Protein AF-A0A3A0AJA0-F1 (afdb_monomer)

Structure (mmCIF, N/CA/C/O backbone):
data_AF-A0A3A0AJA0-F1
#
_entry.id   AF-A0A3A0AJA0-F1
#
loop_
_atom_site.group_PDB
_atom_site.id
_atom_site.type_symbol
_atom_site.label_atom_id
_atom_site.label_alt_id
_atom_site.label_comp_id
_atom_site.label_asym_id
_atom_site.label_entity_id
_atom_site.label_seq_id
_atom_site.pdbx_PDB_ins_code
_atom_site.Cartn_x
_atom_site.Cartn_y
_atom_site.Cartn_z
_atom_site.occupancy
_atom_site.B_iso_or_equiv
_atom_site.auth_seq_id
_atom_site.auth_comp_id
_atom_site.auth_asym_id
_atom_site.auth_atom_id
_atom_site.pdbx_PDB_model_num
ATOM 1 N N . MET A 1 1 ? -4.255 -21.727 -4.364 1.00 84.56 1 MET A N 1
ATOM 2 C CA . MET A 1 1 ? -5.694 -22.071 -4.448 1.00 84.56 1 MET A CA 1
ATOM 3 C C . MET A 1 1 ? -6.227 -22.106 -3.027 1.00 84.56 1 MET A C 1
ATOM 5 O O . MET A 1 1 ? -5.464 -22.510 -2.155 1.00 84.56 1 MET A O 1
ATOM 9 N N . LEU A 1 2 ? -7.436 -21.601 -2.792 1.00 87.50 2 LEU A N 1
ATOM 10 C CA . LEU A 1 2 ? -7.955 -21.270 -1.463 1.00 87.50 2 LEU A CA 1
ATOM 11 C C . LEU A 1 2 ? -9.222 -22.072 -1.111 1.00 87.50 2 LEU A C 1
ATOM 13 O O . LEU A 1 2 ? -10.020 -22.358 -2.005 1.00 87.50 2 LEU A O 1
ATOM 17 N N . ASP A 1 3 ? -9.408 -22.412 0.168 1.00 88.00 3 ASP A N 1
ATOM 18 C CA . ASP A 1 3 ? -10.660 -22.983 0.701 1.00 88.00 3 ASP A CA 1
ATOM 19 C C . ASP A 1 3 ? -11.775 -21.933 0.840 1.00 88.00 3 ASP A C 1
ATOM 21 O O . ASP A 1 3 ? -11.573 -20.768 0.501 1.00 88.00 3 ASP A O 1
ATOM 25 N N . LEU A 1 4 ? -12.979 -22.342 1.267 1.00 78.88 4 LEU A N 1
ATOM 26 C CA . LEU A 1 4 ? -14.156 -21.458 1.367 1.00 78.88 4 LEU A CA 1
ATOM 27 C C . LEU A 1 4 ? -13.898 -20.269 2.310 1.00 78.88 4 LEU A C 1
ATOM 29 O O . LEU A 1 4 ? -14.495 -19.206 2.158 1.00 78.88 4 LEU A O 1
ATOM 33 N N . GLU A 1 5 ? -12.986 -20.462 3.257 1.00 81.50 5 GLU A N 1
ATOM 34 C CA . GLU A 1 5 ? -12.546 -19.529 4.283 1.00 81.50 5 GLU A CA 1
ATOM 35 C C . GLU A 1 5 ? -11.337 -18.671 3.838 1.00 81.50 5 GLU A C 1
ATOM 37 O O . GLU A 1 5 ? -10.899 -17.793 4.581 1.00 81.50 5 GLU A O 1
ATOM 42 N N . GLY A 1 6 ? -10.811 -18.889 2.626 1.00 79.06 6 GLY A N 1
ATOM 43 C CA . GLY A 1 6 ? -9.740 -18.099 2.007 1.00 79.06 6 GLY A CA 1
ATOM 44 C C . GLY A 1 6 ? -8.309 -18.567 2.310 1.00 79.06 6 GLY A C 1
ATOM 45 O O . GLY A 1 6 ? -7.354 -17.870 1.961 1.00 79.06 6 GLY A O 1
ATOM 46 N N . ASN A 1 7 ? -8.116 -19.731 2.936 1.00 87.25 7 ASN A N 1
ATOM 47 C CA . ASN A 1 7 ? -6.797 -20.243 3.325 1.00 87.25 7 ASN A CA 1
ATOM 48 C C . ASN A 1 7 ? -6.154 -21.086 2.207 1.00 87.25 7 ASN A C 1
ATOM 50 O O . ASN A 1 7 ? -6.859 -21.806 1.499 1.00 87.25 7 ASN A O 1
ATOM 54 N N . PRO A 1 8 ? -4.815 -21.079 2.040 1.00 87.62 8 PRO A N 1
ATOM 55 C CA . PRO A 1 8 ? -4.160 -21.850 0.981 1.00 87.62 8 PRO A CA 1
ATOM 56 C C . PRO A 1 8 ? -4.289 -23.374 1.152 1.00 87.62 8 PRO A C 1
ATOM 58 O O . PRO A 1 8 ? -3.665 -23.965 2.037 1.00 87.62 8 PRO A O 1
ATOM 61 N N . ILE A 1 9 ? -5.023 -24.034 0.246 1.00 87.38 9 ILE A N 1
ATOM 62 C CA . ILE A 1 9 ? -5.153 -25.498 0.232 1.00 87.38 9 ILE A CA 1
ATOM 63 C C . ILE A 1 9 ? -3.822 -26.139 -0.170 1.00 87.38 9 ILE A C 1
ATOM 65 O O . ILE A 1 9 ? -3.219 -25.805 -1.197 1.00 87.38 9 ILE A O 1
ATOM 69 N N . LYS A 1 10 ? -3.388 -27.110 0.632 1.00 92.31 10 LYS A N 1
ATOM 70 C CA . LYS A 1 10 ? -2.134 -27.858 0.484 1.00 92.31 10 LYS A CA 1
ATOM 71 C C . LYS A 1 10 ? -2.358 -29.224 -0.165 1.00 92.31 10 LYS A C 1
ATOM 73 O O . LYS A 1 10 ? -3.447 -29.785 -0.069 1.00 92.31 10 LYS A O 1
ATOM 78 N N . ASN A 1 11 ? -1.324 -29.758 -0.816 1.00 92.62 11 ASN A N 1
ATOM 79 C CA . ASN A 1 11 ? -1.314 -31.062 -1.490 1.00 92.62 11 ASN A CA 1
ATOM 80 C C . ASN A 1 11 ? -2.471 -31.272 -2.500 1.00 92.62 11 ASN A C 1
ATOM 82 O O . ASN A 1 11 ? -2.854 -32.404 -2.805 1.00 92.62 11 ASN A O 1
ATOM 86 N N . HIS A 1 12 ? -3.027 -30.186 -3.041 1.00 92.19 12 HIS A N 1
ATOM 87 C CA . HIS A 1 12 ? -4.053 -30.232 -4.077 1.00 92.19 12 HIS A CA 1
ATOM 88 C C . HIS A 1 12 ? -3.399 -30.234 -5.462 1.00 92.19 12 HIS A C 1
ATOM 90 O O . HIS A 1 12 ? -2.378 -29.578 -5.669 1.00 92.19 12 HIS A O 1
ATOM 96 N N . GLU A 1 13 ? -3.974 -30.981 -6.402 1.00 94.75 13 GLU A N 1
ATOM 97 C CA . GLU A 1 13 ? -3.409 -31.186 -7.736 1.00 94.75 13 GLU A CA 1
ATOM 98 C C . GLU A 1 13 ? -3.857 -30.093 -8.715 1.00 94.75 13 GLU A C 1
ATOM 100 O O . GLU A 1 13 ? -5.046 -29.801 -8.841 1.00 94.75 13 GLU A O 1
ATOM 105 N N . ILE A 1 14 ? -2.890 -29.498 -9.412 1.00 94.81 14 ILE A N 1
ATOM 106 C CA . ILE A 1 14 ? -3.092 -28.554 -10.511 1.00 94.81 14 ILE A CA 1
ATOM 107 C C . ILE A 1 14 ? -2.591 -29.231 -11.790 1.00 94.81 14 ILE A C 1
ATOM 109 O O . ILE A 1 14 ? -1.461 -29.727 -11.832 1.00 94.81 14 ILE A O 1
ATOM 113 N N . ILE A 1 15 ? -3.429 -29.247 -12.826 1.00 94.56 15 ILE A N 1
ATOM 114 C CA . ILE A 1 15 ? -3.093 -29.760 -14.157 1.00 94.56 15 ILE A CA 1
ATOM 115 C C . ILE A 1 15 ? -2.707 -28.617 -15.095 1.00 94.56 15 ILE A C 1
ATOM 117 O O . ILE A 1 15 ? -3.368 -27.581 -15.119 1.00 94.56 15 ILE A O 1
ATOM 121 N N . PHE A 1 16 ? -1.659 -28.835 -15.890 1.00 94.94 16 PHE A N 1
ATOM 122 C CA . PHE A 1 16 ? -1.160 -27.921 -16.921 1.00 94.94 16 PHE A CA 1
ATOM 123 C C . PHE A 1 16 ? -1.015 -28.677 -18.247 1.00 94.94 16 PHE A C 1
ATOM 125 O O . PHE A 1 16 ? -0.538 -29.815 -18.255 1.00 94.94 16 PHE A O 1
ATOM 132 N N . TRP A 1 17 ? -1.399 -28.065 -19.366 1.00 94.00 17 TRP A N 1
ATOM 133 C CA . TRP A 1 17 ? -1.284 -28.662 -20.702 1.00 94.00 17 TRP A CA 1
ATOM 134 C C . TRP A 1 17 ? -1.121 -27.597 -21.798 1.00 94.00 17 TRP A C 1
ATOM 136 O O . TRP A 1 17 ? -1.502 -26.445 -21.601 1.00 94.00 17 TRP A O 1
ATOM 146 N N . SER A 1 18 ? -0.542 -27.980 -22.940 1.00 91.44 18 SER A N 1
ATOM 147 C CA . SER A 1 18 ? -0.178 -27.074 -24.049 1.00 91.44 18 SER A CA 1
ATOM 148 C C . SER A 1 18 ? -1.008 -27.243 -25.329 1.00 91.44 18 SER A C 1
ATOM 150 O O . SER A 1 18 ? -0.844 -26.480 -26.277 1.00 91.44 18 SER A O 1
ATOM 152 N N . ASP A 1 19 ? -1.872 -28.261 -25.388 1.00 87.00 19 ASP A N 1
ATOM 153 C CA . ASP A 1 19 ? -2.349 -28.822 -26.664 1.00 87.00 19 ASP A CA 1
ATOM 154 C C . ASP A 1 19 ? -3.815 -28.464 -26.990 1.00 87.00 19 ASP A C 1
ATOM 156 O O . ASP A 1 19 ? -4.518 -29.251 -27.633 1.00 87.00 19 ASP A O 1
ATOM 160 N N . GLY A 1 20 ? -4.263 -27.292 -26.521 1.00 82.69 20 GLY A N 1
ATOM 161 C CA . GLY A 1 20 ? -5.614 -26.745 -26.717 1.00 82.69 20 GLY A CA 1
ATOM 162 C C . GLY A 1 20 ? -6.555 -26.923 -25.515 1.00 82.69 20 GLY A C 1
ATOM 163 O O . GLY A 1 20 ? -6.462 -27.894 -24.762 1.00 82.69 20 GLY A O 1
ATOM 164 N N . PHE A 1 21 ? -7.483 -25.981 -25.315 1.00 86.69 21 PHE A N 1
ATOM 165 C CA . PHE A 1 21 ? -8.476 -26.014 -24.225 1.00 86.69 21 PHE A CA 1
ATOM 166 C C . PHE A 1 21 ? -9.364 -27.267 -24.291 1.00 86.69 21 PHE A C 1
ATOM 168 O O . PHE A 1 21 ? -9.659 -27.890 -23.271 1.00 86.69 21 PHE A O 1
ATOM 175 N N . GLU A 1 22 ? -9.726 -27.675 -25.506 1.00 87.06 22 GLU A N 1
ATOM 176 C CA . GLU A 1 22 ? -10.566 -28.827 -25.831 1.00 87.06 22 GLU A CA 1
ATOM 177 C C . GLU A 1 22 ? -10.063 -30.156 -25.239 1.00 87.06 22 GLU A C 1
ATOM 179 O O . GLU A 1 22 ? -10.857 -31.069 -25.008 1.00 87.06 22 GLU A O 1
ATOM 184 N N . ARG A 1 23 ? -8.766 -30.254 -24.916 1.00 86.44 23 ARG A N 1
ATOM 185 C CA . ARG A 1 23 ? -8.154 -31.433 -24.286 1.00 86.44 23 ARG A CA 1
ATOM 186 C C . ARG A 1 23 ? -8.629 -31.707 -22.871 1.00 86.44 23 ARG A C 1
ATOM 188 O O . ARG A 1 23 ? -8.546 -32.848 -22.428 1.00 86.44 23 ARG A O 1
ATOM 195 N N . LEU A 1 24 ? -9.180 -30.711 -22.180 1.00 86.56 24 LEU A N 1
ATOM 196 C CA . LEU A 1 24 ? -9.738 -30.910 -20.844 1.00 86.56 24 LEU A CA 1
ATOM 197 C C . LEU A 1 24 ? -10.936 -31.879 -20.841 1.00 86.56 24 LEU A C 1
ATOM 199 O O . LEU A 1 24 ? -11.180 -32.548 -19.840 1.00 86.56 24 LEU A O 1
ATOM 203 N N . GLY A 1 25 ? -11.663 -31.974 -21.961 1.00 84.81 25 GLY A N 1
ATOM 204 C CA . GLY A 1 25 ? -12.785 -32.899 -22.146 1.00 84.81 25 GLY A CA 1
ATOM 205 C C . GLY A 1 25 ? -12.426 -34.221 -22.836 1.00 84.81 25 GLY A C 1
ATOM 206 O O . GLY A 1 25 ? -13.323 -35.029 -23.067 1.00 84.81 25 GLY A O 1
ATOM 207 N N . ASP A 1 26 ? -11.159 -34.446 -23.198 1.00 88.31 26 ASP A N 1
ATOM 208 C CA . ASP A 1 26 ? -10.704 -35.621 -23.951 1.00 88.31 26 ASP A CA 1
ATOM 209 C C . ASP A 1 26 ? -10.265 -36.745 -22.985 1.00 88.31 26 ASP A C 1
ATOM 211 O O . ASP A 1 26 ? -9.175 -36.671 -22.412 1.00 88.31 26 ASP A O 1
ATOM 215 N N . PRO A 1 27 ? -11.061 -37.821 -22.794 1.00 84.19 27 PRO A N 1
ATOM 216 C CA . PRO A 1 27 ? -10.731 -38.893 -21.853 1.00 84.19 27 PRO A CA 1
ATOM 217 C C . PRO A 1 27 ? -9.547 -39.761 -22.311 1.00 84.19 27 PRO A C 1
ATOM 219 O O . PRO A 1 27 ? -9.113 -40.634 -21.561 1.00 84.19 27 PRO A O 1
ATOM 222 N N . SER A 1 28 ? -9.040 -39.557 -23.533 1.00 88.69 28 SER A N 1
ATOM 223 C CA . SER A 1 28 ? -7.842 -40.224 -24.052 1.00 88.69 28 SER A CA 1
ATOM 224 C C . SER A 1 28 ? -6.571 -39.375 -23.922 1.00 88.69 28 SER A C 1
ATOM 226 O O . SER A 1 28 ? -5.470 -39.891 -24.124 1.00 88.69 28 SER A O 1
ATOM 228 N N . TYR A 1 29 ? -6.689 -38.092 -23.559 1.00 90.88 29 TYR A N 1
ATOM 229 C CA . TYR A 1 29 ? -5.555 -37.177 -23.494 1.00 90.88 29 TYR A CA 1
ATOM 230 C C . TYR A 1 29 ? -4.717 -37.372 -22.222 1.00 90.88 29 TYR A C 1
ATOM 232 O O . TYR A 1 29 ? -5.153 -37.130 -21.095 1.00 90.88 29 TYR A O 1
ATOM 240 N N . THR A 1 30 ? -3.461 -37.781 -22.407 1.00 87.94 30 THR A N 1
ATOM 241 C CA . THR A 1 30 ? -2.513 -38.056 -21.314 1.00 87.94 30 THR A CA 1
ATOM 242 C C . THR A 1 30 ? -1.486 -36.945 -21.079 1.00 87.94 30 THR A C 1
ATOM 244 O O . THR A 1 30 ? -0.656 -37.087 -20.185 1.00 87.94 30 THR A O 1
ATOM 247 N N . GLY A 1 31 ? -1.511 -35.854 -21.855 1.00 88.69 31 GLY A N 1
ATOM 248 C CA . GLY A 1 31 ? -0.458 -34.823 -21.869 1.00 88.69 31 GLY A CA 1
ATOM 249 C C . GLY A 1 31 ? -0.404 -33.882 -20.656 1.00 88.69 31 GLY A C 1
ATOM 250 O O . GLY A 1 31 ? 0.492 -33.047 -20.580 1.00 88.69 31 GLY A O 1
ATOM 251 N N . PHE A 1 32 ? -1.322 -34.013 -19.692 1.00 92.62 32 PHE A N 1
ATOM 252 C CA . PHE A 1 32 ? -1.343 -33.177 -18.489 1.00 92.62 32 PHE A CA 1
ATOM 253 C C . PHE A 1 32 ? -0.092 -33.356 -17.610 1.00 92.62 32 PHE A C 1
ATOM 255 O O . PHE A 1 32 ? 0.093 -34.404 -16.974 1.00 92.62 32 PHE A O 1
ATOM 262 N N . VAL A 1 33 ? 0.690 -32.286 -17.468 1.00 92.50 33 VAL A N 1
ATOM 263 C CA . VAL A 1 33 ? 1.648 -32.124 -16.367 1.00 92.50 33 VAL A CA 1
ATOM 264 C C . VAL A 1 33 ? 0.854 -31.913 -15.077 1.00 92.50 33 VAL A C 1
ATOM 266 O O . VAL A 1 33 ? -0.118 -31.157 -15.061 1.00 92.50 33 VAL A O 1
ATOM 269 N N . ARG A 1 34 ? 1.245 -32.596 -13.997 1.00 93.75 34 ARG A N 1
ATOM 270 C CA . ARG A 1 34 ? 0.572 -32.555 -12.690 1.00 93.75 34 ARG A CA 1
ATOM 271 C C . ARG A 1 34 ? 1.532 -32.062 -11.627 1.00 93.75 34 ARG A C 1
ATOM 273 O O . ARG A 1 34 ? 2.525 -32.724 -11.346 1.00 93.75 34 ARG A O 1
ATOM 280 N N . GLU A 1 35 ? 1.191 -30.940 -11.014 1.00 93.31 35 GLU A N 1
ATOM 281 C CA . GLU A 1 35 ? 1.922 -30.363 -9.888 1.00 93.31 35 GLU A CA 1
ATOM 282 C C . GLU A 1 35 ? 1.008 -30.253 -8.670 1.00 93.31 35 GLU A C 1
ATOM 284 O O . GLU A 1 35 ? -0.219 -30.244 -8.792 1.00 93.31 35 GLU A O 1
ATOM 289 N N . ARG A 1 36 ? 1.595 -30.181 -7.473 1.00 94.00 36 ARG A N 1
ATOM 290 C CA . ARG A 1 36 ? 0.840 -30.149 -6.212 1.00 94.00 36 ARG A CA 1
ATOM 291 C C . ARG A 1 36 ? 1.151 -28.910 -5.393 1.00 94.00 36 ARG A C 1
ATOM 293 O O . ARG A 1 36 ? 2.297 -28.464 -5.330 1.00 94.00 36 ARG A O 1
ATOM 300 N N . THR A 1 37 ? 0.126 -28.344 -4.758 1.00 92.75 37 THR A N 1
ATOM 301 C CA . THR A 1 37 ? 0.292 -27.160 -3.912 1.00 92.75 37 THR A CA 1
ATOM 302 C C . THR A 1 37 ? 1.171 -27.489 -2.702 1.00 92.75 37 THR A C 1
ATOM 304 O O . THR A 1 37 ? 0.887 -28.396 -1.920 1.00 92.75 37 THR A O 1
ATOM 307 N N . LYS A 1 38 ? 2.289 -26.773 -2.562 1.00 87.69 38 LYS A N 1
ATOM 308 C CA . LYS A 1 38 ? 3.349 -27.092 -1.594 1.00 87.69 38 LYS A CA 1
ATOM 309 C C . LYS A 1 38 ? 2.876 -26.936 -0.151 1.00 87.69 38 LYS A C 1
ATOM 311 O O . LYS A 1 38 ? 2.288 -25.916 0.199 1.00 87.69 38 LYS A O 1
ATOM 316 N N . GLU A 1 39 ? 3.248 -27.883 0.710 1.00 85.50 39 GLU A N 1
ATOM 317 C CA . GLU A 1 39 ? 2.946 -27.852 2.152 1.00 85.50 39 GLU A CA 1
ATOM 318 C C . GLU A 1 39 ? 3.393 -26.561 2.859 1.00 85.50 39 GLU A C 1
ATOM 320 O O . GLU A 1 39 ? 2.773 -26.123 3.831 1.00 85.50 39 GLU A O 1
ATOM 325 N N . SER A 1 40 ? 4.459 -25.931 2.364 1.00 71.25 40 SER A N 1
ATOM 326 C CA . SER A 1 40 ? 5.026 -24.699 2.912 1.00 71.25 40 SER A CA 1
ATOM 327 C C . SER A 1 40 ? 4.364 -23.408 2.422 1.00 71.25 40 SER A C 1
ATOM 329 O O . SER A 1 40 ? 4.636 -22.363 3.008 1.00 71.25 40 SER A O 1
ATOM 331 N N . SER A 1 41 ? 3.550 -23.428 1.356 1.00 79.81 41 SER A N 1
ATOM 332 C CA . SER A 1 41 ? 3.093 -22.176 0.720 1.00 79.81 41 SER A CA 1
ATOM 333 C C . SER A 1 41 ? 1.756 -22.207 -0.033 1.00 79.81 41 SER A C 1
ATOM 335 O O . SER A 1 41 ? 1.272 -21.145 -0.411 1.00 79.81 41 SER A O 1
ATOM 337 N N . GLY A 1 42 ? 1.154 -23.371 -0.298 1.00 83.50 42 GLY A N 1
ATOM 338 C CA . GLY A 1 42 ? -0.094 -23.475 -1.072 1.00 83.50 42 GLY A CA 1
ATOM 339 C C . GLY A 1 42 ? 0.041 -23.180 -2.578 1.00 83.50 42 GLY A C 1
ATOM 340 O O . GLY A 1 42 ? -0.967 -23.123 -3.287 1.00 83.50 42 GLY A O 1
ATOM 341 N N . TRP A 1 43 ? 1.270 -23.028 -3.087 1.00 89.19 43 TRP A N 1
ATOM 342 C CA . TRP A 1 43 ? 1.566 -22.795 -4.507 1.00 89.19 43 TRP A CA 1
ATOM 343 C C . TRP A 1 43 ? 2.038 -24.066 -5.220 1.00 89.19 43 TRP A C 1
ATOM 345 O O . TRP A 1 43 ? 2.823 -24.839 -4.668 1.00 89.19 43 TRP A O 1
ATOM 355 N N . ALA A 1 44 ? 1.589 -24.245 -6.461 1.00 89.50 44 ALA A N 1
ATOM 356 C CA . ALA A 1 44 ? 2.131 -25.189 -7.440 1.00 89.50 44 ALA A CA 1
ATOM 357 C C . ALA A 1 44 ? 2.847 -24.387 -8.544 1.00 89.50 44 ALA A C 1
ATOM 359 O O . ALA A 1 44 ? 2.445 -23.258 -8.829 1.00 89.50 44 ALA A O 1
ATOM 360 N N . ASN A 1 45 ? 3.903 -24.933 -9.156 1.00 88.69 45 ASN A N 1
ATOM 361 C CA . ASN A 1 45 ? 4.749 -24.197 -10.104 1.00 88.69 45 ASN A CA 1
ATOM 362 C C . ASN A 1 45 ? 5.019 -25.031 -11.361 1.00 88.69 45 ASN A C 1
ATOM 364 O O . ASN A 1 45 ? 5.651 -26.076 -11.254 1.00 88.69 45 ASN A O 1
ATOM 368 N N . LEU A 1 46 ? 4.661 -24.516 -12.538 1.00 87.12 46 LEU A N 1
ATOM 369 C CA . LEU A 1 46 ? 5.174 -25.014 -13.815 1.00 87.12 46 LEU A CA 1
ATOM 370 C C . LEU A 1 46 ? 6.406 -24.194 -14.232 1.00 87.12 46 LEU A C 1
ATOM 372 O O . LEU A 1 46 ? 6.388 -22.966 -14.151 1.00 87.12 46 LEU A O 1
ATOM 376 N N . PHE A 1 47 ? 7.458 -24.856 -14.717 1.00 84.25 47 PHE A N 1
ATOM 377 C CA . PHE A 1 47 ? 8.607 -24.190 -15.339 1.00 84.25 47 PHE A CA 1
ATOM 378 C C . PHE A 1 47 ? 8.459 -24.194 -16.865 1.00 84.25 47 PHE A C 1
ATOM 380 O O . PHE A 1 47 ? 8.458 -25.250 -17.494 1.00 84.25 47 PHE A O 1
ATOM 387 N N . MET A 1 48 ? 8.342 -23.007 -17.465 1.00 80.69 48 MET A N 1
ATOM 388 C CA . MET A 1 48 ? 8.193 -22.837 -18.913 1.00 80.69 48 MET A CA 1
ATOM 389 C C . MET A 1 48 ? 9.555 -22.798 -19.618 1.00 80.69 48 MET A C 1
ATOM 391 O O . MET A 1 48 ? 10.403 -21.968 -19.296 1.00 80.69 48 MET A O 1
ATOM 395 N N . GLY A 1 49 ? 9.756 -23.673 -20.607 1.00 73.44 49 GLY A N 1
ATOM 396 C CA . GLY A 1 49 ? 10.899 -23.610 -21.529 1.00 73.44 49 GLY A CA 1
ATOM 397 C C . GLY A 1 49 ? 10.626 -22.725 -22.759 1.00 73.44 49 GLY A C 1
ATOM 398 O O . GLY A 1 49 ? 9.473 -22.343 -22.975 1.00 73.44 49 GLY A O 1
ATOM 399 N N . PRO A 1 50 ? 11.634 -22.452 -23.618 1.00 74.12 50 PRO A N 1
ATOM 400 C CA . PRO A 1 50 ? 11.495 -21.599 -24.813 1.00 74.12 50 PRO A CA 1
ATOM 401 C C . PRO A 1 50 ? 10.423 -22.045 -25.825 1.00 74.12 50 PRO A C 1
ATOM 403 O O . PRO A 1 50 ? 9.912 -21.238 -26.595 1.00 74.12 50 PRO A O 1
ATOM 406 N N . SER A 1 51 ? 10.020 -23.320 -25.797 1.00 78.56 51 SER A N 1
ATOM 407 C CA . SER A 1 51 ? 8.867 -23.845 -26.546 1.00 78.56 51 SER A CA 1
ATOM 408 C C . SER A 1 51 ? 7.511 -23.271 -26.102 1.00 78.56 51 SER A C 1
ATOM 410 O O . SER A 1 51 ? 6.513 -23.498 -26.774 1.00 78.56 51 SER A O 1
ATOM 412 N N . SER A 1 52 ? 7.466 -22.518 -24.999 1.00 86.81 52 SER A N 1
ATOM 413 C CA . SER A 1 52 ? 6.269 -21.830 -24.488 1.00 86.81 52 SER A CA 1
ATOM 414 C C . SER A 1 52 ? 6.081 -20.429 -25.088 1.00 86.81 52 SER A C 1
ATOM 416 O O . SER A 1 52 ? 5.257 -19.657 -24.594 1.00 86.81 52 SER A O 1
ATOM 418 N N . SER A 1 53 ? 6.891 -20.051 -26.083 1.00 88.06 53 SER A N 1
ATOM 419 C CA . SER A 1 53 ? 6.874 -18.712 -26.674 1.00 88.06 53 SER A CA 1
ATOM 420 C C . SER A 1 53 ? 5.681 -18.490 -27.605 1.00 88.06 53 SER A C 1
ATOM 422 O O . SER A 1 53 ? 5.326 -19.369 -28.383 1.00 88.06 53 SER A O 1
ATOM 424 N N . PHE A 1 54 ? 5.131 -17.275 -27.581 1.00 86.38 54 PHE A N 1
ATOM 425 C CA . PHE A 1 54 ? 4.060 -16.808 -28.473 1.00 86.38 54 PHE A CA 1
ATOM 426 C C . PHE A 1 54 ? 4.234 -15.313 -28.783 1.00 86.38 54 PHE A C 1
ATOM 428 O O . PHE A 1 54 ? 4.982 -14.636 -28.081 1.00 86.38 54 PHE A O 1
ATOM 435 N N . VAL A 1 55 ? 3.579 -14.783 -29.815 1.00 86.75 55 VAL A N 1
ATOM 436 C CA . VAL A 1 55 ? 3.698 -13.376 -30.252 1.00 86.75 55 VAL A CA 1
ATOM 437 C C . VAL A 1 55 ? 2.336 -12.658 -30.171 1.00 86.75 55 VAL A C 1
ATOM 439 O O . VAL A 1 55 ? 1.556 -12.720 -31.131 1.00 86.75 55 VAL A O 1
ATOM 442 N N . PRO A 1 56 ? 2.031 -11.955 -29.057 1.00 76.50 56 PRO A N 1
ATOM 443 C CA . PRO A 1 56 ? 0.770 -11.223 -28.873 1.00 76.50 56 PRO A CA 1
ATOM 444 C C . PRO A 1 56 ? 0.421 -10.278 -30.031 1.00 76.50 56 PRO A C 1
ATOM 446 O O . PRO A 1 56 ? -0.742 -10.138 -30.407 1.00 76.50 56 PRO A O 1
ATOM 449 N N . GLU A 1 57 ? 1.432 -9.667 -30.648 1.00 83.88 57 GLU A N 1
ATOM 450 C CA . GLU A 1 57 ? 1.314 -8.683 -31.732 1.00 83.88 57 GLU A CA 1
ATOM 451 C C . GLU A 1 57 ? 0.756 -9.286 -33.033 1.00 83.88 57 GLU A C 1
ATOM 453 O O . GLU A 1 57 ? 0.333 -8.555 -33.929 1.00 83.88 57 GLU A O 1
ATOM 458 N N . ARG A 1 58 ? 0.736 -10.619 -33.144 1.00 84.38 58 ARG A N 1
ATOM 459 C CA . ARG A 1 58 ? 0.115 -11.369 -34.248 1.00 84.38 58 ARG A CA 1
ATOM 460 C C . ARG A 1 58 ? -1.268 -11.926 -33.897 1.00 84.38 58 ARG A C 1
ATOM 462 O O . ARG A 1 58 ? -1.864 -12.616 -34.720 1.00 84.38 58 ARG A O 1
ATOM 469 N N . GLY A 1 59 ? -1.764 -11.671 -32.685 1.00 81.50 59 GLY A N 1
ATOM 470 C CA . GLY A 1 59 ? -2.948 -12.333 -32.134 1.00 81.50 59 GLY A CA 1
ATOM 471 C C . GLY A 1 59 ? -2.693 -13.773 -31.673 1.00 81.50 59 GLY A C 1
ATOM 472 O O . GLY A 1 59 ? -3.649 -14.500 -31.411 1.00 81.50 59 GLY A O 1
ATOM 473 N N . GLU A 1 60 ? -1.430 -14.204 -31.569 1.00 83.94 60 GLU A N 1
ATOM 474 C CA . GLU A 1 60 ? -1.098 -15.484 -30.938 1.00 83.94 60 GLU A CA 1
ATOM 475 C C . GLU A 1 60 ? -1.413 -15.401 -29.431 1.00 83.94 60 GLU A C 1
ATOM 477 O O . GLU A 1 60 ? -1.227 -14.361 -28.797 1.00 83.94 60 GLU A O 1
ATOM 482 N N . SER A 1 61 ? -1.876 -16.504 -28.844 1.00 84.56 61 SER A N 1
ATOM 483 C CA . SER A 1 61 ? -2.044 -16.663 -27.391 1.00 84.56 61 SER A CA 1
ATOM 484 C C . SER A 1 61 ? -1.017 -17.661 -26.865 1.00 84.56 61 SER A C 1
ATOM 486 O O . SER A 1 61 ? -0.582 -18.540 -27.610 1.00 84.56 61 SER A O 1
ATOM 488 N N . GLY A 1 62 ? -0.625 -17.548 -25.594 1.00 87.50 62 GLY A N 1
ATOM 489 C CA . GLY A 1 62 ? 0.313 -18.496 -24.997 1.00 87.50 62 GLY A CA 1
ATOM 490 C C . GLY A 1 62 ? -0.250 -19.924 -24.987 1.00 87.50 62 GLY A C 1
ATOM 491 O O . GLY A 1 62 ? -1.448 -20.099 -24.750 1.00 87.50 62 GLY A O 1
ATOM 492 N N . PRO A 1 63 ? 0.576 -20.951 -25.254 1.00 88.88 63 PRO A N 1
ATOM 493 C CA . PRO A 1 63 ? 0.085 -22.311 -25.474 1.00 88.88 63 PRO A CA 1
ATOM 494 C C . PRO A 1 63 ? -0.505 -22.965 -24.217 1.00 88.88 63 PRO A C 1
ATOM 496 O O . PRO A 1 63 ? -1.274 -23.915 -24.333 1.00 88.88 63 PRO A O 1
ATOM 499 N N . TRP A 1 64 ? -0.154 -22.493 -23.017 1.00 92.94 64 TRP A N 1
ATOM 500 C CA . TRP A 1 64 ? -0.535 -23.157 -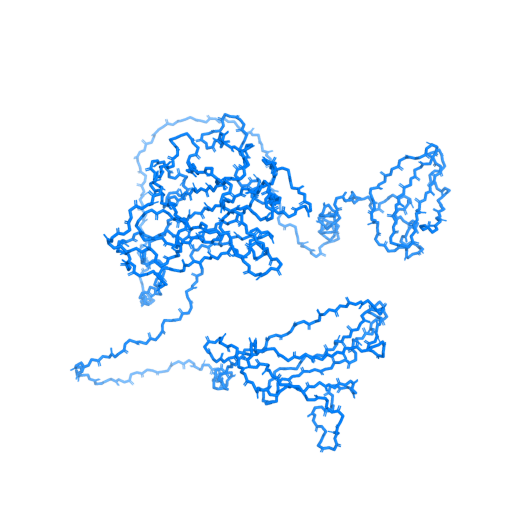21.775 1.00 92.94 64 TRP A CA 1
ATOM 501 C C . TRP A 1 64 ? -1.964 -22.838 -21.335 1.00 92.94 64 TRP A C 1
ATOM 503 O O . TRP A 1 64 ? -2.355 -21.672 -21.201 1.00 92.94 64 TRP A O 1
ATOM 513 N N . CYS A 1 65 ? -2.687 -23.907 -21.008 1.00 93.75 65 CYS A N 1
ATOM 514 C CA . CYS A 1 65 ? -3.889 -23.924 -20.187 1.00 93.75 65 CYS A CA 1
ATOM 515 C C . CYS A 1 65 ? -3.602 -24.623 -18.847 1.00 93.75 65 CYS A C 1
ATOM 517 O O . CYS A 1 65 ? -2.800 -25.561 -18.793 1.00 93.75 65 CYS A O 1
ATOM 519 N N . TRP A 1 66 ? -4.234 -24.171 -17.759 1.00 94.56 66 TRP A N 1
ATOM 520 C CA . TRP A 1 66 ? -4.115 -24.800 -16.442 1.00 94.56 66 TRP A CA 1
ATOM 521 C C . TRP A 1 66 ? -5.324 -24.556 -15.530 1.00 94.56 66 TRP A C 1
ATOM 523 O O . TRP A 1 66 ? -6.008 -23.533 -15.628 1.00 94.56 66 TRP A O 1
ATOM 533 N N . ALA A 1 67 ? -5.585 -25.524 -14.646 1.00 94.62 67 ALA A N 1
ATOM 534 C CA . ALA A 1 67 ? -6.690 -25.507 -13.684 1.00 94.62 67 ALA A CA 1
ATOM 535 C C . ALA A 1 67 ? -6.435 -26.456 -12.486 1.00 94.62 67 ALA A C 1
ATOM 537 O O . ALA A 1 67 ? -5.682 -27.427 -12.619 1.00 94.62 67 ALA A O 1
ATOM 538 N N . PRO A 1 68 ? -7.070 -26.232 -11.320 1.00 92.62 68 PRO A N 1
ATOM 539 C CA . PRO A 1 68 ? -7.202 -27.238 -10.267 1.00 92.62 68 PRO A CA 1
ATOM 540 C C . PRO A 1 68 ? -7.990 -28.463 -10.748 1.00 92.62 68 PRO A C 1
ATOM 542 O O . PRO A 1 68 ? -8.886 -28.343 -11.584 1.00 92.62 68 PRO A O 1
ATOM 545 N N . VAL A 1 69 ? -7.702 -29.643 -10.195 1.00 86.56 69 VAL A N 1
ATOM 546 C CA . VAL A 1 69 ? -8.452 -30.865 -10.525 1.00 86.56 69 VAL A CA 1
ATOM 547 C C . VAL A 1 69 ? -9.833 -30.840 -9.860 1.00 86.56 69 VAL A C 1
ATOM 549 O O . VAL A 1 69 ? -9.976 -31.103 -8.666 1.00 86.56 69 VAL A O 1
ATOM 552 N N . GLY A 1 70 ? -10.868 -30.555 -10.650 1.00 82.12 70 GLY A N 1
ATOM 553 C CA . GLY A 1 70 ? -12.263 -30.555 -10.211 1.00 82.12 70 GLY A CA 1
ATOM 554 C C . GLY A 1 70 ? -13.170 -29.747 -11.139 1.00 82.12 70 GLY A C 1
ATOM 555 O O . GLY A 1 70 ? -12.835 -29.497 -12.294 1.00 82.12 70 GLY A O 1
ATOM 556 N N . ALA A 1 71 ? -14.322 -29.318 -10.622 1.00 70.00 71 ALA A N 1
ATOM 557 C CA . ALA A 1 71 ? -15.134 -28.289 -11.265 1.00 70.00 71 ALA A CA 1
ATOM 558 C C . ALA A 1 71 ? -14.544 -26.911 -10.922 1.00 70.00 71 ALA A C 1
ATOM 560 O O . ALA A 1 71 ? -14.794 -26.385 -9.839 1.00 70.00 71 ALA A O 1
ATOM 561 N N . ALA A 1 72 ? -13.733 -26.364 -11.824 1.00 82.06 72 ALA A N 1
ATOM 562 C CA . ALA A 1 72 ? -13.065 -25.075 -11.673 1.00 82.06 72 ALA A CA 1
ATOM 563 C C . ALA A 1 72 ? -13.066 -24.303 -13.001 1.00 82.06 72 ALA A C 1
ATOM 565 O O . ALA A 1 72 ? -13.156 -24.896 -14.077 1.00 82.06 72 ALA A O 1
ATOM 566 N N . GLU A 1 73 ? -12.935 -22.979 -12.922 1.00 87.44 73 GLU A N 1
ATOM 567 C CA . GLU A 1 73 ? -12.627 -22.146 -14.087 1.00 87.44 73 GLU A CA 1
ATOM 568 C C . GLU A 1 73 ? -11.238 -22.491 -14.642 1.00 87.44 73 GLU A C 1
ATOM 570 O O . GLU A 1 73 ? -10.344 -22.904 -13.900 1.00 87.44 73 GLU A O 1
ATOM 575 N N . VAL A 1 74 ? -11.039 -22.303 -15.944 1.00 91.75 74 VAL A N 1
ATOM 576 C CA . VAL A 1 74 ? -9.807 -22.689 -16.643 1.00 91.75 74 VAL A CA 1
ATOM 577 C C . VAL A 1 74 ? -9.148 -21.445 -17.211 1.00 91.75 74 VAL A C 1
ATOM 579 O O . VAL A 1 74 ? -9.790 -20.687 -17.936 1.00 91.75 74 VAL A O 1
ATOM 582 N N . VAL A 1 75 ? -7.861 -21.256 -16.923 1.00 91.88 75 VAL A N 1
ATOM 583 C CA . VAL A 1 75 ? -7.068 -20.198 -17.557 1.00 91.88 75 VAL A CA 1
ATOM 584 C C . VAL A 1 75 ? -6.297 -20.796 -18.726 1.00 91.88 75 VAL A C 1
ATOM 586 O O . VAL A 1 75 ? -5.716 -21.869 -18.602 1.00 91.88 75 VAL A O 1
ATOM 589 N N . CYS A 1 76 ? -6.298 -20.089 -19.853 1.00 92.56 76 CYS A N 1
ATOM 590 C CA . CYS A 1 76 ? -5.558 -20.399 -21.074 1.00 92.56 76 CYS A CA 1
ATOM 591 C C . CYS A 1 76 ? -4.879 -19.126 -21.596 1.00 92.56 76 CYS A C 1
ATOM 593 O O . CYS A 1 76 ? -5.292 -18.019 -21.247 1.00 92.56 76 CYS A O 1
ATOM 595 N N . GLY A 1 77 ? -3.855 -19.271 -22.440 1.00 89.12 77 GLY A N 1
ATOM 596 C CA . GLY A 1 77 ? -3.084 -18.138 -22.968 1.00 89.12 77 GLY A CA 1
ATOM 597 C C . GLY A 1 77 ? -1.749 -17.893 -22.254 1.00 89.12 77 GLY A C 1
ATOM 598 O O . GLY A 1 77 ? -1.114 -16.868 -22.499 1.00 89.12 77 GLY A O 1
ATOM 599 N N . GLY A 1 78 ? -1.314 -18.801 -21.371 1.00 88.38 78 GLY A N 1
ATOM 600 C CA . GLY A 1 78 ? -0.054 -18.679 -20.629 1.00 88.38 78 GLY A CA 1
ATOM 601 C C . GLY A 1 78 ? 1.166 -19.044 -21.476 1.00 88.38 78 GLY A C 1
ATOM 602 O O . GLY A 1 78 ? 1.132 -19.985 -22.267 1.00 88.38 78 GLY A O 1
ATOM 603 N N . GLY A 1 79 ? 2.268 -18.314 -21.318 1.00 88.12 79 GLY A N 1
ATOM 604 C CA . GLY A 1 79 ? 3.479 -18.535 -22.107 1.00 88.12 79 GLY A CA 1
ATOM 605 C C . GLY A 1 79 ? 4.525 -17.442 -21.914 1.00 88.12 79 GLY A C 1
ATOM 606 O O . GLY A 1 79 ? 4.431 -16.626 -21.000 1.00 88.12 79 GLY A O 1
ATOM 607 N N . LEU A 1 80 ? 5.504 -17.411 -22.818 1.00 88.75 80 LEU A N 1
ATOM 608 C CA . LEU A 1 80 ? 6.572 -16.411 -22.870 1.00 88.75 80 LEU A CA 1
ATOM 609 C C . LEU A 1 80 ? 6.323 -15.462 -24.063 1.00 88.75 80 LEU A C 1
ATOM 611 O O . LEU A 1 80 ? 6.676 -15.813 -25.192 1.00 88.75 80 LEU A O 1
ATOM 615 N N . PRO A 1 81 ? 5.699 -14.283 -23.874 1.00 88.12 81 PRO A N 1
ATOM 616 C CA . PRO A 1 81 ? 5.420 -13.366 -24.976 1.00 88.12 81 PRO A CA 1
ATOM 617 C C . PRO A 1 81 ? 6.747 -12.886 -25.578 1.00 88.12 81 PRO A C 1
ATOM 619 O O . PRO A 1 81 ? 7.593 -12.357 -24.863 1.00 88.12 81 PRO A O 1
ATOM 622 N N . ALA A 1 82 ? 6.968 -13.138 -26.867 1.00 85.69 82 ALA A N 1
ATOM 623 C CA . ALA A 1 82 ? 8.223 -12.906 -27.588 1.00 85.69 82 ALA A CA 1
ATOM 624 C C . ALA A 1 82 ? 9.492 -13.449 -26.877 1.00 85.69 82 ALA A C 1
ATOM 626 O O . ALA A 1 82 ? 10.554 -12.832 -26.932 1.00 85.69 82 ALA A O 1
ATOM 627 N N . ASN A 1 83 ? 9.400 -14.611 -26.210 1.00 81.50 83 ASN A N 1
ATOM 628 C CA . ASN A 1 83 ? 10.430 -15.177 -25.314 1.00 81.50 83 ASN A CA 1
ATOM 629 C C . ASN A 1 83 ? 10.795 -14.317 -24.079 1.00 81.50 83 ASN A C 1
ATOM 631 O O . ASN A 1 83 ? 11.737 -14.657 -23.361 1.00 81.50 83 ASN A O 1
ATOM 635 N N . HIS A 1 84 ? 10.063 -13.245 -23.764 1.00 76.88 84 HIS A N 1
ATOM 636 C CA . HIS A 1 84 ? 10.294 -12.493 -22.530 1.00 76.88 84 HIS A CA 1
ATOM 637 C C . HIS A 1 84 ? 10.013 -13.359 -21.294 1.00 76.88 84 HIS A C 1
ATOM 639 O O . HIS A 1 84 ? 8.995 -14.048 -21.201 1.00 76.88 84 HIS A O 1
ATOM 645 N N . HIS A 1 85 ? 10.927 -13.303 -20.322 1.00 78.25 85 HIS A N 1
ATOM 646 C CA . HIS A 1 85 ? 10.821 -14.032 -19.060 1.00 78.25 85 HIS A CA 1
ATOM 647 C C . HIS A 1 85 ? 9.741 -13.399 -18.169 1.00 78.25 85 HIS A C 1
ATOM 649 O O . HIS A 1 85 ? 10.021 -12.484 -17.395 1.00 78.25 85 HIS A O 1
ATOM 655 N N . VAL A 1 86 ? 8.508 -13.892 -18.277 1.00 77.62 86 VAL A N 1
ATOM 656 C CA . VAL A 1 86 ? 7.365 -13.476 -17.451 1.00 77.62 86 VAL A CA 1
ATOM 657 C C . VAL A 1 86 ? 6.902 -14.615 -16.542 1.00 77.62 86 VAL A C 1
ATOM 659 O O . VAL A 1 86 ? 7.116 -15.790 -16.833 1.00 77.62 86 VAL A O 1
ATOM 662 N N . SER A 1 87 ? 6.249 -14.269 -15.433 1.00 81.56 87 SER A N 1
ATOM 663 C CA . SER A 1 87 ? 5.569 -15.222 -14.549 1.00 81.56 87 SER A CA 1
ATOM 664 C C . SER A 1 87 ? 4.093 -14.857 -14.455 1.00 81.56 87 SER A C 1
ATOM 666 O O . SER A 1 87 ? 3.760 -13.742 -14.061 1.00 81.56 87 SER A O 1
ATOM 668 N N . THR A 1 88 ? 3.212 -15.789 -14.813 1.00 82.88 88 THR A N 1
ATOM 669 C CA . THR A 1 88 ? 1.759 -15.619 -14.688 1.00 82.88 88 THR A CA 1
ATOM 670 C C . THR A 1 88 ? 1.283 -16.282 -13.401 1.00 82.88 88 THR A C 1
ATOM 672 O O . THR A 1 88 ? 1.517 -17.470 -13.186 1.00 82.88 88 THR A O 1
ATOM 675 N N . PHE A 1 89 ? 0.596 -15.522 -12.550 1.00 87.50 89 PHE A N 1
ATOM 676 C CA . PHE A 1 89 ? 0.037 -16.003 -11.288 1.00 87.50 89 PHE A CA 1
ATOM 677 C C . PHE A 1 89 ? -1.487 -16.054 -11.393 1.00 87.50 89 PHE A C 1
ATOM 679 O O . PHE A 1 89 ? -2.104 -15.106 -11.871 1.00 87.50 89 PHE A O 1
ATOM 686 N N . VAL A 1 90 ? -2.094 -17.153 -10.941 1.00 88.38 90 VAL A N 1
ATOM 687 C CA . VAL A 1 90 ? -3.553 -17.328 -10.883 1.00 88.38 90 VAL A CA 1
ATOM 688 C C . VAL A 1 90 ? -3.913 -17.941 -9.536 1.00 88.38 90 VAL A C 1
ATOM 690 O O . VAL A 1 90 ? -3.251 -18.872 -9.068 1.00 88.38 90 VAL A O 1
ATOM 693 N N . VAL A 1 91 ? -4.966 -17.417 -8.911 1.00 90.44 91 VAL A N 1
ATOM 694 C CA . VAL A 1 91 ? -5.485 -17.891 -7.628 1.00 90.44 91 VAL A CA 1
ATOM 695 C C . VAL A 1 91 ? -6.951 -18.260 -7.805 1.00 90.44 91 VAL A C 1
ATOM 697 O O . VAL A 1 91 ? -7.786 -17.400 -8.049 1.00 90.44 91 VAL A O 1
ATOM 700 N N . TRP A 1 92 ? -7.257 -19.546 -7.646 1.00 88.62 92 TRP A N 1
ATOM 701 C CA . TRP A 1 92 ? -8.628 -20.033 -7.525 1.00 88.62 92 TRP A CA 1
ATOM 702 C C . TRP A 1 92 ? -9.096 -19.969 -6.073 1.00 88.62 92 TRP A C 1
ATOM 704 O O . TRP A 1 92 ? -8.343 -20.346 -5.169 1.00 88.62 92 TRP A O 1
ATOM 714 N N . GLN A 1 93 ? -10.343 -19.545 -5.897 1.00 87.69 93 GLN A N 1
ATOM 715 C CA . GLN A 1 93 ? -11.095 -19.504 -4.648 1.00 87.69 93 GLN A CA 1
ATOM 716 C C . GLN A 1 93 ? -12.168 -20.598 -4.695 1.00 87.69 93 GLN A C 1
ATOM 718 O O . GLN A 1 93 ? -12.904 -20.685 -5.678 1.00 87.69 93 GLN A O 1
ATOM 723 N N . ALA A 1 94 ? -12.272 -21.439 -3.665 1.00 83.25 94 ALA A N 1
ATOM 724 C CA . ALA A 1 94 ? -13.376 -22.388 -3.569 1.00 83.25 94 ALA A CA 1
ATOM 725 C C . ALA A 1 94 ? -14.706 -21.650 -3.334 1.00 83.25 94 ALA A C 1
ATOM 727 O O . ALA A 1 94 ? -14.780 -20.706 -2.546 1.00 83.25 94 ALA A O 1
ATOM 728 N N . VAL A 1 95 ? -15.769 -22.122 -3.983 1.00 82.12 95 VAL A N 1
ATOM 729 C CA . VAL A 1 95 ? -17.161 -21.695 -3.772 1.00 82.12 95 VAL A CA 1
ATOM 730 C C . VAL A 1 95 ? -18.048 -22.936 -3.709 1.00 82.12 95 VAL A C 1
ATOM 732 O O . VAL A 1 95 ? -17.707 -23.969 -4.295 1.00 82.12 95 VAL A O 1
ATOM 735 N N . ARG A 1 96 ? -19.182 -22.886 -3.000 1.00 78.56 96 ARG A N 1
ATOM 736 C CA . ARG A 1 96 ? -20.097 -24.038 -2.970 1.00 78.56 96 ARG A CA 1
ATOM 737 C C . ARG A 1 96 ? -20.926 -24.016 -4.245 1.00 78.56 96 ARG A C 1
ATOM 739 O O . ARG A 1 96 ? -21.420 -22.973 -4.656 1.00 78.56 96 ARG A O 1
ATOM 746 N N . ARG A 1 97 ? -21.137 -25.184 -4.851 1.00 69.31 97 ARG A N 1
ATOM 747 C CA . ARG A 1 97 ? -21.899 -25.311 -6.104 1.00 69.31 97 ARG A CA 1
ATOM 748 C C . ARG A 1 97 ? -23.314 -24.715 -6.005 1.00 69.31 97 ARG A C 1
ATOM 750 O O . ARG A 1 97 ? -23.774 -24.055 -6.926 1.00 69.31 97 ARG A O 1
ATOM 757 N N . THR A 1 98 ? -23.944 -24.856 -4.840 1.00 70.06 98 THR A N 1
ATOM 758 C CA . THR A 1 98 ? -25.249 -24.269 -4.495 1.00 70.06 98 THR A CA 1
ATOM 759 C C . THR A 1 98 ? -25.281 -22.740 -4.523 1.00 70.06 98 THR A C 1
ATOM 761 O O . THR A 1 98 ? -26.348 -22.166 -4.707 1.00 70.06 98 THR A O 1
ATOM 764 N N . ASP A 1 99 ? -24.137 -22.072 -4.349 1.00 70.62 99 ASP A N 1
ATOM 765 C CA . ASP A 1 99 ? -24.041 -20.609 -4.410 1.00 70.62 99 ASP A CA 1
ATOM 766 C C . ASP A 1 99 ? -24.060 -20.100 -5.868 1.00 70.62 99 ASP A C 1
ATOM 768 O O . ASP A 1 99 ? -24.317 -18.923 -6.102 1.00 70.62 99 ASP A O 1
ATOM 772 N N . LEU A 1 100 ? -23.828 -20.993 -6.843 1.00 61.91 100 LEU A N 1
ATOM 773 C CA . LEU A 1 100 ? -23.884 -20.727 -8.288 1.00 61.91 100 LEU A CA 1
ATOM 774 C C . LEU A 1 100 ? -25.203 -21.189 -8.939 1.00 61.91 100 LEU A C 1
ATOM 776 O O . LEU A 1 100 ? -25.519 -20.769 -10.048 1.00 61.91 100 LEU A O 1
ATOM 780 N N . GLU A 1 101 ? -25.959 -22.068 -8.275 1.00 52.00 101 GLU A N 1
ATOM 781 C CA . GLU A 1 101 ? -27.129 -22.772 -8.829 1.00 52.00 101 GLU A CA 1
ATOM 782 C C . GLU A 1 101 ? -28.474 -22.240 -8.275 1.00 52.00 101 GLU A C 1
ATOM 784 O O . GLU A 1 101 ? -29.472 -22.961 -8.251 1.00 52.00 101 GLU A O 1
ATOM 789 N N . GLN A 1 102 ? -28.534 -20.974 -7.834 1.00 40.22 102 GLN A N 1
ATOM 790 C CA . GLN A 1 102 ? -29.803 -20.341 -7.440 1.00 40.22 102 GLN A CA 1
ATOM 791 C C . GLN A 1 102 ? -30.687 -20.061 -8.675 1.00 40.22 102 GLN A C 1
ATOM 793 O O . GLN A 1 102 ? -30.249 -19.339 -9.576 1.00 40.22 102 GLN A O 1
ATOM 798 N N . PRO A 1 103 ? -31.929 -20.583 -8.743 1.00 41.53 103 PRO A N 1
ATOM 799 C CA . PRO A 1 103 ? -32.874 -20.210 -9.792 1.00 41.53 103 PRO A CA 1
ATOM 800 C C . PRO A 1 103 ? -33.342 -18.751 -9.616 1.00 41.53 103 PRO A C 1
ATOM 802 O O . PRO A 1 103 ? -33.287 -18.219 -8.503 1.00 41.53 103 PRO A O 1
ATOM 805 N N . PRO A 1 104 ? -33.823 -18.087 -10.684 1.00 35.03 104 PRO A N 1
ATOM 806 C CA . PRO A 1 104 ? -34.372 -16.739 -10.575 1.00 35.03 104 PRO A CA 1
ATOM 807 C C . PRO A 1 104 ? -35.592 -16.724 -9.646 1.00 35.03 104 PRO A C 1
ATOM 809 O O . PRO A 1 104 ? -36.455 -17.595 -9.726 1.00 35.03 104 PRO A O 1
ATOM 812 N N . VAL A 1 105 ? -35.661 -15.718 -8.773 1.00 40.94 105 VAL A N 1
ATOM 813 C CA . VAL A 1 105 ? -36.758 -15.550 -7.813 1.00 40.94 105 VAL A CA 1
ATOM 814 C C . VAL A 1 105 ? -38.018 -15.083 -8.548 1.00 40.94 105 VAL A C 1
ATOM 816 O O . VAL A 1 105 ? -38.060 -13.961 -9.053 1.00 40.94 105 VAL A O 1
ATOM 819 N N . GLU A 1 106 ? -39.042 -15.937 -8.604 1.00 37.31 106 GLU A N 1
ATOM 820 C CA . GLU A 1 106 ? -40.397 -15.537 -9.005 1.00 37.31 106 GLU A CA 1
ATOM 821 C C . GLU A 1 106 ? -41.081 -14.715 -7.889 1.00 37.31 106 GLU A C 1
ATOM 823 O O . GLU A 1 106 ? -40.757 -14.891 -6.711 1.00 37.31 106 GLU A O 1
ATOM 828 N N . PRO A 1 107 ? -41.989 -13.779 -8.231 1.00 35.62 107 PRO A N 1
ATOM 829 C CA . PRO A 1 107 ? -42.624 -12.889 -7.258 1.00 35.62 107 PRO A CA 1
ATOM 830 C C . PRO A 1 107 ? -43.640 -13.606 -6.352 1.00 35.62 107 PRO A C 1
ATOM 832 O O . PRO A 1 107 ? -44.272 -14.583 -6.744 1.00 35.62 107 PRO A O 1
ATOM 835 N N . GLU A 1 108 ? -43.802 -13.084 -5.135 1.00 47.38 108 GLU A N 1
ATOM 836 C CA . GLU A 1 108 ? -44.553 -13.705 -4.035 1.00 47.38 108 GLU A CA 1
ATOM 837 C C . GLU A 1 108 ? -46.088 -13.681 -4.210 1.00 47.38 108 GLU A C 1
ATOM 839 O O . GLU A 1 108 ? -46.661 -12.662 -4.600 1.00 47.38 108 GLU A O 1
ATOM 844 N N . GLU A 1 109 ? -46.760 -14.745 -3.751 1.00 35.97 109 GLU A N 1
ATOM 845 C CA . GLU A 1 109 ? -48.109 -14.665 -3.161 1.00 35.97 109 GLU A CA 1
ATOM 846 C C . GLU A 1 109 ? -48.038 -15.054 -1.659 1.00 35.97 109 GLU A C 1
ATOM 848 O O . GLU A 1 109 ? -47.200 -15.890 -1.306 1.00 35.97 109 GLU A O 1
ATOM 853 N N . PRO A 1 110 ? -48.849 -14.467 -0.747 1.00 50.19 110 PRO A N 1
ATOM 854 C CA . PRO A 1 110 ? -48.607 -14.531 0.705 1.00 50.19 110 PRO A CA 1
ATOM 855 C C . PRO A 1 110 ? -49.728 -15.237 1.517 1.00 50.19 110 PRO A C 1
ATOM 857 O O . PRO A 1 110 ? -50.686 -15.741 0.939 1.00 50.19 110 PRO A O 1
ATOM 860 N N . VAL A 1 111 ? -49.662 -15.135 2.865 1.00 42.19 111 VAL A N 1
ATOM 861 C CA . VAL A 1 111 ? -50.733 -15.447 3.868 1.00 42.19 111 VAL A CA 1
ATOM 862 C C . VAL A 1 111 ? -50.854 -16.959 4.217 1.00 42.19 111 VAL A C 1
ATOM 864 O O . VAL A 1 111 ? -50.785 -17.790 3.323 1.00 42.19 111 VAL A O 1
ATOM 867 N N . GLU A 1 112 ? -50.981 -17.456 5.467 1.00 41.69 112 GLU A N 1
ATOM 868 C CA . GLU A 1 112 ? -51.166 -16.904 6.841 1.00 41.69 112 GLU A CA 1
ATOM 869 C C . GLU A 1 112 ? -50.331 -17.724 7.896 1.00 41.69 112 GLU A C 1
ATOM 871 O O . GLU A 1 112 ? -49.749 -18.743 7.516 1.00 41.69 112 GLU A O 1
ATOM 876 N N . PRO A 1 113 ? -50.208 -17.330 9.195 1.00 48.81 113 PRO A N 1
ATOM 877 C CA . PRO A 1 113 ? -49.177 -17.850 10.124 1.00 48.81 113 PRO A CA 1
ATOM 878 C C . PRO A 1 113 ? -49.676 -18.548 11.421 1.00 48.81 113 PRO A C 1
ATOM 880 O O . PRO A 1 113 ? -50.829 -18.404 11.809 1.00 48.81 113 PRO A O 1
ATOM 883 N N . GLU A 1 114 ? -48.746 -19.137 12.197 1.00 33.62 114 GLU A N 1
ATOM 884 C CA . GLU A 1 114 ? -48.849 -19.314 13.669 1.00 33.62 114 GLU A CA 1
ATOM 885 C C . GLU A 1 114 ? -47.509 -18.979 14.390 1.00 33.62 114 GLU A C 1
ATOM 887 O O . GLU A 1 114 ? -46.465 -18.846 13.748 1.00 33.62 114 GLU A O 1
ATOM 892 N N . LYS A 1 115 ? -47.540 -18.742 15.718 1.00 37.22 115 LYS A N 1
ATOM 893 C CA . LYS A 1 115 ? -46.451 -18.153 16.554 1.00 37.22 115 LYS A CA 1
ATOM 894 C C . LYS A 1 115 ? -46.731 -18.363 18.066 1.00 37.22 115 LYS A C 1
ATOM 896 O O . LYS A 1 115 ? -47.911 -18.523 18.377 1.00 37.22 115 LYS A O 1
ATOM 901 N N . PRO A 1 116 ? -45.793 -18.146 19.034 1.00 47.78 116 PRO A N 1
ATOM 902 C CA . PRO A 1 116 ? -44.306 -18.184 19.076 1.00 47.78 116 PRO A CA 1
ATOM 903 C C . PRO A 1 116 ? -43.844 -19.467 19.856 1.00 47.78 116 PRO A C 1
ATOM 905 O O . PRO A 1 116 ? -44.522 -20.470 19.677 1.00 47.78 116 PRO A O 1
ATOM 908 N N . VAL A 1 117 ? -42.786 -19.661 20.682 1.00 37.50 117 VAL A N 1
ATOM 909 C CA . VAL A 1 117 ? -41.659 -18.943 21.372 1.00 37.50 117 VAL A CA 1
ATOM 910 C C . VAL A 1 117 ? -40.512 -20.001 21.468 1.00 37.50 117 VAL A C 1
ATOM 912 O O . VAL A 1 117 ? -40.831 -21.167 21.685 1.00 37.50 117 VAL A O 1
ATOM 915 N N . GLU A 1 118 ? -39.237 -19.800 21.095 1.00 40.00 118 GLU A N 1
ATOM 916 C CA . GLU A 1 118 ? -38.093 -19.116 21.768 1.00 40.00 118 GLU A CA 1
ATOM 917 C C . GLU A 1 118 ? -37.698 -19.609 23.190 1.00 40.00 118 GLU A C 1
ATOM 919 O O . GLU A 1 118 ? -38.583 -20.018 23.944 1.00 40.00 118 GLU A O 1
ATOM 924 N N . PRO A 1 119 ? -36.407 -19.537 23.614 1.00 41.34 119 PRO A N 1
ATOM 925 C CA . PRO A 1 119 ? -35.170 -19.113 22.915 1.00 41.34 119 PRO A CA 1
ATOM 926 C C . PRO A 1 119 ? -34.199 -20.314 22.667 1.00 41.34 119 PRO A C 1
ATOM 928 O O . PRO A 1 119 ? -34.566 -21.452 22.939 1.00 41.34 119 PRO A O 1
ATOM 931 N N . GLU A 1 120 ? -32.970 -20.213 22.137 1.00 29.64 120 GLU A N 1
ATOM 932 C CA . GLU A 1 120 ? -32.080 -19.083 21.797 1.00 29.64 120 GLU A CA 1
ATOM 933 C C . GLU A 1 120 ? -31.190 -19.460 20.578 1.00 29.64 120 GLU A C 1
ATOM 935 O O . GLU A 1 120 ? -30.918 -20.644 20.364 1.00 29.64 120 GLU A O 1
ATOM 940 N N . LYS A 1 121 ? -30.734 -18.494 19.758 1.00 32.38 121 LYS A N 1
ATOM 941 C CA . LYS A 1 121 ? -29.998 -18.751 18.492 1.00 32.38 121 LYS A CA 1
ATOM 942 C C . LYS A 1 121 ? -28.494 -18.414 18.610 1.00 32.38 121 LYS A C 1
ATOM 944 O O . LYS A 1 121 ? -28.181 -17.266 18.914 1.00 32.38 121 LYS A O 1
ATOM 949 N N . PRO A 1 122 ? -27.558 -19.324 1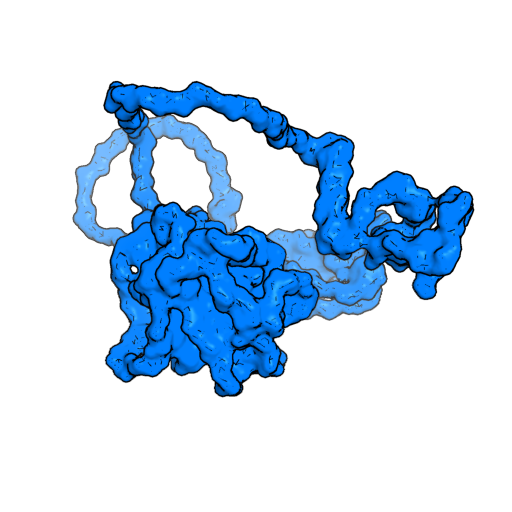8.264 1.00 33.25 122 PRO A N 1
ATOM 950 C CA . PRO A 1 122 ? -26.158 -18.965 18.015 1.00 33.25 122 PRO A CA 1
ATOM 951 C C . PRO A 1 122 ? -26.034 -18.032 16.801 1.00 33.25 122 PRO A C 1
ATOM 953 O O . PRO A 1 122 ? -26.625 -18.297 15.750 1.00 33.25 122 PRO A O 1
ATOM 956 N N . THR A 1 123 ? -25.283 -16.939 16.933 1.00 29.19 123 THR A N 1
ATOM 957 C CA . THR A 1 123 ? -25.210 -15.891 15.904 1.00 29.19 123 THR A CA 1
ATOM 958 C C . THR A 1 123 ? -24.631 -16.406 14.583 1.00 29.19 123 THR A C 1
ATOM 960 O O . THR A 1 123 ? -23.673 -17.175 14.550 1.00 29.19 123 THR A O 1
ATOM 963 N N . GLU A 1 124 ? -25.234 -15.964 13.484 1.00 36.00 124 GLU A N 1
ATOM 964 C CA . GLU A 1 124 ? -24.869 -16.314 12.110 1.00 36.00 124 GLU A CA 1
ATOM 965 C C . GLU A 1 124 ? -23.719 -15.405 11.625 1.00 36.00 124 GLU A C 1
ATOM 967 O O . GLU A 1 124 ? -23.703 -14.233 12.009 1.00 36.00 124 GLU A O 1
ATOM 972 N N . PRO A 1 125 ? -22.744 -15.897 10.833 1.00 38.19 125 PRO A N 1
ATOM 973 C CA . PRO A 1 125 ? -21.603 -15.085 10.410 1.00 38.19 125 PRO A CA 1
ATOM 974 C C . PRO A 1 125 ? -22.038 -13.910 9.525 1.00 38.19 125 PRO A C 1
ATOM 976 O O . PRO A 1 125 ? -22.828 -14.066 8.593 1.00 38.19 125 PRO A O 1
ATOM 979 N N . GLU A 1 126 ? -21.502 -12.725 9.815 1.00 31.92 126 GLU A N 1
ATOM 980 C CA . GLU A 1 126 ? -21.860 -11.489 9.119 1.00 31.92 126 GLU A CA 1
ATOM 981 C C . GLU A 1 126 ? -21.412 -11.501 7.646 1.00 31.92 126 GLU A C 1
ATOM 983 O O . GLU A 1 126 ? -20.304 -11.923 7.305 1.00 31.92 126 GLU A O 1
ATOM 988 N N . LYS A 1 127 ? -22.283 -11.006 6.753 1.00 33.28 127 LYS A N 1
ATOM 989 C CA . LYS A 1 127 ? -21.939 -10.752 5.344 1.00 33.28 127 LYS A CA 1
ATOM 990 C C . LYS A 1 127 ? -20.824 -9.697 5.246 1.00 33.28 127 LYS A C 1
ATOM 992 O O . LYS A 1 127 ? -20.789 -8.795 6.081 1.00 33.28 127 LYS A O 1
ATOM 997 N N . PRO A 1 128 ? -19.964 -9.746 4.209 1.00 33.59 128 PRO A N 1
ATOM 998 C CA . PRO A 1 128 ? -18.853 -8.808 4.062 1.00 33.59 128 PRO A CA 1
ATOM 999 C C . PRO A 1 128 ? -19.340 -7.353 4.012 1.00 33.59 128 PRO A C 1
ATOM 1001 O O . PRO A 1 128 ? -20.127 -6.978 3.139 1.00 33.59 128 PRO A O 1
ATOM 1004 N N . THR A 1 129 ? -18.857 -6.536 4.949 1.00 35.00 129 THR A N 1
ATOM 1005 C CA . THR A 1 129 ? -19.219 -5.121 5.075 1.00 35.00 129 THR A CA 1
ATOM 1006 C C . THR A 1 129 ? -18.770 -4.324 3.849 1.00 35.00 129 THR A C 1
ATOM 1008 O O . THR A 1 129 ? -17.641 -4.460 3.374 1.00 35.00 129 THR A O 1
ATOM 1011 N N . THR A 1 130 ? -19.628 -3.424 3.363 1.00 33.09 130 THR A N 1
ATOM 1012 C CA . THR A 1 130 ? -19.231 -2.374 2.412 1.00 33.09 130 THR A CA 1
ATOM 1013 C C . THR A 1 130 ? -18.065 -1.561 3.000 1.00 33.09 130 THR A C 1
ATOM 1015 O O . THR A 1 130 ? -18.135 -1.196 4.174 1.00 33.09 130 THR A O 1
ATOM 1018 N N . PRO A 1 131 ? -16.990 -1.255 2.247 1.00 45.84 131 PRO A N 1
ATOM 1019 C CA . PRO A 1 131 ? -15.824 -0.576 2.808 1.00 45.84 131 PRO A CA 1
ATOM 1020 C C . PRO A 1 131 ? -16.165 0.855 3.250 1.00 45.84 131 PRO A C 1
ATOM 1022 O O . PRO A 1 131 ? -16.272 1.768 2.435 1.00 45.84 131 PRO A O 1
ATOM 1025 N N . VAL A 1 132 ? -16.294 1.049 4.567 1.00 62.22 132 VAL A N 1
ATOM 1026 C CA . VAL A 1 132 ? -16.601 2.342 5.217 1.00 62.22 132 VAL A CA 1
ATOM 1027 C C . VAL A 1 132 ? -15.500 3.389 4.990 1.00 62.22 132 VAL A C 1
ATOM 1029 O O . VAL A 1 132 ? -15.741 4.591 5.085 1.00 62.22 132 VAL A O 1
ATOM 1032 N N . ILE A 1 133 ? -14.290 2.942 4.643 1.00 73.38 133 ILE A N 1
ATOM 1033 C CA . ILE A 1 133 ? -13.175 3.790 4.220 1.00 73.38 133 ILE A CA 1
ATOM 1034 C C . ILE A 1 133 ? -12.541 3.274 2.925 1.00 73.38 133 ILE A C 1
ATOM 1036 O O . ILE A 1 133 ? -12.267 2.084 2.775 1.00 73.38 133 ILE A O 1
ATOM 1040 N N . THR A 1 134 ? -12.218 4.190 2.012 1.00 81.94 134 THR A N 1
ATOM 1041 C CA . THR A 1 134 ? -11.323 3.901 0.886 1.00 81.94 134 THR A CA 1
ATOM 1042 C C . THR A 1 134 ? -9.885 3.898 1.395 1.00 81.94 134 THR A C 1
ATOM 1044 O O . THR A 1 134 ? -9.338 4.963 1.686 1.00 81.94 134 THR A O 1
ATOM 1047 N N . ARG A 1 135 ? -9.287 2.709 1.524 1.00 86.75 135 ARG A N 1
ATOM 1048 C CA . ARG A 1 135 ? -7.897 2.533 1.965 1.00 86.75 135 ARG A CA 1
ATOM 1049 C C . ARG A 1 135 ? -6.925 2.674 0.785 1.00 86.75 135 ARG A C 1
ATOM 1051 O O . ARG A 1 135 ? -7.148 2.042 -0.247 1.00 86.75 135 ARG A O 1
ATOM 1058 N N . ARG A 1 136 ? -5.841 3.449 0.924 1.00 90.94 136 ARG A N 1
ATOM 1059 C CA . ARG A 1 136 ? -4.744 3.538 -0.065 1.00 90.94 136 ARG A CA 1
ATOM 1060 C C . ARG A 1 136 ? -3.426 3.106 0.574 1.00 90.94 136 ARG A C 1
ATOM 1062 O O . ARG A 1 136 ? -3.033 3.611 1.621 1.00 90.94 136 ARG A O 1
ATOM 1069 N N . LEU A 1 137 ? -2.728 2.176 -0.066 1.00 90.75 137 LEU A N 1
ATOM 1070 C CA . LEU A 1 137 ? -1.387 1.757 0.335 1.00 90.75 137 LEU A CA 1
ATOM 1071 C C . LEU A 1 137 ? -0.394 2.236 -0.724 1.00 90.75 137 LEU A C 1
ATOM 1073 O O . LEU A 1 137 ? -0.686 2.176 -1.917 1.00 90.75 137 LEU A O 1
ATOM 1077 N N . GLY A 1 138 ? 0.744 2.760 -0.282 1.00 83.19 138 GLY A N 1
ATOM 1078 C CA . GLY A 1 138 ? 1.837 3.156 -1.157 1.00 83.19 138 GLY A CA 1
ATOM 1079 C C . GLY A 1 138 ? 2.605 1.956 -1.704 1.00 83.19 138 GLY A C 1
ATOM 1080 O O . GLY A 1 138 ? 2.589 0.874 -1.114 1.00 83.19 138 GLY A O 1
ATOM 1081 N N . ASP A 1 139 ? 3.317 2.164 -2.808 1.00 86.25 139 ASP A N 1
ATOM 1082 C CA . ASP A 1 139 ? 3.882 1.082 -3.635 1.00 86.25 139 ASP A CA 1
ATOM 1083 C C . ASP A 1 139 ? 4.898 0.219 -2.862 1.00 86.25 139 ASP A C 1
ATOM 1085 O O . ASP A 1 139 ? 5.095 -0.959 -3.148 1.00 86.25 139 ASP A O 1
ATOM 1089 N N . TRP A 1 140 ? 5.516 0.800 -1.831 1.00 85.56 140 TRP A N 1
ATOM 1090 C CA . TRP A 1 140 ? 6.518 0.148 -0.992 1.00 85.56 140 TRP A CA 1
ATOM 1091 C C . TRP A 1 140 ? 5.952 -0.546 0.250 1.00 85.56 140 TRP A C 1
ATOM 1093 O O . TRP A 1 140 ? 6.713 -1.210 0.942 1.00 85.56 140 TRP A O 1
ATOM 1103 N N . VAL A 1 141 ? 4.662 -0.413 0.578 1.00 82.06 141 VAL A N 1
ATOM 1104 C CA . VAL A 1 141 ? 4.107 -0.905 1.860 1.00 82.06 141 VAL A CA 1
ATOM 1105 C C . VAL A 1 141 ? 4.241 -2.428 1.986 1.00 82.06 141 VAL A C 1
ATOM 1107 O O . VAL A 1 141 ? 4.753 -2.919 2.993 1.00 82.06 141 VAL A O 1
ATOM 1110 N N . GLU A 1 142 ? 3.860 -3.169 0.944 1.00 83.25 142 GLU A N 1
ATOM 1111 C CA . GLU A 1 142 ? 4.019 -4.628 0.892 1.00 83.25 142 GLU A CA 1
ATOM 1112 C C . GLU A 1 142 ? 5.500 -5.033 0.794 1.00 83.25 142 GLU A C 1
ATOM 1114 O O . GLU A 1 142 ? 5.963 -5.880 1.556 1.00 83.25 142 GLU A O 1
ATOM 1119 N N . TYR A 1 143 ? 6.271 -4.364 -0.074 1.00 82.56 143 TYR A N 1
ATOM 1120 C CA . TYR A 1 143 ? 7.705 -4.619 -0.263 1.00 82.56 143 TYR A CA 1
ATOM 1121 C C . TYR A 1 143 ? 8.529 -4.421 1.023 1.00 82.56 143 TYR A C 1
ATOM 1123 O O . TYR A 1 143 ? 9.476 -5.160 1.281 1.00 82.56 143 TYR A O 1
ATOM 1131 N N . LEU A 1 144 ? 8.155 -3.443 1.853 1.00 80.50 144 LEU A N 1
ATOM 1132 C CA . LEU A 1 144 ? 8.779 -3.150 3.145 1.00 80.50 144 LEU A CA 1
ATOM 1133 C C . LEU A 1 144 ? 8.239 -4.025 4.291 1.00 80.50 144 LEU A C 1
ATOM 1135 O O . LEU A 1 144 ? 8.606 -3.801 5.444 1.00 80.50 144 LEU A O 1
ATOM 1139 N N . ASN A 1 145 ? 7.400 -5.027 3.990 1.00 82.62 145 ASN A N 1
ATOM 1140 C CA . ASN A 1 145 ? 6.834 -5.976 4.955 1.00 82.62 145 ASN A CA 1
ATOM 1141 C C . ASN A 1 145 ? 6.019 -5.284 6.073 1.00 82.62 145 ASN A C 1
ATOM 1143 O O . ASN A 1 145 ? 5.964 -5.762 7.210 1.00 82.62 145 ASN A O 1
ATOM 1147 N N . VAL A 1 146 ? 5.389 -4.147 5.751 1.00 87.19 146 VAL A N 1
ATOM 1148 C CA . VAL A 1 146 ? 4.521 -3.387 6.662 1.00 87.19 146 VAL A CA 1
ATOM 1149 C C . VAL A 1 146 ? 3.142 -4.034 6.703 1.00 87.19 146 VAL A C 1
ATOM 1151 O O . VAL A 1 146 ? 2.564 -4.369 5.670 1.00 87.19 146 VAL A O 1
ATOM 1154 N N . ARG A 1 147 ? 2.594 -4.216 7.906 1.00 88.19 147 ARG A N 1
ATOM 1155 C CA . ARG A 1 147 ? 1.350 -4.959 8.137 1.00 88.19 147 ARG A CA 1
ATOM 1156 C C . ARG A 1 147 ? 0.381 -4.154 8.987 1.00 88.19 147 ARG A C 1
ATOM 1158 O O . ARG A 1 147 ? 0.770 -3.568 9.995 1.00 88.19 147 ARG A O 1
ATOM 1165 N N . ILE A 1 148 ? -0.889 -4.185 8.595 1.00 88.88 148 ILE A N 1
ATOM 1166 C CA . ILE A 1 148 ? -2.008 -3.710 9.411 1.00 88.88 148 ILE A CA 1
ATOM 1167 C C . ILE A 1 148 ? -2.490 -4.890 10.256 1.00 88.88 148 ILE A C 1
ATOM 1169 O O . ILE A 1 148 ? -2.757 -5.963 9.719 1.00 88.88 148 ILE A O 1
ATOM 1173 N N . ARG A 1 149 ? -2.607 -4.682 11.565 1.00 86.44 149 ARG A N 1
ATOM 1174 C CA . ARG A 1 149 ? -3.297 -5.563 12.505 1.00 86.44 149 ARG A CA 1
ATOM 1175 C C . ARG A 1 149 ? -4.697 -5.019 12.731 1.00 86.44 149 ARG A C 1
ATOM 1177 O O . ARG A 1 149 ? -4.869 -3.868 13.145 1.00 86.44 149 ARG A O 1
ATOM 1184 N N . THR A 1 150 ? -5.681 -5.847 12.423 1.00 84.94 150 THR A N 1
ATOM 1185 C CA . THR A 1 150 ? -7.106 -5.544 12.539 1.00 84.94 150 THR A CA 1
ATOM 1186 C C . THR A 1 150 ? -7.524 -5.348 13.998 1.00 84.94 150 THR A C 1
ATOM 1188 O O . THR A 1 150 ? -6.854 -5.804 14.925 1.00 84.94 150 THR A O 1
ATOM 1191 N N . LEU A 1 151 ? -8.682 -4.719 14.221 1.00 76.00 151 LEU A N 1
ATOM 1192 C CA . LEU A 1 151 ? -9.276 -4.594 15.561 1.00 76.00 151 LEU A CA 1
ATOM 1193 C C . LEU A 1 151 ? -9.524 -5.957 16.238 1.00 76.00 151 LEU A C 1
ATOM 1195 O O . LEU A 1 151 ? -9.490 -6.033 17.462 1.00 76.00 151 LEU A O 1
ATOM 1199 N N . ASN A 1 152 ? -9.729 -7.021 15.456 1.00 77.50 152 ASN A N 1
ATOM 1200 C CA . ASN A 1 152 ? -10.018 -8.368 15.956 1.00 77.50 152 ASN A CA 1
ATOM 1201 C C . ASN A 1 152 ? -8.749 -9.149 16.348 1.00 77.50 152 ASN A C 1
ATOM 1203 O O . ASN A 1 152 ? -8.826 -10.071 17.153 1.00 77.50 152 ASN A O 1
ATOM 1207 N N . GLU A 1 153 ? -7.576 -8.771 15.826 1.00 78.75 153 GLU A N 1
ATOM 1208 C CA . GLU A 1 153 ? -6.276 -9.318 16.252 1.00 78.75 153 GLU A CA 1
ATOM 1209 C C . GLU A 1 153 ? -5.785 -8.724 17.584 1.00 78.75 153 GLU A C 1
ATOM 1211 O O . GLU A 1 153 ? -4.777 -9.179 18.127 1.00 78.75 153 GLU A O 1
ATOM 1216 N N . ARG A 1 154 ? -6.455 -7.691 18.115 1.00 76.81 154 ARG A N 1
ATOM 1217 C CA . ARG A 1 154 ? -6.015 -6.971 19.314 1.00 76.81 154 ARG A CA 1
ATOM 1218 C C . ARG A 1 154 ? -6.375 -7.700 20.609 1.00 76.81 154 ARG A C 1
ATOM 1220 O O . ARG A 1 154 ? -7.533 -7.753 21.022 1.00 76.81 154 ARG A O 1
ATOM 1227 N N . SER A 1 155 ? -5.336 -8.147 21.307 1.00 74.81 155 SER A N 1
ATOM 1228 C CA . SER A 1 155 ? -5.370 -8.719 22.658 1.00 74.81 155 SER A CA 1
ATOM 1229 C C . SER A 1 155 ? -6.041 -7.824 23.707 1.00 74.81 155 SER A C 1
ATOM 1231 O O . SER A 1 155 ? -6.627 -8.348 24.650 1.00 74.81 155 SER A O 1
ATOM 1233 N N . ASP A 1 156 ? -5.997 -6.496 23.552 1.00 74.00 156 ASP A N 1
ATOM 1234 C CA . ASP A 1 156 ? -6.572 -5.542 24.512 1.00 74.00 156 ASP A CA 1
ATOM 1235 C C . ASP A 1 156 ? -8.078 -5.267 24.326 1.00 74.00 156 ASP A C 1
ATOM 1237 O O . ASP A 1 156 ? -8.651 -4.515 25.113 1.00 74.00 156 ASP A O 1
ATOM 1241 N N . GLN A 1 157 ? -8.717 -5.871 23.312 1.00 77.56 157 GLN A N 1
ATOM 1242 C CA . GLN A 1 157 ? -10.165 -5.805 23.028 1.00 77.56 157 GLN A CA 1
ATOM 1243 C C . GLN A 1 157 ? -10.795 -4.413 23.276 1.00 77.56 157 GLN A C 1
ATOM 1245 O O . GLN A 1 157 ? -11.728 -4.270 24.079 1.00 77.56 157 GLN A O 1
ATOM 1250 N N . PRO A 1 158 ? -10.286 -3.356 22.618 1.00 75.56 158 PRO A N 1
ATOM 1251 C CA . PRO A 1 158 ? -10.550 -1.981 23.019 1.00 75.56 158 PRO A CA 1
ATOM 1252 C C . PRO A 1 158 ? -12.014 -1.575 22.795 1.00 75.56 158 PRO A C 1
ATOM 1254 O O . PRO A 1 158 ? -12.601 -1.764 21.723 1.00 75.56 158 PRO A O 1
ATOM 1257 N N . GLN A 1 159 ? -12.604 -0.974 23.826 1.00 74.31 159 GLN A N 1
ATOM 1258 C CA . GLN A 1 159 ? -14.010 -0.563 23.873 1.00 74.31 159 GLN A CA 1
ATOM 1259 C C . GLN A 1 159 ? -14.225 0.860 23.323 1.00 74.31 159 GLN A C 1
ATOM 1261 O O . GLN A 1 159 ? -13.274 1.625 23.166 1.00 74.31 159 GLN A O 1
ATOM 1266 N N . GLY A 1 160 ? -15.484 1.213 23.039 1.00 73.81 160 GLY A N 1
ATOM 1267 C CA . GLY A 1 160 ? -15.904 2.566 22.644 1.00 73.81 160 GLY A CA 1
ATOM 1268 C C . GLY A 1 160 ? -16.502 2.676 21.236 1.00 73.81 160 GLY A C 1
ATOM 1269 O O . GLY A 1 160 ? -16.139 1.929 20.324 1.00 73.81 160 GLY A O 1
ATOM 1270 N N . ASP A 1 161 ? -17.420 3.629 21.071 1.00 77.31 161 ASP A N 1
ATOM 1271 C CA . ASP A 1 161 ? -18.265 3.781 19.874 1.00 77.31 161 ASP A CA 1
ATOM 1272 C C . ASP A 1 161 ? -17.539 4.365 18.659 1.00 77.31 161 ASP A C 1
ATOM 1274 O O . ASP A 1 161 ? -18.033 4.248 17.542 1.00 77.31 161 ASP A O 1
ATOM 1278 N N . ILE A 1 162 ? -16.372 4.983 18.857 1.00 81.25 162 ILE A N 1
ATOM 1279 C CA . ILE A 1 162 ? -15.482 5.428 17.781 1.00 81.25 162 ILE A CA 1
ATOM 1280 C C . ILE A 1 162 ? -14.318 4.449 17.698 1.00 81.25 162 ILE A C 1
ATOM 1282 O O . ILE A 1 162 ? -13.686 4.146 18.712 1.00 81.25 162 ILE A O 1
ATOM 1286 N N . VAL A 1 163 ? -14.015 4.000 16.483 1.00 85.25 163 VAL A N 1
ATOM 1287 C CA . VAL A 1 163 ? -12.806 3.232 16.184 1.00 85.25 163 VAL A CA 1
ATOM 1288 C C . VAL A 1 163 ? -12.012 3.914 15.070 1.00 85.25 163 VAL A C 1
ATOM 1290 O O . VAL A 1 163 ? -12.562 4.670 14.270 1.00 85.25 163 VAL A O 1
ATOM 1293 N N . TYR A 1 164 ? -10.709 3.668 15.025 1.00 86.94 164 TYR A N 1
ATOM 1294 C CA . TYR A 1 164 ? -9.781 4.289 14.086 1.00 86.94 164 TYR A CA 1
ATOM 1295 C C . TYR A 1 164 ? -9.246 3.233 13.119 1.00 86.94 164 TYR A C 1
ATOM 1297 O O . TYR A 1 164 ? -8.445 2.380 13.503 1.00 86.94 164 TYR A O 1
ATOM 1305 N N . LEU A 1 165 ? -9.673 3.286 11.859 1.00 87.94 165 LEU A N 1
ATOM 1306 C CA . LEU A 1 165 ? -9.186 2.380 10.819 1.00 87.94 165 LEU A CA 1
ATOM 1307 C C . LEU A 1 165 ? -8.058 3.034 10.020 1.00 87.94 165 LEU A C 1
ATOM 1309 O O . LEU A 1 165 ? -8.111 4.229 9.737 1.00 87.94 165 LEU A O 1
ATOM 1313 N N . VAL A 1 166 ? -7.045 2.261 9.638 1.00 90.44 166 VAL A N 1
ATOM 1314 C CA . VAL A 1 166 ? -5.974 2.694 8.738 1.00 90.44 166 VAL A CA 1
ATOM 1315 C C . VAL A 1 166 ? -6.579 3.017 7.380 1.00 90.44 166 VAL A C 1
ATOM 1317 O O . VAL A 1 166 ? -7.078 2.132 6.678 1.00 90.44 166 VAL A O 1
ATOM 1320 N N . LYS A 1 167 ? -6.500 4.294 7.011 1.00 90.88 167 LYS A N 1
ATOM 1321 C CA . LYS A 1 167 ? -6.925 4.815 5.718 1.00 90.88 167 LYS A CA 1
ATOM 1322 C C . LYS A 1 167 ? -5.766 4.804 4.736 1.00 90.88 167 LYS A C 1
ATOM 1324 O O . LYS A 1 167 ? -5.863 4.171 3.696 1.00 90.88 167 LYS A O 1
ATOM 1329 N N . ASP A 1 168 ? -4.668 5.466 5.076 1.00 94.44 168 ASP A N 1
ATOM 1330 C CA . ASP A 1 168 ? -3.571 5.684 4.140 1.00 94.44 168 ASP A CA 1
ATOM 1331 C C . ASP A 1 168 ? -2.232 5.282 4.769 1.00 94.44 168 ASP A C 1
ATOM 1333 O O . ASP A 1 168 ? -1.929 5.704 5.885 1.00 94.44 168 ASP A O 1
ATOM 1337 N N . ILE A 1 169 ? -1.426 4.481 4.062 1.00 95.38 169 ILE A N 1
ATOM 1338 C CA . ILE A 1 169 ? -0.016 4.221 4.410 1.00 95.38 169 ILE A CA 1
ATOM 1339 C C . ILE A 1 169 ? 0.863 4.618 3.228 1.00 95.38 169 ILE A C 1
ATOM 1341 O O . ILE A 1 169 ? 0.591 4.212 2.101 1.00 95.38 169 ILE A O 1
ATOM 1345 N N . PHE A 1 170 ? 1.936 5.365 3.479 1.00 96.25 170 PHE A N 1
ATOM 1346 C CA . PHE A 1 170 ? 2.963 5.694 2.486 1.00 96.25 170 PHE A CA 1
ATOM 1347 C C . PHE A 1 170 ? 4.326 5.917 3.160 1.00 96.25 170 PHE A C 1
ATOM 1349 O O . PHE A 1 170 ? 4.460 5.795 4.378 1.00 96.25 170 PHE A O 1
ATOM 1356 N N . THR A 1 171 ? 5.354 6.229 2.375 1.00 93.69 171 THR A N 1
ATOM 1357 C CA . THR A 1 171 ? 6.719 6.488 2.856 1.00 93.69 171 THR A CA 1
ATOM 1358 C C . THR A 1 171 ? 7.302 7.753 2.224 1.00 93.69 171 THR A C 1
ATOM 1360 O O . THR A 1 171 ? 6.808 8.206 1.195 1.00 93.69 171 THR A O 1
ATOM 1363 N N . THR A 1 172 ? 8.367 8.306 2.805 1.00 90.38 172 THR A N 1
ATOM 1364 C CA . THR A 1 172 ? 9.319 9.192 2.105 1.00 90.38 172 THR A CA 1
ATOM 1365 C C . THR A 1 172 ? 10.726 8.619 2.247 1.00 90.38 172 THR A C 1
ATOM 1367 O O . THR A 1 172 ? 10.982 7.784 3.117 1.00 90.38 172 THR A O 1
ATOM 1370 N N . ARG A 1 173 ? 11.655 9.058 1.395 1.00 88.06 173 ARG A N 1
ATOM 1371 C CA . ARG A 1 173 ? 13.035 8.558 1.359 1.00 88.06 173 ARG A CA 1
ATOM 1372 C C . ARG A 1 173 ? 14.009 9.724 1.305 1.00 88.06 173 ARG A C 1
ATOM 1374 O O . ARG A 1 173 ? 13.793 10.647 0.528 1.00 88.06 173 ARG A O 1
ATOM 1381 N N . ASP A 1 174 ? 15.061 9.673 2.118 1.00 83.88 174 ASP A N 1
ATOM 1382 C CA . ASP A 1 174 ? 16.085 10.719 2.229 1.00 83.88 174 ASP A CA 1
ATOM 1383 C C . ASP A 1 174 ? 15.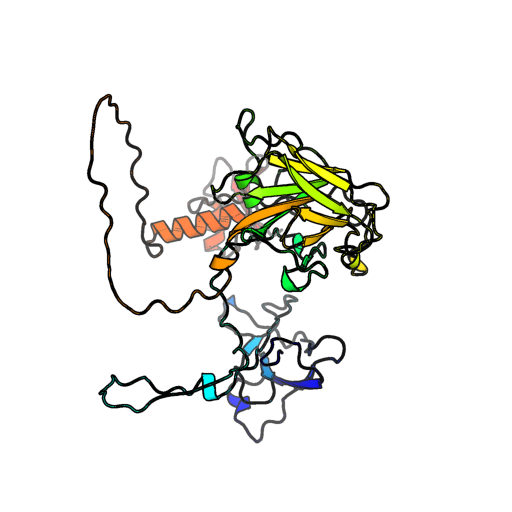457 12.100 2.567 1.00 83.88 174 ASP A C 1
ATOM 1385 O O . ASP A 1 174 ? 15.906 13.140 2.096 1.00 83.88 174 ASP A O 1
ATOM 1389 N N . GLY A 1 175 ? 14.340 12.098 3.316 1.00 81.00 175 GLY A N 1
ATOM 1390 C CA . GLY A 1 175 ? 13.508 13.280 3.605 1.00 81.00 175 GLY A CA 1
ATOM 1391 C C . GLY A 1 175 ? 12.714 13.832 2.405 1.00 81.00 175 GLY A C 1
ATOM 1392 O O . GLY A 1 175 ? 11.934 14.772 2.553 1.00 81.00 175 GLY A O 1
ATOM 1393 N N . SER A 1 176 ? 12.882 13.260 1.210 1.00 85.31 176 SER A N 1
ATOM 1394 C CA . SER A 1 176 ? 12.311 13.777 -0.033 1.00 85.31 176 SER A CA 1
ATOM 1395 C C . SER A 1 176 ? 10.833 13.433 -0.202 1.00 85.31 176 SER A C 1
ATOM 1397 O O . SER A 1 176 ? 10.431 12.266 -0.160 1.00 85.31 176 SER A O 1
ATOM 1399 N N . TRP A 1 177 ? 10.046 14.466 -0.505 1.00 85.88 177 TRP A N 1
ATOM 1400 C CA . TRP A 1 177 ? 8.673 14.340 -0.991 1.00 85.88 177 TRP A CA 1
ATOM 1401 C C . TRP A 1 177 ? 8.560 14.335 -2.523 1.00 85.88 177 TRP A C 1
ATOM 1403 O O . TRP A 1 177 ? 7.443 14.327 -3.041 1.00 85.88 177 TRP A O 1
ATOM 1413 N N . GLU A 1 178 ? 9.667 14.375 -3.267 1.00 89.19 178 GLU A N 1
ATOM 1414 C CA . GLU A 1 178 ? 9.630 14.202 -4.724 1.00 89.19 178 GLU A CA 1
ATOM 1415 C C . GLU A 1 178 ? 9.501 12.704 -5.064 1.00 89.19 178 GLU A C 1
ATOM 1417 O O . GLU A 1 178 ? 10.343 11.915 -4.616 1.00 89.19 178 GLU A O 1
ATOM 1422 N N . PRO A 1 179 ? 8.476 12.280 -5.834 1.00 86.00 179 PRO A N 1
ATOM 1423 C CA . PRO A 1 179 ? 8.326 10.889 -6.246 1.00 86.00 179 PRO A CA 1
ATOM 1424 C C . PRO A 1 179 ? 9.468 10.430 -7.158 1.00 86.00 179 PRO A C 1
ATOM 1426 O O . PRO A 1 179 ? 9.820 11.094 -8.132 1.00 86.00 179 PRO A O 1
ATOM 1429 N N . THR A 1 180 ? 10.028 9.260 -6.863 1.00 84.19 180 THR A N 1
ATOM 1430 C CA . THR A 1 180 ? 11.082 8.606 -7.651 1.00 84.19 180 THR A CA 1
ATOM 1431 C C . THR A 1 180 ? 10.861 7.094 -7.670 1.00 84.19 180 THR A C 1
ATOM 1433 O O . THR A 1 180 ? 10.114 6.554 -6.859 1.00 84.19 180 THR A O 1
ATOM 1436 N N . THR A 1 181 ? 11.571 6.381 -8.542 1.00 83.88 181 THR A N 1
ATOM 1437 C CA . THR A 1 181 ? 11.570 4.908 -8.589 1.00 83.88 181 THR A CA 1
ATOM 1438 C C . THR A 1 181 ? 12.372 4.246 -7.457 1.00 83.88 181 THR A C 1
ATOM 1440 O O . THR A 1 181 ? 12.528 3.027 -7.454 1.00 83.88 181 THR A O 1
ATOM 1443 N N . ASN A 1 182 ? 12.930 5.016 -6.515 1.00 80.62 182 ASN A N 1
ATOM 1444 C CA . ASN A 1 182 ? 13.725 4.476 -5.413 1.00 80.62 182 ASN A CA 1
ATOM 1445 C C . ASN A 1 182 ? 12.829 3.897 -4.311 1.00 80.62 182 ASN A C 1
ATOM 1447 O O . ASN A 1 182 ? 11.876 4.546 -3.882 1.00 80.62 182 ASN A O 1
ATOM 1451 N N . VAL A 1 183 ? 13.212 2.735 -3.771 1.00 82.88 183 VAL A N 1
ATOM 1452 C CA . VAL A 1 183 ? 12.544 2.099 -2.622 1.00 82.88 183 VAL A CA 1
ATOM 1453 C C . VAL A 1 183 ? 12.329 3.106 -1.487 1.00 82.88 183 VAL A C 1
ATOM 1455 O O . VAL A 1 183 ? 13.267 3.795 -1.073 1.00 82.88 183 VAL A O 1
ATOM 1458 N N . GLY A 1 184 ? 11.094 3.184 -0.989 1.00 76.75 184 GLY A N 1
ATOM 1459 C CA . GLY A 1 184 ? 10.674 4.096 0.076 1.00 76.75 184 GLY A CA 1
ATOM 1460 C C . GLY A 1 184 ? 10.299 5.511 -0.386 1.00 76.75 184 GLY A C 1
ATOM 1461 O O . GLY A 1 184 ? 9.809 6.292 0.426 1.00 76.75 184 GLY A O 1
ATOM 1462 N N . SER A 1 185 ? 10.501 5.877 -1.656 1.00 84.94 185 SER A N 1
ATOM 1463 C CA . SER A 1 185 ? 10.108 7.196 -2.177 1.00 84.94 185 SER A CA 1
ATOM 1464 C C . SER A 1 185 ? 8.584 7.385 -2.168 1.00 84.94 185 SER A C 1
ATOM 1466 O O . SER A 1 185 ? 7.831 6.415 -2.222 1.00 84.94 185 SER A O 1
ATOM 1468 N N . VAL A 1 186 ? 8.117 8.631 -2.070 1.00 89.88 186 VAL A N 1
ATOM 1469 C CA . VAL A 1 186 ? 6.694 8.919 -1.855 1.00 89.88 186 VAL A CA 1
ATOM 1470 C C . VAL A 1 186 ? 5.857 8.766 -3.121 1.00 89.88 186 VAL A C 1
ATOM 1472 O O . VAL A 1 186 ? 6.242 9.186 -4.210 1.00 89.88 186 VAL A O 1
ATOM 1475 N N . ASN A 1 187 ? 4.656 8.214 -2.967 1.00 91.75 187 ASN A N 1
ATOM 1476 C CA . ASN A 1 187 ? 3.646 8.211 -4.015 1.00 91.75 187 ASN A CA 1
ATOM 1477 C C . ASN A 1 187 ? 3.156 9.632 -4.336 1.00 91.75 187 ASN A C 1
ATOM 1479 O O . ASN A 1 187 ? 2.827 10.398 -3.429 1.00 91.75 187 ASN A O 1
ATOM 1483 N N . GLN A 1 188 ? 2.950 9.933 -5.623 1.00 90.81 188 GLN A N 1
ATOM 1484 C CA . GLN A 1 188 ? 2.345 11.198 -6.067 1.00 90.81 188 GLN A CA 1
ATOM 1485 C C . GLN A 1 188 ? 1.015 11.494 -5.345 1.00 90.81 188 GLN A C 1
ATOM 1487 O O . GLN A 1 188 ? 0.837 12.586 -4.818 1.00 90.81 188 GLN A O 1
ATOM 1492 N N . TRP A 1 189 ? 0.123 10.500 -5.205 1.00 90.62 189 TRP A N 1
ATOM 1493 C CA . TRP A 1 189 ? -1.158 10.684 -4.504 1.00 90.62 189 TRP A CA 1
ATOM 1494 C C . TRP A 1 189 ? -0.991 11.084 -3.031 1.00 90.62 189 TRP A C 1
ATOM 1496 O O . TRP A 1 189 ? -1.840 11.796 -2.490 1.00 90.62 189 TRP A O 1
ATOM 1506 N N . ALA A 1 190 ? 0.079 10.631 -2.371 1.00 89.62 190 ALA A N 1
ATOM 1507 C CA . ALA A 1 190 ? 0.354 10.945 -0.974 1.00 89.62 190 ALA A CA 1
ATOM 1508 C C . ALA A 1 190 ? 0.931 12.357 -0.841 1.00 89.62 190 ALA A C 1
ATOM 1510 O O . ALA A 1 190 ? 0.466 13.117 0.008 1.00 89.62 190 ALA A O 1
ATOM 1511 N N . ARG A 1 191 ? 1.847 12.750 -1.742 1.00 89.06 191 ARG A N 1
ATOM 1512 C CA . ARG A 1 191 ? 2.305 14.140 -1.890 1.00 89.06 191 ARG A CA 1
ATOM 1513 C C . ARG A 1 191 ? 1.124 15.085 -2.104 1.00 89.06 191 ARG A C 1
ATOM 1515 O O . ARG A 1 191 ? 0.941 15.995 -1.306 1.00 89.06 191 ARG A O 1
ATOM 1522 N N . ASP A 1 192 ? 0.280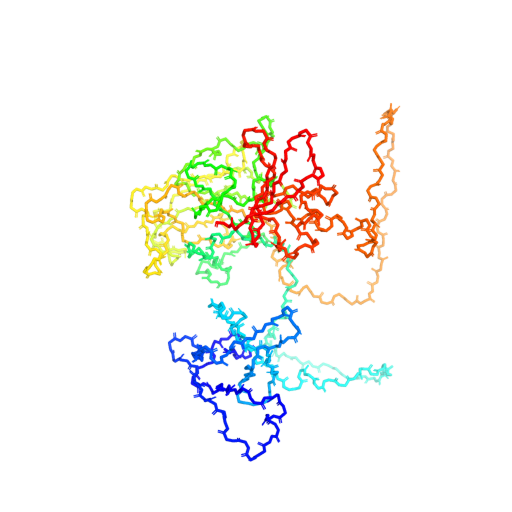 14.825 -3.098 1.00 89.69 192 ASP A N 1
ATOM 1523 C CA . ASP A 1 192 ? -0.858 15.691 -3.436 1.00 89.69 192 ASP A CA 1
ATOM 1524 C C . ASP A 1 192 ? -1.897 15.770 -2.302 1.00 89.69 192 ASP A C 1
ATOM 1526 O O . ASP A 1 192 ? -2.545 16.800 -2.106 1.00 89.69 192 ASP A O 1
ATOM 1530 N N . THR A 1 193 ? -2.051 14.693 -1.518 1.00 87.69 193 THR A N 1
ATOM 1531 C CA . THR A 1 193 ? -2.949 14.697 -0.354 1.00 87.69 193 THR A CA 1
ATOM 1532 C C . THR A 1 193 ? -2.349 15.467 0.830 1.00 87.69 193 THR A C 1
ATOM 1534 O O . THR A 1 193 ? -3.073 16.241 1.459 1.00 87.69 193 THR A O 1
ATOM 1537 N N . TYR A 1 194 ? -1.065 15.270 1.157 1.00 88.38 194 TYR A N 1
ATOM 1538 C CA . TYR A 1 194 ? -0.497 15.628 2.469 1.00 88.38 194 TYR A CA 1
ATOM 1539 C C . TYR A 1 194 ? 0.615 16.683 2.461 1.00 88.38 194 TYR A C 1
ATOM 1541 O O . TYR A 1 194 ? 0.792 17.356 3.477 1.00 88.38 194 TYR A O 1
ATOM 1549 N N . LEU A 1 195 ? 1.328 16.895 1.351 1.00 86.75 195 LEU A N 1
ATOM 1550 C CA . LEU A 1 195 ? 2.305 17.980 1.244 1.00 86.75 195 LEU A CA 1
ATOM 1551 C C . LEU A 1 195 ? 1.582 19.296 0.936 1.00 86.75 195 LEU A C 1
ATOM 1553 O O . LEU A 1 195 ? 1.367 19.670 -0.217 1.00 86.75 195 LEU A O 1
ATOM 1557 N N . LYS A 1 196 ? 1.179 20.002 1.989 1.00 83.56 196 LYS A N 1
ATOM 1558 C CA . LYS A 1 196 ? 0.510 21.301 1.868 1.00 83.56 196 LYS A CA 1
ATOM 1559 C C . LYS A 1 196 ? 1.505 22.431 1.574 1.00 83.56 196 LYS A C 1
ATOM 1561 O O . LYS A 1 196 ? 2.650 22.362 2.021 1.00 83.56 196 LYS A O 1
ATOM 1566 N N . PRO A 1 197 ? 1.087 23.498 0.867 1.00 80.19 197 PRO A N 1
ATOM 1567 C CA . PRO A 1 197 ? 1.921 24.680 0.679 1.00 80.19 197 PRO A CA 1
ATOM 1568 C C . PRO A 1 197 ? 2.171 25.406 2.008 1.00 80.19 197 PRO A C 1
ATOM 1570 O O . PRO A 1 197 ? 1.365 25.342 2.940 1.00 80.19 197 PRO A O 1
ATOM 1573 N N . TRP A 1 198 ? 3.288 26.132 2.076 1.00 73.50 198 TRP A N 1
ATOM 1574 C CA . TRP A 1 198 ? 3.662 26.924 3.247 1.00 73.50 198 TRP A CA 1
ATOM 1575 C C . TRP A 1 198 ? 2.559 27.925 3.627 1.00 73.50 198 TRP A C 1
ATOM 1577 O O . TRP A 1 198 ? 2.047 28.648 2.773 1.00 73.50 198 TRP A O 1
ATOM 1587 N N . GLY A 1 199 ? 2.196 27.959 4.913 1.00 72.94 199 GLY A N 1
ATOM 1588 C CA . GLY A 1 199 ? 1.112 28.795 5.443 1.00 72.94 199 GLY A CA 1
ATOM 1589 C C . GLY A 1 199 ? -0.274 28.132 5.499 1.00 72.94 199 GLY A C 1
ATOM 1590 O O . GLY A 1 199 ? -1.222 28.777 5.944 1.00 72.94 199 GLY A O 1
ATOM 1591 N N . ALA A 1 200 ? -0.423 26.866 5.091 1.00 77.00 200 ALA A N 1
ATOM 1592 C CA . ALA A 1 200 ? -1.672 26.121 5.280 1.00 77.00 200 ALA A CA 1
ATOM 1593 C C . ALA A 1 200 ? -1.949 25.782 6.774 1.00 77.00 200 ALA A C 1
ATOM 1595 O O . ALA A 1 200 ? -0.999 25.493 7.506 1.00 77.00 200 ALA A O 1
ATOM 1596 N N . PRO A 1 201 ? -3.221 25.733 7.241 1.00 71.25 201 PRO A N 1
ATOM 1597 C CA . PRO A 1 201 ? -3.587 25.368 8.630 1.00 71.25 201 PRO A CA 1
ATOM 1598 C C . PRO A 1 201 ? -3.308 23.904 9.030 1.00 71.25 201 PRO A C 1
ATOM 1600 O O . PRO A 1 201 ? -3.516 23.492 10.175 1.00 71.25 201 PRO A O 1
ATOM 1603 N N . ASP A 1 202 ? -2.902 23.096 8.060 1.00 73.75 202 ASP A N 1
ATOM 1604 C CA . ASP A 1 202 ? -2.443 21.716 8.163 1.00 73.75 202 ASP A CA 1
ATOM 1605 C C . ASP A 1 202 ? -1.056 21.540 7.508 1.00 73.75 202 ASP A C 1
ATOM 1607 O O . ASP A 1 202 ? -0.661 20.428 7.161 1.00 73.75 202 ASP A O 1
ATOM 1611 N N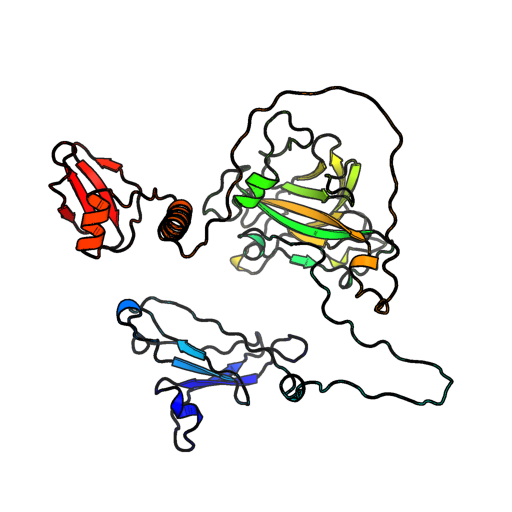 . TYR A 1 203 ? -0.293 22.636 7.352 1.00 78.38 203 TYR A N 1
ATOM 1612 C CA . TYR A 1 203 ? 1.089 22.583 6.877 1.00 78.38 203 TYR A CA 1
ATOM 1613 C C . TYR A 1 203 ? 1.936 21.696 7.787 1.00 78.38 203 TYR A C 1
ATOM 1615 O O . TYR A 1 203 ? 2.048 21.934 8.994 1.00 78.38 203 TYR A O 1
ATOM 1623 N N . PHE A 1 204 ? 2.534 20.679 7.172 1.00 78.12 204 PHE A N 1
ATOM 1624 C CA . PHE A 1 204 ? 3.336 19.674 7.837 1.00 78.12 204 PHE A CA 1
ATOM 1625 C C . PHE A 1 204 ? 4.789 20.146 7.955 1.00 78.12 204 PHE A C 1
ATOM 1627 O O . PHE A 1 204 ? 5.538 20.205 6.983 1.00 78.12 204 PHE A O 1
ATOM 1634 N N . ASP A 1 205 ? 5.160 20.517 9.175 1.00 74.94 205 ASP A N 1
ATOM 1635 C CA . ASP A 1 205 ? 6.424 21.158 9.519 1.00 74.94 205 ASP A CA 1
ATOM 1636 C C . ASP A 1 205 ? 7.635 20.216 9.439 1.00 74.94 205 ASP A C 1
ATOM 1638 O O . ASP A 1 205 ? 8.704 20.639 9.000 1.00 74.94 205 ASP A O 1
ATOM 1642 N N . ASP A 1 206 ? 7.448 18.929 9.743 1.00 79.62 206 ASP A N 1
ATOM 1643 C CA . ASP A 1 206 ? 8.512 17.912 9.696 1.00 79.62 206 ASP A CA 1
ATOM 1644 C C . ASP A 1 206 ? 8.617 17.208 8.326 1.00 79.62 206 ASP A C 1
ATOM 1646 O O . ASP A 1 206 ? 9.184 16.120 8.227 1.00 79.62 206 ASP A O 1
ATOM 1650 N N . ALA A 1 207 ? 8.084 17.811 7.253 1.00 70.69 207 ALA A N 1
ATOM 1651 C CA . ALA A 1 207 ? 8.055 17.211 5.916 1.00 70.69 207 ALA A CA 1
ATOM 1652 C C . ALA A 1 207 ? 9.424 16.694 5.444 1.00 70.69 207 ALA A C 1
ATOM 1654 O O . ALA A 1 207 ? 9.507 15.580 4.934 1.00 70.69 207 ALA A O 1
ATOM 1655 N N . GLY A 1 208 ? 10.493 17.463 5.656 1.00 74.06 208 GLY A N 1
ATOM 1656 C CA . GLY A 1 208 ? 11.846 17.102 5.225 1.00 74.06 208 GLY A CA 1
ATOM 1657 C C . GLY A 1 208 ? 12.576 16.065 6.090 1.00 74.06 208 GLY A C 1
ATOM 1658 O O . GLY A 1 208 ? 13.769 15.870 5.876 1.00 74.06 208 GLY A O 1
ATOM 1659 N N . ALA A 1 209 ? 11.933 15.453 7.090 1.00 73.50 209 ALA A N 1
ATOM 1660 C CA . ALA A 1 209 ? 12.615 14.603 8.066 1.00 73.50 209 ALA A CA 1
ATOM 1661 C C . ALA A 1 209 ? 12.691 13.116 7.654 1.00 73.50 209 ALA A C 1
ATOM 1663 O O . ALA A 1 209 ? 11.732 12.513 7.159 1.00 73.50 209 ALA A O 1
ATOM 1664 N N . ASP A 1 210 ? 13.850 12.508 7.899 1.00 73.19 210 ASP A N 1
ATOM 1665 C CA . ASP A 1 210 ? 14.234 11.162 7.476 1.00 73.19 210 ASP A CA 1
ATOM 1666 C C . ASP A 1 210 ? 14.247 10.143 8.634 1.00 73.19 210 ASP A C 1
ATOM 1668 O O . ASP A 1 210 ? 14.388 10.508 9.798 1.00 73.19 210 ASP A O 1
ATOM 1672 N N . HIS A 1 211 ? 14.073 8.851 8.333 1.00 78.12 211 HIS A N 1
ATOM 1673 C CA . HIS A 1 211 ? 13.982 7.763 9.327 1.00 78.12 211 HIS A CA 1
ATOM 1674 C C . HIS A 1 211 ? 12.893 7.935 10.412 1.00 78.12 211 HIS A C 1
ATOM 1676 O O . HIS A 1 211 ? 13.052 7.452 11.537 1.00 78.12 211 HIS A O 1
ATOM 1682 N N . HIS A 1 212 ? 11.793 8.629 10.133 1.00 89.69 212 HIS A N 1
ATOM 1683 C CA . HIS A 1 212 ? 10.734 8.880 11.116 1.00 89.69 212 HIS A CA 1
ATOM 1684 C C . HIS A 1 212 ? 9.552 7.914 10.988 1.00 89.69 212 HIS A C 1
ATOM 1686 O O . HIS A 1 212 ? 9.236 7.437 9.899 1.00 89.69 212 HIS A O 1
ATOM 1692 N N . LEU A 1 213 ? 8.840 7.689 12.094 1.00 91.50 213 LEU A N 1
ATOM 1693 C CA . LEU A 1 213 ? 7.478 7.149 12.063 1.00 91.50 213 LEU A CA 1
ATOM 1694 C C . LEU A 1 213 ? 6.504 8.295 12.292 1.00 91.50 213 LEU A C 1
ATOM 1696 O O . LEU A 1 213 ? 6.587 8.982 13.310 1.00 91.50 213 LEU A O 1
ATOM 1700 N N . PHE A 1 214 ? 5.586 8.478 11.352 1.00 95.00 214 PHE A N 1
ATOM 1701 C CA . PHE A 1 214 ? 4.579 9.525 11.337 1.00 95.00 214 PHE A CA 1
ATOM 1702 C C . PHE A 1 214 ? 3.177 8.937 11.487 1.00 95.00 214 PHE A C 1
ATOM 1704 O O . PHE A 1 214 ? 2.840 7.890 10.923 1.00 95.00 214 PHE A O 1
ATOM 1711 N N . ALA A 1 215 ? 2.349 9.641 12.250 1.00 95.44 215 ALA A N 1
ATOM 1712 C CA . ALA A 1 215 ? 0.971 9.277 12.528 1.00 95.44 215 ALA A CA 1
ATOM 1713 C C . ALA A 1 215 ? 0.060 10.503 12.454 1.00 95.44 215 ALA A C 1
ATOM 1715 O O . ALA A 1 215 ? 0.351 11.523 13.076 1.00 95.44 215 ALA A O 1
ATOM 1716 N N . ALA A 1 216 ? -1.064 10.386 11.756 1.00 93.50 216 ALA A N 1
ATOM 1717 C CA . ALA A 1 216 ? -2.143 11.368 11.791 1.00 93.50 216 ALA A CA 1
ATOM 1718 C C . ALA A 1 216 ? -3.503 10.672 11.900 1.00 93.50 216 ALA A C 1
ATOM 1720 O O . ALA A 1 216 ? -3.653 9.505 11.534 1.00 93.50 216 ALA A O 1
ATOM 1721 N N . VAL A 1 217 ? -4.509 11.385 12.406 1.00 92.75 217 VAL A N 1
ATOM 1722 C CA . VAL A 1 217 ? -5.866 10.849 12.570 1.00 92.75 217 VAL A CA 1
ATOM 1723 C C . VAL A 1 217 ? -6.871 11.836 12.002 1.00 92.75 217 VAL A C 1
ATOM 1725 O O . VAL A 1 217 ? -6.911 12.987 12.420 1.00 92.75 217 VAL A O 1
ATOM 1728 N N . ILE A 1 218 ? -7.689 11.379 11.062 1.00 90.00 218 ILE A N 1
ATOM 1729 C CA . ILE A 1 218 ? -8.831 12.110 10.516 1.00 90.00 218 ILE A CA 1
ATOM 1730 C C . ILE A 1 218 ? -10.036 11.867 11.436 1.00 90.00 218 ILE A C 1
ATOM 1732 O O . ILE A 1 218 ? -10.365 10.715 11.721 1.00 90.00 218 ILE A O 1
ATOM 1736 N N . GLY A 1 219 ? -10.681 12.929 11.914 1.00 83.88 219 GLY A N 1
ATOM 1737 C CA . GLY A 1 219 ? -11.879 12.864 12.751 1.00 83.88 219 GLY A CA 1
ATOM 1738 C C . GLY A 1 219 ? -13.156 12.520 11.973 1.00 83.88 219 GLY A C 1
ATOM 1739 O O . GLY A 1 219 ? -13.159 12.416 10.746 1.00 83.88 219 GLY A O 1
ATOM 1740 N N . LEU A 1 220 ? -14.276 12.382 12.693 1.00 80.75 220 LEU A N 1
ATOM 1741 C CA . LEU A 1 220 ? -15.614 12.199 12.095 1.00 80.75 220 LEU A CA 1
ATOM 1742 C C . LEU A 1 220 ? -16.094 13.436 11.301 1.00 80.75 220 LEU A C 1
ATOM 1744 O O . LEU A 1 220 ? -17.074 13.360 10.567 1.00 80.75 220 LEU A O 1
ATOM 1748 N N . ASP A 1 221 ? -15.408 14.566 11.461 1.00 81.50 221 ASP A N 1
ATOM 1749 C CA . ASP A 1 221 ? -15.559 15.829 10.732 1.00 81.50 221 ASP A CA 1
ATOM 1750 C C . ASP A 1 221 ? -14.704 15.902 9.448 1.00 81.50 221 ASP A C 1
ATOM 1752 O O . ASP A 1 221 ? -14.753 16.894 8.718 1.00 81.50 221 ASP A O 1
ATOM 1756 N N . GLY A 1 222 ? -13.898 14.872 9.172 1.00 83.25 222 GLY A N 1
ATOM 1757 C CA . GLY A 1 222 ? -12.963 14.837 8.049 1.00 83.25 222 GLY A CA 1
ATOM 1758 C C . GLY A 1 222 ? -11.685 15.663 8.248 1.00 83.25 222 GLY A C 1
ATOM 1759 O O . GLY A 1 222 ? -10.893 15.750 7.310 1.00 83.25 222 GLY A O 1
ATOM 1760 N N . GLN A 1 223 ? -11.452 16.245 9.430 1.00 86.12 223 GLN A N 1
ATOM 1761 C CA . GLN A 1 223 ? -10.282 17.087 9.717 1.00 86.12 223 GLN A CA 1
ATOM 1762 C C . GLN A 1 223 ? -9.176 16.318 10.445 1.00 86.12 223 GLN A C 1
ATOM 1764 O O . GLN A 1 223 ? -9.434 15.321 11.115 1.00 86.12 223 GLN A O 1
ATOM 1769 N N . LEU A 1 224 ? -7.928 16.789 10.352 1.00 87.50 224 LEU A N 1
ATOM 1770 C CA . LEU A 1 224 ? -6.825 16.221 11.135 1.00 87.50 224 LEU A CA 1
ATOM 1771 C C . LEU A 1 224 ? -6.975 16.576 12.620 1.00 87.50 224 LEU A C 1
ATOM 1773 O O . LEU A 1 224 ? -6.816 17.741 13.000 1.00 87.50 224 LEU A O 1
ATOM 1777 N N . MET A 1 225 ? -7.231 15.562 13.449 1.00 86.56 225 MET A N 1
ATOM 1778 C CA . MET A 1 225 ? -7.330 15.673 14.901 1.00 86.56 225 MET A CA 1
ATOM 1779 C C . MET A 1 225 ? -6.040 16.247 15.490 1.00 86.56 225 MET A C 1
ATOM 1781 O O . MET A 1 225 ? -4.937 15.773 15.204 1.00 86.56 225 MET A O 1
ATOM 1785 N N . ARG A 1 226 ? -6.191 17.240 16.364 1.00 89.81 226 ARG A N 1
ATOM 1786 C CA . ARG A 1 226 ? -5.108 17.848 17.147 1.00 89.81 226 ARG A CA 1
ATOM 1787 C C . ARG A 1 226 ? -5.108 17.260 18.558 1.00 89.81 226 ARG A C 1
ATOM 1789 O O . ARG A 1 226 ? -6.147 16.791 19.023 1.00 89.81 226 ARG A O 1
ATOM 1796 N N . ASP A 1 227 ? -3.938 17.222 19.187 1.00 91.06 227 ASP A N 1
ATOM 1797 C CA . ASP A 1 227 ? -3.699 16.686 20.535 1.00 91.06 227 ASP A CA 1
ATOM 1798 C C . ASP A 1 227 ? -4.111 15.207 20.724 1.00 91.06 227 ASP A C 1
ATOM 1800 O O . ASP A 1 227 ? -4.196 14.697 21.845 1.00 91.06 227 ASP A O 1
ATOM 1804 N N . LYS A 1 228 ? -4.327 14.475 19.619 1.00 92.25 228 LYS A N 1
ATOM 1805 C CA . LYS A 1 228 ? -4.684 13.056 19.633 1.00 92.25 228 LYS A CA 1
ATOM 1806 C C . LYS A 1 228 ? -3.448 12.233 19.964 1.00 92.25 228 LYS A C 1
ATOM 1808 O O . LYS A 1 228 ? -2.435 12.287 19.275 1.00 92.25 228 LYS A O 1
ATOM 1813 N N . GLU A 1 229 ? -3.562 11.450 21.023 1.00 94.44 229 GLU A N 1
ATOM 1814 C CA . GLU A 1 229 ? -2.504 10.584 21.518 1.00 94.44 229 GLU A CA 1
ATOM 1815 C C . GLU A 1 229 ? -2.281 9.353 20.617 1.00 94.44 229 GLU A C 1
ATOM 1817 O O . GLU A 1 229 ? -3.226 8.658 20.222 1.00 94.44 229 GLU A O 1
ATOM 1822 N N . ILE A 1 230 ? -1.006 9.106 20.316 1.00 95.44 230 ILE A N 1
ATOM 1823 C CA . ILE A 1 230 ? -0.448 8.002 19.537 1.00 95.44 230 ILE A CA 1
ATOM 1824 C C . ILE A 1 230 ? 0.609 7.299 20.399 1.00 95.44 230 ILE A C 1
ATOM 1826 O O . ILE A 1 230 ? 1.460 7.953 21.010 1.00 95.44 230 ILE A O 1
ATOM 1830 N N . ILE A 1 231 ? 0.581 5.969 20.414 1.00 93.50 231 ILE A N 1
ATOM 1831 C CA . ILE A 1 231 ? 1.586 5.108 21.049 1.00 93.50 231 ILE A CA 1
ATOM 1832 C C . ILE A 1 231 ? 2.476 4.453 19.991 1.00 93.50 231 ILE A C 1
ATOM 1834 O O . ILE A 1 231 ? 1.977 3.952 18.985 1.00 93.50 231 ILE A O 1
ATOM 1838 N N . PHE A 1 232 ? 3.786 4.432 20.244 1.00 93.81 232 PHE A N 1
ATOM 1839 C CA . PHE A 1 232 ? 4.807 3.769 19.428 1.00 93.81 232 PHE A CA 1
ATOM 1840 C C . PHE A 1 232 ? 5.627 2.818 20.313 1.00 93.81 232 PHE A C 1
ATOM 1842 O O . PHE A 1 232 ? 5.961 3.179 21.443 1.00 93.81 232 PHE A O 1
ATOM 1849 N N . TRP A 1 233 ? 5.966 1.625 19.826 1.00 93.06 233 TRP A N 1
ATOM 1850 C CA . TRP A 1 233 ? 6.770 0.638 20.562 1.00 93.06 233 TRP A CA 1
ATOM 1851 C C . TRP A 1 233 ? 7.513 -0.321 19.618 1.00 93.06 233 TRP A C 1
ATOM 1853 O O . TRP A 1 233 ? 7.131 -0.447 18.455 1.00 93.06 233 TRP A O 1
ATOM 1863 N N . SER A 1 234 ? 8.572 -0.986 20.095 1.00 89.56 234 SER A N 1
ATOM 1864 C CA . SER A 1 234 ? 9.482 -1.800 19.259 1.00 89.56 234 SER A CA 1
ATOM 1865 C C . SER A 1 234 ? 9.604 -3.281 19.650 1.00 89.56 234 SER A C 1
ATOM 1867 O O . SER A 1 234 ? 10.315 -4.028 18.984 1.00 89.56 234 SER A O 1
ATOM 1869 N N . ASP A 1 235 ? 8.934 -3.719 20.719 1.00 85.88 235 ASP A N 1
ATOM 1870 C CA . ASP A 1 235 ? 9.141 -5.044 21.337 1.00 85.88 235 ASP A CA 1
ATOM 1871 C C . ASP A 1 235 ? 8.080 -6.096 20.951 1.00 85.88 235 ASP A C 1
ATOM 1873 O O . ASP A 1 235 ? 7.786 -6.998 21.736 1.00 85.88 235 ASP A O 1
ATOM 1877 N N . GLY A 1 236 ? 7.498 -5.967 19.753 1.00 84.56 236 GLY A N 1
ATOM 1878 C CA . GLY A 1 236 ? 6.487 -6.884 19.206 1.00 84.56 236 GLY A CA 1
ATOM 1879 C C . GLY A 1 236 ? 5.035 -6.414 19.376 1.00 84.56 236 GLY A C 1
ATOM 1880 O O . GLY A 1 236 ? 4.695 -5.647 20.279 1.00 84.56 236 GLY A O 1
ATOM 1881 N N . PHE A 1 237 ? 4.145 -6.865 18.488 1.00 87.69 237 PHE A N 1
ATOM 1882 C CA . PHE A 1 237 ? 2.715 -6.509 18.513 1.00 87.69 237 PHE A CA 1
ATOM 1883 C C . PHE A 1 237 ? 2.020 -7.017 19.786 1.00 87.69 237 PHE A C 1
ATOM 1885 O O . PHE A 1 237 ? 1.167 -6.336 20.348 1.00 87.69 237 PHE A O 1
ATOM 1892 N N . GLU A 1 238 ? 2.446 -8.176 20.280 1.00 86.69 238 GLU A N 1
ATOM 1893 C CA . GLU A 1 238 ? 1.957 -8.873 21.469 1.00 86.69 238 GLU A CA 1
ATOM 1894 C C . GLU A 1 238 ? 2.133 -8.105 22.792 1.00 86.69 238 GLU A C 1
ATOM 1896 O O . GLU A 1 238 ? 1.584 -8.514 23.813 1.00 86.69 238 GLU A O 1
ATOM 1901 N N . LYS A 1 239 ? 2.863 -6.980 22.795 1.00 86.44 239 LYS A N 1
ATOM 1902 C CA . LYS A 1 239 ? 2.914 -6.047 23.936 1.00 86.44 239 LYS A CA 1
ATOM 1903 C C . LYS A 1 239 ? 1.649 -5.213 24.094 1.00 86.44 239 LYS A C 1
ATOM 1905 O O . LYS A 1 239 ? 1.419 -4.632 25.157 1.00 86.44 239 LYS A O 1
ATOM 1910 N N . LEU A 1 240 ? 0.812 -5.164 23.063 1.00 86.06 240 LEU A N 1
ATOM 1911 C CA . LEU A 1 240 ? -0.445 -4.439 23.087 1.00 86.06 240 LEU A CA 1
ATOM 1912 C C . LEU A 1 240 ? -1.423 -5.076 24.081 1.00 86.06 240 LEU A C 1
ATOM 1914 O O . LEU A 1 240 ? -1.850 -6.219 23.921 1.00 86.06 240 LEU A O 1
ATOM 1918 N N . GLY A 1 241 ? -1.760 -4.327 25.130 1.00 80.00 241 GLY A N 1
ATOM 1919 C CA . GLY A 1 241 ? -2.567 -4.823 26.248 1.00 80.00 241 GLY A CA 1
ATOM 1920 C C . GLY A 1 241 ? -1.796 -5.555 27.347 1.00 80.00 241 GLY A C 1
ATOM 1921 O O . GLY A 1 241 ? -2.421 -5.922 28.337 1.00 80.00 241 GLY A O 1
ATOM 1922 N N . ASP A 1 242 ? -0.474 -5.741 27.23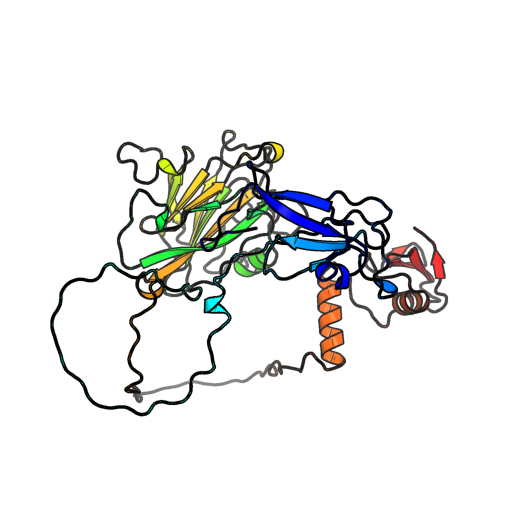1 1.00 86.88 242 ASP A N 1
ATOM 1923 C CA . ASP A 1 242 ? 0.348 -6.292 28.316 1.00 86.88 242 ASP A CA 1
ATOM 1924 C C . ASP A 1 242 ? 0.325 -5.319 29.518 1.00 86.88 242 ASP A C 1
ATOM 1926 O O . ASP A 1 242 ? 0.881 -4.217 29.433 1.00 86.88 242 ASP A O 1
ATOM 1930 N N . PRO A 1 243 ? -0.296 -5.685 30.660 1.00 85.12 243 PRO A N 1
ATOM 1931 C CA . PRO A 1 243 ? -0.433 -4.786 31.800 1.00 85.12 243 PRO A CA 1
ATOM 1932 C C . PRO A 1 243 ? 0.892 -4.557 32.539 1.00 85.12 243 PRO A C 1
ATOM 1934 O O . PRO A 1 243 ? 0.944 -3.685 33.412 1.00 85.12 243 PRO A O 1
ATOM 1937 N N . ALA A 1 244 ? 1.962 -5.290 32.209 1.00 89.88 244 ALA A N 1
ATOM 1938 C CA . ALA A 1 244 ? 3.308 -5.108 32.747 1.00 89.88 244 ALA A CA 1
ATOM 1939 C C . ALA A 1 244 ? 4.233 -4.285 31.829 1.00 89.88 244 ALA A C 1
ATOM 1941 O O . ALA A 1 244 ? 5.180 -3.687 32.339 1.00 89.88 244 ALA A O 1
ATOM 1942 N N . TYR A 1 245 ? 3.964 -4.196 30.522 1.00 89.94 245 TYR A N 1
ATOM 1943 C CA . TYR A 1 245 ? 4.797 -3.439 29.576 1.00 89.94 245 TYR A CA 1
ATOM 1944 C C . TYR A 1 245 ? 4.695 -1.919 29.800 1.00 89.94 245 TYR A C 1
ATOM 1946 O O . TYR A 1 245 ? 3.616 -1.391 30.091 1.00 89.94 245 TYR A O 1
ATOM 1954 N N . ARG A 1 246 ? 5.820 -1.194 29.720 1.00 87.94 246 ARG A N 1
ATOM 1955 C CA . ARG A 1 246 ? 5.892 0.244 30.065 1.00 87.94 246 ARG A CA 1
ATOM 1956 C C . ARG A 1 246 ? 6.585 1.114 29.024 1.00 87.94 246 ARG A C 1
ATOM 1958 O O . ARG A 1 246 ? 6.475 2.332 29.109 1.00 87.94 246 ARG A O 1
ATOM 1965 N N . ASP A 1 247 ? 7.231 0.514 28.037 1.00 89.31 247 ASP A N 1
ATOM 1966 C CA . ASP A 1 247 ? 8.183 1.187 27.150 1.00 89.31 247 ASP A CA 1
ATOM 1967 C C . ASP A 1 247 ? 7.518 1.839 25.917 1.00 89.31 247 ASP A C 1
ATOM 1969 O O . ASP A 1 247 ? 8.171 2.169 24.928 1.00 89.31 247 ASP A O 1
ATOM 1973 N N . TYR A 1 248 ? 6.204 2.089 25.998 1.00 90.00 248 TYR A N 1
ATOM 1974 C CA . TYR A 1 248 ? 5.457 2.883 25.025 1.00 90.00 248 TYR A CA 1
ATOM 1975 C C . TYR A 1 248 ? 5.992 4.316 24.946 1.00 90.00 248 TYR A C 1
ATOM 1977 O O . TYR A 1 248 ? 5.886 5.104 25.890 1.00 90.00 248 TYR A O 1
ATOM 1985 N N . VAL A 1 249 ? 6.462 4.707 23.765 1.00 90.50 249 VAL A N 1
ATOM 1986 C CA . VAL A 1 249 ? 6.753 6.102 23.448 1.00 90.50 249 VAL A CA 1
ATOM 1987 C C . VAL A 1 249 ? 5.442 6.790 23.071 1.00 90.50 249 VAL A C 1
ATOM 1989 O O . VAL A 1 249 ? 4.924 6.617 21.970 1.00 90.50 249 VAL A O 1
ATOM 1992 N N . VAL A 1 250 ? 4.894 7.576 23.998 1.00 92.12 250 VAL A N 1
ATOM 1993 C CA . VAL A 1 250 ? 3.660 8.352 23.795 1.00 92.12 250 VAL A CA 1
ATOM 1994 C C . VAL A 1 250 ? 3.965 9.684 23.101 1.00 92.12 250 VAL A C 1
ATOM 1996 O O . VAL A 1 250 ? 4.909 10.390 23.478 1.00 92.12 250 VAL A O 1
ATOM 1999 N N . ARG A 1 251 ? 3.165 10.062 22.100 1.00 91.25 251 ARG A N 1
ATOM 2000 C CA . ARG A 1 251 ? 3.181 11.384 21.444 1.00 91.25 251 ARG A CA 1
ATOM 2001 C C . ARG A 1 251 ? 1.758 11.861 21.170 1.00 91.25 251 ARG A C 1
ATOM 2003 O O . ARG A 1 251 ? 0.852 11.052 21.033 1.00 91.25 251 ARG A O 1
ATOM 2010 N N . GLN A 1 252 ? 1.570 13.169 21.047 1.00 93.25 252 GLN A N 1
ATOM 2011 C CA . GLN A 1 252 ? 0.305 13.777 20.623 1.00 93.25 252 GLN A CA 1
ATOM 2012 C C . GLN A 1 252 ? 0.452 14.376 19.221 1.00 93.25 252 GLN A C 1
ATOM 2014 O O . GLN A 1 252 ? 1.539 14.832 18.857 1.00 93.25 252 GLN A O 1
ATOM 2019 N N . THR A 1 253 ? -0.623 14.380 18.429 1.00 90.94 253 THR A N 1
ATOM 2020 C CA . THR A 1 253 ? -0.637 15.065 17.131 1.00 90.94 253 THR A CA 1
ATOM 2021 C C . THR A 1 253 ? -0.500 16.573 17.331 1.00 90.94 253 THR A C 1
ATOM 2023 O O . THR A 1 253 ? -1.302 17.191 18.030 1.00 90.94 253 THR A O 1
ATOM 2026 N N . LYS A 1 254 ? 0.527 17.179 16.723 1.00 87.19 254 LYS A N 1
ATOM 2027 C CA . LYS A 1 254 ? 0.860 18.601 16.893 1.00 87.19 254 LYS A CA 1
ATOM 2028 C C . LYS A 1 254 ? -0.353 19.493 16.625 1.00 87.19 254 LYS A C 1
ATOM 2030 O O . LYS A 1 254 ? -1.017 19.353 15.596 1.00 87.19 254 LYS A O 1
ATOM 2035 N N . THR A 1 255 ? -0.557 20.494 17.480 1.00 84.56 255 THR A N 1
ATOM 2036 C CA . THR A 1 255 ? -1.613 21.509 17.331 1.00 84.56 255 THR A CA 1
ATOM 2037 C C . THR A 1 255 ? -1.600 22.214 15.972 1.00 84.56 255 THR A C 1
ATOM 2039 O O . THR A 1 255 ? -2.671 22.532 15.461 1.00 84.56 255 THR A O 1
ATOM 2042 N N . HIS A 1 256 ? -0.428 22.407 15.349 1.00 81.69 256 HIS A N 1
ATOM 2043 C CA . HIS A 1 256 ? -0.297 23.062 14.039 1.00 81.69 256 HIS A CA 1
ATOM 2044 C C . HIS A 1 256 ? -0.516 22.137 12.832 1.00 81.69 256 HIS A C 1
ATOM 2046 O O . HIS A 1 256 ? -1.230 22.515 11.908 1.00 81.69 256 HIS A O 1
ATOM 2052 N N . SER A 1 257 ? 0.087 20.945 12.804 1.00 85.38 257 SER A N 1
ATOM 2053 C CA . SER A 1 257 ? 0.096 20.091 11.603 1.00 85.38 257 SER A CA 1
ATOM 2054 C C . SER A 1 257 ? -0.835 18.876 11.677 1.00 85.38 257 SER A C 1
ATOM 2056 O O . SER A 1 257 ? -1.138 18.288 10.645 1.00 85.38 257 SER A O 1
ATOM 2058 N N . GLY A 1 258 ? -1.319 18.486 12.862 1.00 87.50 258 GLY A N 1
ATOM 2059 C CA . GLY A 1 258 ? -2.139 17.278 13.035 1.00 87.50 258 GLY A CA 1
ATOM 2060 C C . GLY A 1 258 ? -1.369 15.956 12.901 1.00 87.50 258 GLY A C 1
ATOM 2061 O O . GLY A 1 258 ? -1.983 14.891 12.905 1.00 87.50 258 GLY A O 1
ATOM 2062 N N . TRP A 1 259 ? -0.036 16.017 12.834 1.00 91.62 259 TRP A N 1
ATOM 2063 C CA . TRP A 1 259 ? 0.865 14.864 12.798 1.00 91.62 259 TRP A CA 1
ATOM 2064 C C . TRP A 1 259 ? 1.580 14.671 14.141 1.00 91.62 259 TRP A C 1
ATOM 2066 O O . TRP A 1 259 ? 1.943 15.641 14.804 1.00 91.62 259 TRP A O 1
ATOM 2076 N N . ALA A 1 260 ? 1.804 13.420 14.535 1.00 91.50 260 ALA A N 1
ATOM 2077 C CA . ALA A 1 260 ? 2.680 13.004 15.631 1.00 91.50 260 ALA A CA 1
ATOM 2078 C C . ALA A 1 260 ? 3.842 12.177 15.069 1.00 91.50 260 ALA A C 1
ATOM 2080 O O . ALA A 1 260 ? 3.665 11.474 14.069 1.00 91.50 260 ALA A O 1
ATOM 2081 N N . ASN A 1 261 ? 5.009 12.222 15.716 1.00 91.19 261 ASN A N 1
ATOM 2082 C CA . ASN A 1 261 ? 6.198 11.547 15.208 1.00 91.19 261 ASN A CA 1
ATOM 2083 C C . ASN A 1 261 ? 7.220 11.099 16.257 1.00 91.19 261 ASN A C 1
ATOM 2085 O O . ASN A 1 261 ? 7.341 11.675 17.343 1.00 91.19 261 ASN A O 1
ATOM 2089 N N . ILE A 1 262 ? 8.009 10.093 15.870 1.00 87.69 262 ILE A N 1
ATOM 2090 C CA . ILE A 1 262 ? 9.270 9.718 16.520 1.00 87.69 262 ILE A CA 1
ATOM 2091 C C . ILE A 1 262 ? 10.382 9.528 15.479 1.00 87.69 262 ILE A C 1
ATOM 2093 O O . ILE A 1 262 ? 10.122 9.095 14.357 1.00 87.69 262 ILE A O 1
ATOM 2097 N N . ILE A 1 263 ? 11.623 9.820 15.874 1.00 84.00 263 ILE A N 1
ATOM 2098 C CA . ILE A 1 263 ? 12.838 9.451 15.134 1.00 84.00 263 ILE A CA 1
ATOM 2099 C C . ILE A 1 263 ? 13.107 7.963 15.397 1.00 84.00 263 ILE A C 1
ATOM 2101 O O . ILE A 1 263 ? 13.139 7.556 16.562 1.00 84.00 263 ILE A O 1
ATOM 2105 N N . THR A 1 264 ? 13.352 7.154 14.365 1.00 77.44 264 THR A N 1
ATOM 2106 C CA . THR A 1 264 ? 13.839 5.778 14.562 1.00 77.44 264 THR A CA 1
ATOM 2107 C C . THR A 1 264 ? 15.359 5.774 14.746 1.00 77.44 264 THR A C 1
ATOM 2109 O O . THR A 1 264 ? 16.107 6.383 13.987 1.00 77.44 264 THR A O 1
ATOM 2112 N N . GLY A 1 265 ? 15.838 5.133 15.817 1.00 70.12 265 GLY A N 1
ATOM 2113 C CA . GLY A 1 265 ? 17.268 5.088 16.146 1.00 70.12 265 GLY A CA 1
ATOM 2114 C C . GLY A 1 265 ? 18.024 3.953 15.434 1.00 70.12 265 GLY A C 1
ATOM 2115 O O . GLY A 1 265 ? 17.383 3.050 14.892 1.00 70.12 265 GLY A O 1
ATOM 2116 N N . PRO A 1 266 ? 19.373 3.907 15.523 1.00 66.19 266 PRO A N 1
ATOM 2117 C CA . PRO A 1 266 ? 20.228 2.896 14.880 1.00 66.19 266 PRO A CA 1
ATOM 2118 C C . PRO A 1 266 ? 19.826 1.422 15.062 1.00 66.19 266 PRO A C 1
ATOM 2120 O O . PRO A 1 266 ? 20.092 0.606 14.182 1.00 66.19 266 PRO A O 1
ATOM 2123 N N . GLY A 1 267 ? 19.170 1.075 16.177 1.00 73.31 267 GLY A N 1
ATOM 2124 C CA . GLY A 1 267 ? 18.648 -0.273 16.440 1.00 73.31 267 GLY A CA 1
ATOM 2125 C C . GLY A 1 267 ? 17.425 -0.674 15.601 1.00 73.31 267 GLY A C 1
ATOM 2126 O O . GLY A 1 267 ? 17.055 -1.840 15.599 1.00 73.31 267 GLY A O 1
ATOM 2127 N N . SER A 1 268 ? 16.820 0.253 14.855 1.00 82.25 268 SER A N 1
ATOM 2128 C CA . SER A 1 268 ? 15.584 0.033 14.081 1.00 82.25 268 SER A CA 1
ATOM 2129 C C . SER A 1 268 ? 15.822 -0.594 12.697 1.00 82.25 268 SER A C 1
ATOM 2131 O O . SER A 1 268 ? 14.930 -0.593 11.850 1.00 82.25 268 SER A O 1
ATOM 2133 N N . ASN A 1 269 ? 17.040 -1.073 12.429 1.00 77.94 269 ASN A N 1
ATOM 2134 C CA . ASN A 1 269 ? 17.450 -1.631 11.142 1.00 77.94 269 ASN A CA 1
ATOM 2135 C C . ASN A 1 269 ? 16.905 -3.050 10.913 1.00 77.94 269 ASN A C 1
ATOM 2137 O O . ASN A 1 269 ? 17.109 -3.916 11.761 1.00 77.94 269 ASN A O 1
ATOM 2141 N N . PHE A 1 270 ? 16.397 -3.319 9.708 1.00 79.12 270 PHE A N 1
ATOM 2142 C CA . PHE A 1 270 ? 15.950 -4.648 9.266 1.00 79.12 270 PHE A CA 1
ATOM 2143 C C . PHE A 1 270 ? 16.369 -4.953 7.816 1.00 79.12 270 PHE A C 1
ATOM 2145 O O . PHE A 1 270 ? 16.730 -4.041 7.069 1.00 79.12 270 PHE A O 1
ATOM 2152 N N . VAL A 1 271 ? 16.363 -6.228 7.421 1.00 74.69 271 VAL A N 1
ATOM 2153 C CA . VAL A 1 271 ? 16.867 -6.741 6.131 1.00 74.69 271 VAL A CA 1
ATOM 2154 C C . VAL A 1 271 ? 15.770 -7.513 5.384 1.00 74.69 271 VAL A C 1
ATOM 2156 O O . VAL A 1 271 ? 15.420 -8.643 5.733 1.00 74.69 271 VAL A O 1
ATOM 2159 N N . LEU A 1 272 ? 15.242 -6.902 4.322 1.00 71.81 272 LEU A N 1
ATOM 2160 C CA . LEU A 1 272 ? 14.096 -7.398 3.545 1.00 71.81 272 LEU A CA 1
ATOM 2161 C C . LEU A 1 272 ? 14.378 -8.747 2.874 1.00 71.81 272 LEU A C 1
ATOM 2163 O O . LEU A 1 272 ? 13.517 -9.621 2.831 1.00 71.81 272 LEU A O 1
ATOM 2167 N N . GLU A 1 273 ? 15.615 -8.953 2.427 1.00 73.44 273 GLU A N 1
ATOM 2168 C CA . GLU A 1 273 ? 16.101 -10.157 1.745 1.00 73.44 273 GLU A CA 1
ATOM 2169 C C . GLU A 1 273 ? 16.075 -11.414 2.636 1.00 73.44 273 GLU A C 1
ATOM 2171 O O . GLU A 1 273 ? 16.288 -12.527 2.158 1.00 73.44 273 GLU A O 1
ATOM 2176 N N . ARG A 1 274 ? 15.810 -11.248 3.938 1.00 70.81 274 ARG A N 1
ATOM 2177 C CA . ARG A 1 274 ? 15.620 -12.328 4.919 1.00 70.81 274 ARG A CA 1
ATOM 2178 C C . ARG A 1 274 ? 14.160 -12.507 5.353 1.00 70.81 274 ARG A C 1
ATOM 2180 O O . ARG A 1 274 ? 13.886 -13.357 6.195 1.00 70.81 274 ARG A O 1
ATOM 2187 N N . GLY A 1 275 ? 13.236 -11.702 4.826 1.00 72.56 275 GLY A N 1
ATOM 2188 C CA . GLY A 1 275 ? 11.846 -11.642 5.285 1.00 72.56 275 GLY A CA 1
ATOM 2189 C C . GLY A 1 275 ? 11.655 -10.929 6.630 1.00 72.56 275 GLY A C 1
ATOM 2190 O O . GLY A 1 275 ? 10.593 -11.068 7.239 1.00 72.56 275 GLY A O 1
ATOM 2191 N N . GLU A 1 276 ? 12.654 -10.175 7.106 1.00 76.50 276 GLU A N 1
ATOM 2192 C CA . GLU A 1 276 ? 12.522 -9.330 8.300 1.00 76.50 276 GLU A CA 1
ATOM 2193 C C . GLU A 1 276 ? 11.519 -8.181 8.039 1.00 76.50 276 GLU A C 1
ATOM 2195 O O . GLU A 1 276 ? 11.270 -7.788 6.896 1.00 76.50 276 GLU A O 1
ATOM 2200 N N . SER A 1 277 ? 10.939 -7.627 9.101 1.00 82.94 277 SER A N 1
ATOM 2201 C CA . SER A 1 277 ? 10.164 -6.377 9.086 1.00 82.94 277 SER A CA 1
ATOM 2202 C C . SER A 1 277 ? 10.795 -5.391 10.064 1.00 82.94 277 SER A C 1
ATOM 2204 O O . SER A 1 277 ? 11.511 -5.807 10.978 1.00 82.94 277 SER A O 1
ATOM 2206 N N . GLY A 1 278 ? 10.513 -4.095 9.929 1.00 83.69 278 GLY A N 1
ATOM 2207 C CA . GLY A 1 278 ? 10.941 -3.127 10.935 1.00 83.69 278 GLY A CA 1
ATOM 2208 C C . GLY A 1 278 ? 10.332 -3.447 12.310 1.00 83.69 278 GLY A C 1
ATOM 2209 O O . GLY A 1 278 ? 9.204 -3.948 12.371 1.00 83.69 278 GLY A O 1
ATOM 2210 N N . PRO A 1 279 ? 11.055 -3.209 13.419 1.00 86.44 279 PRO A N 1
ATOM 2211 C CA . PRO A 1 279 ? 10.616 -3.648 14.744 1.00 86.44 279 PRO A CA 1
ATOM 2212 C C . PRO A 1 279 ? 9.434 -2.838 15.291 1.00 86.44 279 PRO A C 1
ATOM 2214 O O . PRO A 1 279 ? 8.777 -3.275 16.232 1.00 86.44 279 PRO A O 1
ATOM 2217 N N . TRP A 1 280 ? 9.157 -1.655 14.734 1.00 92.06 280 TRP A N 1
ATOM 2218 C CA . TRP A 1 280 ? 8.184 -0.739 15.312 1.00 92.06 280 TRP A CA 1
ATOM 2219 C C . TRP A 1 280 ? 6.739 -1.064 14.937 1.00 92.06 280 TRP A C 1
ATOM 2221 O O . TRP A 1 280 ? 6.406 -1.251 13.760 1.00 92.06 280 TRP A O 1
ATOM 2231 N N . CYS A 1 281 ? 5.884 -1.009 15.956 1.00 93.00 281 CYS A N 1
ATOM 2232 C CA . CYS A 1 281 ? 4.434 -0.918 15.874 1.00 93.00 281 CYS A CA 1
ATOM 2233 C C . CYS A 1 281 ? 3.958 0.444 16.410 1.00 93.00 281 CYS A C 1
ATOM 2235 O O . CYS A 1 281 ? 4.549 0.986 17.349 1.00 93.00 281 CYS A O 1
ATOM 2237 N N . TRP A 1 282 ? 2.896 1.010 15.828 1.00 95.88 282 TRP A N 1
ATOM 2238 C CA . TRP A 1 282 ? 2.271 2.235 16.331 1.00 95.88 282 TRP A CA 1
ATOM 2239 C C . TRP A 1 282 ? 0.782 2.353 15.990 1.00 95.88 282 TRP A C 1
ATOM 2241 O O . TRP A 1 282 ? 0.303 1.796 14.997 1.00 95.88 282 TRP A O 1
ATOM 2251 N N . ALA A 1 283 ? 0.044 3.064 16.850 1.00 94.19 283 ALA A N 1
ATOM 2252 C CA . ALA A 1 283 ? -1.391 3.312 16.703 1.00 94.19 283 ALA A CA 1
ATOM 2253 C C . ALA A 1 283 ? -1.888 4.505 17.547 1.00 94.19 283 ALA A C 1
ATOM 2255 O O . ALA A 1 283 ? -1.310 4.802 18.595 1.00 94.19 283 ALA A O 1
ATOM 2256 N N . PRO A 1 284 ? -3.001 5.157 17.162 1.00 92.44 284 PRO A N 1
ATOM 2257 C CA . PRO A 1 284 ? -3.773 6.025 18.046 1.00 92.44 284 PRO A CA 1
ATOM 2258 C C . PRO A 1 284 ? -4.304 5.261 19.264 1.00 92.44 284 PRO A C 1
ATOM 2260 O O . PRO A 1 284 ? -4.689 4.095 19.149 1.00 92.44 284 PRO A O 1
ATOM 2263 N N . THR A 1 285 ? -4.390 5.913 20.426 1.00 88.31 285 THR A N 1
ATOM 2264 C CA . THR A 1 285 ? -4.925 5.259 21.633 1.00 88.31 285 THR A CA 1
ATOM 2265 C C . THR A 1 285 ? -6.443 5.057 21.574 1.00 88.31 285 THR A C 1
ATOM 2267 O O . THR A 1 285 ? -7.169 5.782 20.883 1.00 88.31 285 THR A O 1
ATOM 2270 N N . GLY A 1 286 ? -6.933 4.039 22.286 1.00 84.50 286 GLY A N 1
ATOM 2271 C CA . GLY A 1 286 ? -8.291 3.510 22.136 1.00 84.50 286 GLY A CA 1
ATOM 2272 C C . GLY A 1 286 ? -8.385 2.434 21.047 1.00 84.50 286 GLY A C 1
ATOM 2273 O O . GLY A 1 286 ? -7.401 1.764 20.723 1.00 84.50 286 GLY A O 1
ATOM 2274 N N . ALA A 1 287 ? -9.586 2.248 20.496 1.00 80.00 287 ALA A N 1
ATOM 2275 C CA . ALA A 1 287 ? -9.862 1.221 19.497 1.00 80.00 287 ALA A CA 1
ATOM 2276 C C . ALA A 1 287 ? -9.328 1.614 18.114 1.00 80.00 287 ALA A C 1
ATOM 2278 O O . ALA A 1 287 ? -10.000 2.310 17.362 1.00 80.00 287 ALA A O 1
ATOM 2279 N N . ALA A 1 288 ? -8.120 1.170 17.774 1.00 86.19 288 ALA A N 1
ATOM 2280 C CA . ALA A 1 288 ? -7.485 1.441 16.486 1.00 86.19 288 ALA A CA 1
ATOM 2281 C C . ALA A 1 288 ? -6.944 0.164 15.831 1.00 86.19 288 ALA A C 1
ATOM 2283 O O . ALA A 1 288 ? -6.440 -0.715 16.527 1.00 86.19 288 ALA A O 1
ATOM 2284 N N . GLU A 1 289 ? -6.971 0.071 14.505 1.00 88.12 289 GLU A N 1
ATOM 2285 C CA . GLU A 1 289 ? -6.047 -0.829 13.802 1.00 88.12 289 GLU A CA 1
ATOM 2286 C C . GLU A 1 289 ? -4.598 -0.399 14.083 1.00 88.12 289 GLU A C 1
ATOM 2288 O O . GLU A 1 289 ? -4.326 0.787 14.278 1.00 88.12 289 GLU A O 1
ATOM 2293 N N . VAL A 1 290 ? -3.656 -1.337 14.109 1.00 91.62 290 VAL A N 1
ATOM 2294 C CA . VAL A 1 290 ? -2.248 -1.063 14.453 1.00 91.62 290 VAL A CA 1
ATOM 2295 C C . VAL A 1 290 ? -1.380 -1.319 13.235 1.00 91.62 290 VAL A C 1
ATOM 2297 O O . VAL A 1 290 ? -1.557 -2.334 12.569 1.00 91.62 290 VAL A O 1
ATOM 2300 N N . VAL A 1 291 ? -0.425 -0.437 12.945 1.00 94.62 291 VAL A N 1
ATOM 2301 C CA . VAL A 1 291 ? 0.571 -0.691 11.896 1.00 94.62 291 VAL A CA 1
ATOM 2302 C C . VAL A 1 291 ? 1.865 -1.159 12.538 1.00 94.62 291 VAL A C 1
ATOM 2304 O O . VAL A 1 291 ? 2.324 -0.557 13.503 1.00 94.62 291 VAL A O 1
ATOM 2307 N N . CYS A 1 292 ? 2.442 -2.230 11.998 1.00 92.50 292 CYS A N 1
ATOM 2308 C CA . CYS A 1 292 ? 3.724 -2.802 12.401 1.00 92.50 292 CYS A CA 1
ATOM 2309 C C . CYS A 1 292 ? 4.632 -2.989 11.178 1.00 92.50 292 CYS A C 1
ATOM 2311 O O . CYS A 1 292 ? 4.138 -3.219 10.074 1.00 92.50 292 CYS A O 1
ATOM 2313 N N . GLY A 1 293 ? 5.951 -2.930 11.370 1.00 88.19 293 GLY A N 1
ATOM 2314 C CA . GLY A 1 293 ? 6.944 -3.074 10.294 1.00 88.19 293 GLY A CA 1
ATOM 2315 C C . GLY A 1 293 ? 7.777 -1.818 10.020 1.00 88.19 293 GLY A C 1
ATOM 2316 O O . GLY A 1 293 ? 8.577 -1.815 9.088 1.00 88.19 293 GLY A O 1
ATOM 2317 N N . GLY A 1 294 ? 7.608 -0.752 10.810 1.00 85.69 294 GLY A N 1
ATOM 2318 C CA . GLY A 1 294 ? 8.359 0.499 10.657 1.00 85.69 294 GLY A CA 1
ATOM 2319 C C . GLY A 1 294 ? 9.792 0.391 11.185 1.00 85.69 294 GLY A C 1
ATOM 2320 O O . GLY A 1 294 ? 10.061 -0.314 12.160 1.00 85.69 294 GLY A O 1
ATOM 2321 N N . GLY A 1 295 ? 10.732 1.092 10.553 1.00 86.19 295 GLY A N 1
ATOM 2322 C CA . GLY A 1 295 ? 12.149 1.049 10.917 1.00 86.19 295 GLY A CA 1
ATOM 2323 C C . GLY A 1 295 ? 13.038 1.601 9.808 1.00 86.19 295 GLY A C 1
ATOM 2324 O O . GLY A 1 295 ? 12.641 2.514 9.098 1.00 86.19 295 GLY A O 1
ATOM 2325 N N . MET A 1 296 ? 14.226 1.026 9.631 1.00 82.94 296 MET A N 1
ATOM 2326 C CA . MET A 1 296 ? 15.209 1.465 8.633 1.00 82.94 296 MET A CA 1
ATOM 2327 C C . MET A 1 296 ? 15.618 0.279 7.735 1.00 82.94 296 MET A C 1
ATOM 2329 O O . MET A 1 296 ? 16.481 -0.514 8.133 1.00 82.94 296 MET A O 1
ATOM 2333 N N . PRO A 1 297 ? 15.011 0.101 6.547 1.00 82.00 297 PRO A N 1
ATOM 2334 C CA . PRO A 1 297 ? 15.310 -1.033 5.675 1.00 82.00 297 PRO A CA 1
ATOM 2335 C C . PRO A 1 297 ? 16.747 -0.917 5.152 1.00 82.00 297 PRO A C 1
ATOM 2337 O O . PRO A 1 297 ? 17.089 0.054 4.481 1.00 82.00 297 PRO A O 1
ATOM 2340 N N . ALA A 1 298 ? 17.611 -1.873 5.497 1.00 79.81 298 ALA A N 1
ATOM 2341 C CA . ALA A 1 298 ? 19.043 -1.881 5.176 1.00 79.81 298 ALA A CA 1
ATOM 2342 C C . ALA A 1 298 ? 19.776 -0.548 5.483 1.00 79.81 298 ALA A C 1
ATOM 2344 O O . ALA A 1 298 ? 20.643 -0.119 4.721 1.00 79.81 298 ALA A O 1
ATOM 2345 N N . ARG A 1 299 ? 19.426 0.112 6.601 1.00 74.81 299 ARG A N 1
ATOM 2346 C CA . ARG A 1 299 ? 19.907 1.455 7.015 1.00 74.81 299 ARG A CA 1
ATOM 2347 C C . ARG A 1 299 ? 19.591 2.595 6.034 1.00 74.81 299 ARG A C 1
ATOM 2349 O O . ARG A 1 299 ? 20.275 3.614 6.049 1.00 74.81 299 ARG A O 1
ATOM 2356 N N . GLN A 1 300 ? 18.595 2.434 5.167 1.00 81.19 300 GLN A N 1
ATOM 2357 C CA . GLN A 1 300 ? 18.159 3.498 4.263 1.00 81.19 300 GLN A CA 1
ATOM 2358 C C . GLN A 1 300 ? 17.251 4.494 4.992 1.00 81.19 300 GLN A C 1
ATOM 2360 O O . GLN A 1 300 ? 16.469 4.113 5.867 1.00 81.19 300 GLN A O 1
ATOM 2365 N N . HIS A 1 301 ? 17.336 5.759 4.575 1.00 82.69 301 HIS A N 1
ATOM 2366 C CA . HIS A 1 301 ? 16.704 6.927 5.190 1.00 82.69 301 HIS A CA 1
ATOM 2367 C C . HIS A 1 301 ? 15.191 7.014 4.890 1.00 82.69 301 HIS A C 1
ATOM 2369 O O . HIS A 1 301 ? 14.697 8.014 4.370 1.00 82.69 301 HIS A O 1
ATOM 2375 N N . VAL A 1 302 ? 14.446 5.942 5.171 1.00 87.06 302 VAL A N 1
ATOM 2376 C CA . VAL A 1 302 ? 13.008 5.816 4.878 1.00 87.06 302 VAL A CA 1
ATOM 2377 C C . VAL A 1 302 ? 12.174 6.232 6.089 1.00 87.06 302 VAL A C 1
ATOM 2379 O O . VAL A 1 302 ? 12.303 5.646 7.161 1.00 87.06 302 VAL A O 1
ATOM 2382 N N . SER A 1 303 ? 11.295 7.217 5.908 1.00 90.94 303 SER A N 1
ATOM 2383 C CA . SER A 1 303 ? 10.250 7.575 6.875 1.00 90.94 303 SER A CA 1
ATOM 2384 C C . SER A 1 303 ? 8.928 6.905 6.491 1.00 90.94 303 SER A C 1
ATOM 2386 O O . SER A 1 303 ? 8.607 6.797 5.308 1.00 90.94 303 SER A O 1
ATOM 2388 N N . PHE A 1 304 ? 8.141 6.483 7.479 1.00 95.44 304 PHE A N 1
ATOM 2389 C CA . PHE A 1 304 ? 6.865 5.782 7.306 1.00 95.44 304 PHE A CA 1
ATOM 2390 C C . PHE A 1 304 ? 5.714 6.651 7.802 1.00 95.44 304 PHE A C 1
ATOM 2392 O O . PHE A 1 304 ? 5.777 7.188 8.904 1.00 95.44 304 PHE A O 1
ATOM 2399 N N . PHE A 1 305 ? 4.642 6.749 7.022 1.00 97.25 305 PHE A N 1
ATOM 2400 C CA . PHE A 1 305 ? 3.468 7.563 7.315 1.00 97.25 305 PHE A CA 1
ATOM 2401 C C . PHE A 1 305 ? 2.233 6.684 7.379 1.00 97.25 305 PHE A C 1
ATOM 2403 O O . PHE A 1 305 ? 1.967 5.923 6.449 1.00 97.25 305 PHE A O 1
ATOM 2410 N N . VAL A 1 306 ? 1.456 6.827 8.451 1.00 97.38 306 VAL A N 1
ATOM 2411 C CA . VAL A 1 306 ? 0.147 6.186 8.587 1.00 97.38 306 VAL A CA 1
ATOM 2412 C C . VAL A 1 306 ? -0.891 7.233 8.963 1.00 97.38 306 VAL A C 1
ATOM 2414 O O . VAL A 1 306 ? -0.703 8.019 9.895 1.00 97.38 306 VAL A O 1
ATOM 2417 N N . VAL A 1 307 ? -2.009 7.222 8.245 1.00 96.25 307 VAL A N 1
ATOM 2418 C CA . VAL A 1 307 ? -3.177 8.048 8.527 1.00 96.25 307 VAL A CA 1
ATOM 2419 C C . VAL A 1 307 ? -4.352 7.143 8.847 1.00 96.25 307 VAL A C 1
ATOM 2421 O O . VAL A 1 307 ? -4.793 6.347 8.016 1.00 96.25 307 VAL A O 1
ATOM 2424 N N . TRP A 1 308 ? -4.877 7.288 10.056 1.00 96.06 308 TRP A N 1
ATOM 2425 C CA . TRP A 1 308 ? -6.121 6.655 10.469 1.00 96.06 308 TRP A CA 1
ATOM 2426 C C . TRP A 1 308 ? -7.313 7.565 10.170 1.00 96.06 308 TRP A C 1
ATOM 2428 O O . TRP A 1 308 ? -7.181 8.787 10.153 1.00 96.06 308 TRP A O 1
ATOM 2438 N N . GLN A 1 309 ? -8.494 6.984 9.996 1.00 90.75 309 GLN A N 1
ATOM 2439 C CA . GLN A 1 309 ? -9.765 7.697 9.973 1.00 90.75 309 GLN A CA 1
ATOM 2440 C C . GLN A 1 309 ? -10.681 7.149 11.068 1.00 90.75 309 GLN A C 1
ATOM 2442 O O . GLN A 1 309 ? -10.856 5.937 11.203 1.00 90.75 309 GLN A O 1
ATOM 2447 N N . ALA A 1 310 ? -11.259 8.058 11.848 1.00 86.12 310 ALA A N 1
ATOM 2448 C CA . ALA A 1 310 ? -12.322 7.759 12.787 1.00 86.12 310 ALA A CA 1
ATOM 2449 C C . ALA A 1 310 ? -13.589 7.341 12.027 1.00 86.12 310 ALA A C 1
ATOM 2451 O O . ALA A 1 310 ? -14.030 8.025 11.104 1.00 86.12 310 ALA A O 1
ATOM 2452 N N . VAL A 1 311 ? -14.184 6.234 12.453 1.00 84.88 311 VAL A N 1
ATOM 2453 C CA . VAL A 1 311 ? -15.491 5.727 12.017 1.00 84.88 311 VAL A CA 1
ATOM 2454 C C . VAL A 1 311 ? -16.265 5.301 13.262 1.00 84.88 311 VAL A C 1
ATOM 2456 O O . VAL A 1 311 ? -15.655 5.041 14.307 1.00 84.88 311 VAL A O 1
ATOM 2459 N N . ARG A 1 312 ? -17.597 5.231 13.207 1.00 80.25 312 ARG A N 1
ATOM 2460 C CA . ARG A 1 312 ? -18.350 4.693 14.347 1.00 80.25 312 ARG A CA 1
ATOM 2461 C C . ARG A 1 312 ? -18.373 3.171 14.262 1.00 80.25 312 ARG A C 1
ATOM 2463 O O . ARG A 1 312 ? -18.464 2.603 13.177 1.00 80.25 312 ARG A O 1
ATOM 2470 N N . ARG A 1 313 ? -18.340 2.494 15.410 1.00 77.00 313 ARG A N 1
ATOM 2471 C CA . ARG A 1 313 ? -18.436 1.028 15.501 1.00 77.00 313 ARG A CA 1
ATOM 2472 C C . ARG A 1 313 ? -19.758 0.509 14.914 1.00 77.00 313 ARG A C 1
ATOM 2474 O O . ARG A 1 313 ? -19.769 -0.560 14.316 1.00 77.00 313 ARG A O 1
ATOM 2481 N N . SER A 1 314 ? -20.825 1.310 15.009 1.00 75.12 314 SER A N 1
ATOM 2482 C CA . SER A 1 314 ? -22.123 1.083 14.354 1.00 75.12 314 SER A CA 1
ATOM 2483 C C . SER A 1 314 ? -22.045 0.973 12.834 1.00 75.12 314 SER A C 1
ATOM 2485 O O . SER A 1 314 ? -22.869 0.295 12.235 1.00 75.12 314 SER A O 1
ATOM 2487 N N . ASP A 1 315 ? -21.080 1.653 12.214 1.00 73.19 315 ASP A N 1
ATOM 2488 C CA . ASP A 1 315 ? -20.997 1.784 10.759 1.00 73.19 315 ASP A CA 1
ATOM 2489 C C . ASP A 1 315 ? -20.249 0.584 10.144 1.00 73.19 315 ASP A C 1
ATOM 2491 O O . ASP A 1 315 ? -20.369 0.324 8.951 1.00 73.19 315 ASP A O 1
ATOM 2495 N N . LEU A 1 316 ? -19.487 -0.154 10.966 1.00 64.62 316 LEU A N 1
ATOM 2496 C CA . LEU A 1 316 ? -18.742 -1.361 10.586 1.00 64.62 316 LEU A CA 1
ATOM 2497 C C . LEU A 1 316 ? -19.560 -2.650 10.697 1.00 64.62 316 LEU A C 1
ATOM 2499 O O . LEU A 1 316 ? -19.244 -3.632 10.025 1.00 64.62 316 LEU A O 1
ATOM 2503 N N . GLN A 1 317 ? -20.589 -2.648 11.542 1.00 52.12 317 GLN A N 1
ATOM 2504 C CA . GLN A 1 317 ? -21.558 -3.734 11.608 1.00 52.12 317 GLN A CA 1
ATOM 2505 C C . GLN A 1 317 ? -22.498 -3.650 10.395 1.00 52.12 317 GLN A C 1
ATOM 2507 O O . GLN A 1 317 ? -22.874 -2.544 9.993 1.00 52.12 317 GLN A O 1
ATOM 2512 N N . PRO A 1 318 ? -22.936 -4.781 9.814 1.00 41.16 318 PRO A N 1
ATOM 2513 C CA . PRO A 1 318 ? -24.061 -4.779 8.892 1.00 41.16 318 PRO A CA 1
ATOM 2514 C C . PRO A 1 318 ? -25.302 -4.305 9.657 1.00 41.16 318 PRO A C 1
ATOM 2516 O O . PRO A 1 318 ? -25.893 -5.048 10.441 1.00 41.16 318 PRO A O 1
ATOM 2519 N N . GLY A 1 319 ? -25.667 -3.035 9.464 1.00 36.81 319 GLY A N 1
ATOM 2520 C CA . GLY A 1 319 ? -26.761 -2.406 10.199 1.00 36.81 319 GLY A CA 1
ATOM 2521 C C . GLY A 1 319 ? -28.061 -3.217 10.098 1.00 36.81 319 GLY A C 1
ATOM 2522 O O . GLY A 1 319 ? -28.325 -3.814 9.048 1.00 36.81 319 GLY A O 1
ATOM 2523 N N . PRO A 1 320 ? -28.890 -3.244 11.161 1.00 30.42 320 PRO A N 1
ATOM 2524 C CA . PRO A 1 320 ? -30.118 -4.029 11.172 1.00 30.42 320 PRO A CA 1
ATOM 2525 C C . PRO A 1 320 ? -30.976 -3.662 9.963 1.00 30.42 320 PRO A C 1
ATOM 2527 O O . PRO A 1 320 ? -31.169 -2.479 9.671 1.00 30.42 320 PRO A O 1
ATOM 2530 N N . THR A 1 321 ? -31.485 -4.676 9.260 1.00 33.22 321 THR A N 1
ATOM 2531 C CA . THR A 1 321 ? -32.280 -4.514 8.037 1.00 33.22 321 THR A CA 1
ATOM 2532 C C . THR A 1 321 ? -33.535 -3.700 8.326 1.00 33.22 321 THR A C 1
ATOM 2534 O O . THR A 1 321 ? -34.565 -4.243 8.733 1.00 33.22 321 THR A O 1
ATOM 2537 N N . ARG A 1 322 ? -33.444 -2.380 8.132 1.00 29.69 322 ARG A N 1
ATOM 2538 C CA . ARG A 1 322 ? -34.574 -1.465 8.273 1.00 29.69 322 ARG A CA 1
ATOM 2539 C C . ARG A 1 322 ? -35.657 -1.913 7.282 1.00 29.69 322 ARG A C 1
ATOM 2541 O O . ARG A 1 322 ? -35.359 -1.978 6.088 1.00 29.69 322 ARG A O 1
ATOM 2548 N N . PRO A 1 323 ? -36.886 -2.218 7.736 1.00 28.55 323 PRO A N 1
ATOM 2549 C CA . PRO A 1 323 ? -37.955 -2.610 6.827 1.00 28.55 323 PRO A CA 1
ATOM 2550 C C . PRO A 1 323 ? -38.232 -1.476 5.825 1.00 28.55 323 PRO A C 1
ATOM 2552 O O . PRO A 1 323 ? -38.065 -0.303 6.183 1.00 28.55 323 PRO A O 1
ATOM 2555 N N . PRO A 1 324 ? -38.642 -1.792 4.582 1.00 33.97 324 PRO A N 1
ATOM 2556 C CA . PRO A 1 324 ? -38.898 -0.796 3.544 1.00 33.97 324 PRO A CA 1
ATOM 2557 C C . PRO A 1 324 ? -40.149 0.030 3.884 1.00 33.97 324 PRO A C 1
ATOM 2559 O O . PRO A 1 324 ? -41.258 -0.278 3.457 1.00 33.97 324 PRO A O 1
ATOM 2562 N N . GLY A 1 325 ? -39.957 1.077 4.689 1.00 29.91 325 GLY A N 1
ATOM 2563 C CA . GLY A 1 325 ? -41.021 1.914 5.231 1.00 29.91 325 GLY A CA 1
ATOM 2564 C C . GLY A 1 325 ? -40.545 3.296 5.697 1.00 29.91 325 GLY A C 1
ATOM 2565 O O . GLY A 1 325 ? -39.437 3.476 6.219 1.00 29.91 325 GLY A O 1
ATOM 2566 N N . ASP A 1 326 ? -41.446 4.258 5.508 1.00 25.94 326 ASP A N 1
ATOM 2567 C CA . ASP A 1 326 ? -41.439 5.639 5.994 1.00 25.94 326 ASP A CA 1
ATOM 2568 C C . ASP A 1 326 ? -40.261 6.537 5.580 1.00 25.94 326 ASP A C 1
ATOM 2570 O O . ASP A 1 326 ? -39.285 6.761 6.305 1.00 25.94 326 ASP A O 1
ATOM 2574 N N . TYR A 1 327 ? -40.454 7.184 4.426 1.00 30.70 327 TYR A N 1
ATOM 2575 C CA . TYR A 1 327 ? -39.795 8.435 4.046 1.00 30.70 327 TYR A CA 1
ATOM 2576 C C . TYR A 1 327 ? -40.316 9.618 4.890 1.00 30.70 327 TYR A C 1
ATOM 2578 O O . TYR A 1 327 ? -41.026 10.494 4.392 1.00 30.70 327 TYR A O 1
ATOM 2586 N N . THR A 1 328 ? -39.952 9.690 6.171 1.00 26.88 328 THR A N 1
ATOM 2587 C CA . THR A 1 328 ? -40.168 10.897 6.988 1.00 26.88 328 THR A CA 1
ATOM 2588 C C . THR A 1 328 ? -39.157 11.987 6.621 1.00 26.88 328 THR A C 1
ATOM 2590 O O . THR A 1 328 ? -38.123 12.172 7.260 1.00 26.88 328 THR A O 1
ATOM 2593 N N . ILE A 1 329 ? -39.464 12.724 5.549 1.00 26.55 329 ILE A N 1
ATOM 2594 C CA . ILE A 1 329 ? -38.692 13.888 5.101 1.00 26.55 329 ILE A CA 1
ATOM 2595 C C . ILE A 1 329 ? -38.781 14.998 6.161 1.00 26.55 329 ILE A C 1
ATOM 2597 O O . ILE A 1 329 ? -39.798 15.681 6.278 1.00 26.55 329 ILE A O 1
ATOM 2601 N N . PHE A 1 330 ? -37.694 15.227 6.899 1.00 24.03 330 PHE A N 1
ATOM 2602 C CA . PHE A 1 330 ? -37.554 16.405 7.756 1.00 24.03 330 PHE A CA 1
ATOM 2603 C C . PHE A 1 330 ? -37.067 17.612 6.942 1.00 24.03 330 PHE A C 1
ATOM 2605 O O . PHE A 1 330 ? -35.882 17.747 6.648 1.00 24.03 330 PHE A O 1
ATOM 2612 N N . LEU A 1 331 ? -37.998 18.509 6.607 1.00 25.33 331 LEU A N 1
ATOM 2613 C CA . LEU A 1 331 ? -37.723 19.838 6.052 1.00 25.33 331 LEU A CA 1
ATOM 2614 C C . LEU A 1 331 ? -37.657 20.898 7.171 1.00 25.33 331 LEU A C 1
ATOM 2616 O O . LEU A 1 331 ? -38.699 21.233 7.736 1.00 25.33 331 LEU A O 1
ATOM 2620 N N . PRO A 1 332 ? -36.490 21.502 7.458 1.00 24.80 332 PRO A N 1
ATOM 2621 C CA . PRO A 1 332 ? -36.406 22.731 8.241 1.00 24.80 332 PRO A CA 1
ATOM 2622 C C . PRO A 1 332 ? -36.545 23.963 7.325 1.00 24.80 332 PRO A C 1
ATOM 2624 O O . PRO A 1 332 ? -35.580 24.417 6.710 1.00 24.80 332 PRO A O 1
ATOM 2627 N N . VAL A 1 333 ? -37.751 24.529 7.224 1.00 25.72 333 VAL A N 1
ATOM 2628 C CA . VAL A 1 333 ? -38.005 25.732 6.406 1.00 25.72 333 VAL A CA 1
ATOM 2629 C C . VAL A 1 333 ? -37.726 27.018 7.199 1.00 25.72 333 VAL A C 1
ATOM 2631 O O . VAL A 1 333 ? -38.534 27.450 8.010 1.00 25.72 333 VAL A O 1
ATOM 2634 N N . VAL A 1 334 ? -36.575 27.624 6.891 1.00 28.73 334 VAL A N 1
ATOM 2635 C CA . VAL A 1 334 ? -36.288 29.075 6.769 1.00 28.73 334 VAL A CA 1
ATOM 2636 C C . VAL A 1 334 ? -36.795 30.060 7.845 1.00 28.73 334 VAL A C 1
ATOM 2638 O O . VAL A 1 334 ? -37.976 30.385 7.924 1.00 28.73 334 VAL A O 1
ATOM 2641 N N . GLY A 1 335 ? -35.837 30.764 8.467 1.00 24.20 335 GLY A N 1
ATOM 2642 C CA . GLY A 1 335 ? -36.013 32.141 8.958 1.00 24.20 335 GLY A CA 1
ATOM 2643 C C . GLY A 1 335 ? -34.772 32.690 9.690 1.00 24.20 335 GLY A C 1
ATOM 2644 O O . GLY A 1 335 ? -34.354 32.097 10.672 1.00 24.20 335 GLY A O 1
ATOM 2645 N N . GLY A 1 336 ? -34.132 33.801 9.292 1.00 22.86 336 GLY A N 1
ATOM 2646 C CA . GLY A 1 336 ? -34.277 34.571 8.045 1.00 22.86 336 GLY A CA 1
ATOM 2647 C C . GLY A 1 336 ? -33.463 35.887 8.017 1.00 22.86 336 GLY A C 1
ATOM 2648 O O . GLY A 1 336 ? -33.521 36.667 8.962 1.00 22.86 336 GLY A O 1
ATOM 2649 N N . GLY A 1 337 ? -32.777 36.173 6.897 1.00 22.80 337 GLY A N 1
ATOM 2650 C CA . GLY A 1 337 ? -32.061 37.441 6.617 1.00 22.80 337 GLY A CA 1
ATOM 2651 C C . GLY A 1 337 ? -30.588 37.502 7.082 1.00 22.80 337 GLY A C 1
ATOM 2652 O O . GLY A 1 337 ? -30.213 36.796 8.006 1.00 22.80 337 GLY A O 1
ATOM 2653 N N . ARG A 1 338 ? -29.705 38.333 6.492 1.00 24.22 338 ARG A N 1
ATOM 2654 C CA . ARG A 1 338 ? -29.868 39.276 5.355 1.00 24.22 338 ARG A CA 1
ATOM 2655 C C . ARG A 1 338 ? -28.498 39.710 4.764 1.00 24.22 338 ARG A C 1
ATOM 2657 O O . ARG A 1 338 ? -27.693 40.262 5.502 1.00 24.22 338 ARG A O 1
ATOM 2664 N N . GLY A 1 339 ? -28.318 39.612 3.437 1.00 22.56 339 GLY A N 1
ATOM 2665 C CA . GLY A 1 339 ? -27.226 40.255 2.663 1.00 22.56 339 GLY A CA 1
ATOM 2666 C C . GLY A 1 339 ? -25.825 39.616 2.796 1.00 22.56 339 GLY A C 1
ATOM 2667 O O . GLY A 1 339 ? -25.581 38.888 3.746 1.00 22.56 339 GLY A O 1
ATOM 2668 N N . ILE A 1 340 ? -24.864 39.823 1.881 1.00 25.16 340 ILE A N 1
ATOM 2669 C CA . ILE A 1 340 ? -24.821 40.629 0.634 1.00 25.16 340 ILE A CA 1
ATOM 2670 C C . ILE A 1 340 ? -24.073 39.828 -0.462 1.00 25.16 340 ILE A C 1
ATOM 2672 O O . ILE A 1 340 ? -23.199 39.026 -0.153 1.00 25.16 340 ILE A O 1
ATOM 2676 N N . ALA A 1 341 ? -24.397 40.075 -1.735 1.00 24.94 341 ALA A N 1
ATOM 2677 C CA . ALA A 1 341 ? -23.706 39.602 -2.947 1.00 24.94 341 ALA A CA 1
ATOM 2678 C C . ALA A 1 341 ? -23.692 40.759 -3.991 1.00 24.94 341 ALA A C 1
ATOM 2680 O O . ALA A 1 341 ? -24.358 41.765 -3.717 1.00 24.94 341 ALA A O 1
AT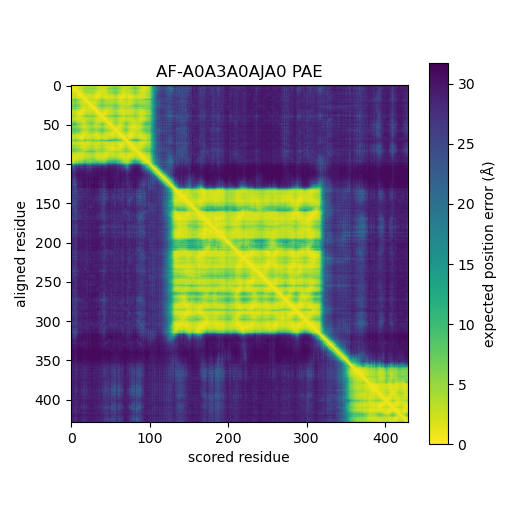OM 2681 N N . PRO A 1 342 ? -23.035 40.668 -5.173 1.00 40.09 342 PRO A N 1
ATOM 2682 C CA . PRO A 1 342 ? -22.262 39.550 -5.740 1.00 40.09 342 PRO A CA 1
ATOM 2683 C C . PRO A 1 342 ? -20.876 39.967 -6.304 1.00 40.09 342 PRO A C 1
ATOM 2685 O O . PRO A 1 342 ? -20.488 41.131 -6.234 1.00 40.09 342 PRO A O 1
ATOM 2688 N N . ASN A 1 343 ? -20.167 39.029 -6.944 1.00 27.56 343 ASN A N 1
ATOM 2689 C CA . ASN A 1 343 ? -19.815 39.181 -8.368 1.00 27.56 343 ASN A CA 1
ATOM 2690 C C . ASN A 1 343 ? -19.307 37.860 -8.968 1.00 27.56 343 ASN A C 1
ATOM 2692 O O . ASN A 1 343 ? -18.478 37.179 -8.368 1.00 27.56 343 ASN A O 1
ATOM 2696 N N . ASP A 1 344 ? -19.789 37.528 -10.164 1.00 27.27 344 ASP A N 1
ATOM 2697 C CA . ASP A 1 344 ? -19.420 36.312 -10.889 1.00 27.27 344 ASP A CA 1
ATOM 2698 C C . ASP A 1 344 ? -18.118 36.466 -11.687 1.00 27.27 344 ASP A C 1
ATOM 2700 O O . ASP A 1 344 ? -17.880 37.478 -12.347 1.00 27.27 344 ASP A O 1
ATOM 2704 N N . ALA A 1 345 ? -17.326 35.396 -11.715 1.00 26.22 345 ALA A N 1
ATOM 2705 C CA . ALA A 1 345 ? -16.307 35.147 -12.730 1.00 26.22 345 ALA A CA 1
ATOM 2706 C C . ALA A 1 345 ? -16.348 33.652 -13.078 1.00 26.22 345 ALA A C 1
ATOM 2708 O O . ALA A 1 345 ? -15.719 32.824 -12.420 1.00 26.22 345 ALA A O 1
ATOM 2709 N N . ALA A 1 346 ? -17.172 33.291 -14.063 1.00 27.09 346 ALA A N 1
ATOM 2710 C CA . ALA A 1 346 ? -17.456 31.895 -14.376 1.00 27.09 346 ALA A CA 1
ATOM 2711 C C . ALA A 1 346 ? -16.244 31.177 -14.997 1.00 27.09 346 ALA A C 1
ATOM 2713 O O . ALA A 1 346 ? -15.779 31.542 -16.077 1.00 27.09 346 ALA A O 1
ATOM 2714 N N . LEU A 1 347 ? -15.801 30.095 -14.354 1.00 29.81 347 LEU A N 1
ATOM 2715 C CA . LEU A 1 347 ? -15.092 29.012 -15.036 1.00 29.81 347 LEU A CA 1
ATOM 2716 C C . LEU A 1 347 ? -16.139 28.049 -15.626 1.00 29.81 347 LEU A C 1
ATOM 2718 O O . LEU A 1 347 ? -17.146 27.780 -14.965 1.00 29.81 347 LEU A O 1
ATOM 2722 N N . PRO A 1 348 ? -15.953 27.544 -16.859 1.00 28.83 348 PRO A N 1
ATOM 2723 C CA . PRO A 1 348 ? -16.928 26.661 -17.489 1.00 28.83 348 PRO A CA 1
ATOM 2724 C C . PRO A 1 348 ? -17.004 25.308 -16.760 1.00 28.83 348 PRO A C 1
ATOM 2726 O O . PRO A 1 348 ? -15.987 24.835 -16.244 1.00 28.83 348 PRO A O 1
ATOM 2729 N N . PRO A 1 349 ? -18.177 24.648 -16.736 1.00 33.44 349 PRO A N 1
ATOM 2730 C CA . PRO A 1 349 ? -18.295 23.315 -16.164 1.00 33.44 349 PRO A CA 1
ATOM 2731 C C . PRO A 1 349 ? -17.425 22.323 -16.943 1.00 33.44 349 PRO A C 1
ATOM 2733 O O . PRO A 1 349 ? -17.420 22.306 -18.177 1.00 33.44 349 PRO A O 1
ATOM 2736 N N . ALA A 1 350 ? -16.717 21.460 -16.216 1.00 34.47 350 ALA A N 1
ATOM 2737 C CA . ALA A 1 350 ? -16.024 20.322 -16.801 1.00 34.47 350 ALA A CA 1
ATOM 2738 C C . ALA A 1 350 ? -17.062 19.295 -17.281 1.00 34.47 350 ALA A C 1
ATOM 2740 O O . ALA A 1 350 ? -17.485 18.423 -16.523 1.00 34.47 350 ALA A O 1
ATOM 2741 N N . ASN A 1 351 ? -17.502 19.427 -18.536 1.00 36.28 351 ASN A N 1
ATOM 2742 C CA . ASN A 1 351 ? -18.394 18.458 -19.164 1.00 36.28 351 ASN A CA 1
ATOM 2743 C C . ASN A 1 351 ? -17.788 17.052 -19.080 1.00 36.28 351 ASN A C 1
ATOM 2745 O O . ASN A 1 351 ? -16.650 16.828 -19.498 1.00 36.28 351 ASN A O 1
ATOM 2749 N N . THR A 1 352 ? -18.589 16.096 -18.614 1.00 46.50 352 THR A N 1
ATOM 2750 C CA . THR A 1 352 ? -18.328 14.662 -18.743 1.00 46.50 352 THR A CA 1
ATOM 2751 C C . THR A 1 352 ? -18.389 14.274 -20.220 1.00 46.50 352 THR A C 1
ATOM 2753 O O . THR A 1 352 ? -19.435 13.875 -20.724 1.00 46.50 352 THR A O 1
ATOM 2756 N N . ALA A 1 353 ? -17.283 14.461 -20.939 1.00 36.41 353 ALA A N 1
ATOM 2757 C CA . ALA A 1 353 ? -17.157 14.048 -22.329 1.00 36.41 353 ALA A CA 1
ATOM 2758 C C . ALA A 1 353 ? -16.986 12.525 -22.406 1.00 36.41 353 ALA A C 1
ATOM 2760 O O . ALA A 1 353 ? -16.100 11.970 -21.754 1.00 36.41 353 ALA A O 1
ATOM 2761 N N . ASP A 1 354 ? -17.810 11.858 -23.215 1.00 46.12 354 ASP A N 1
ATOM 2762 C CA . ASP A 1 354 ? -17.796 10.400 -23.327 1.00 46.12 354 ASP A CA 1
ATOM 2763 C C . ASP A 1 354 ? -16.414 9.872 -23.733 1.00 46.12 354 ASP A C 1
ATOM 2765 O O . ASP A 1 354 ? -15.842 10.260 -24.762 1.00 46.12 354 ASP A O 1
ATOM 2769 N N . ALA A 1 355 ? -15.900 8.924 -22.942 1.00 46.88 355 ALA A N 1
ATOM 2770 C CA . ALA A 1 355 ? -14.561 8.343 -23.088 1.00 46.88 355 ALA A CA 1
ATOM 2771 C C . ALA A 1 355 ? -14.334 7.602 -24.425 1.00 46.88 355 ALA A C 1
ATOM 2773 O O . ALA A 1 355 ? -13.204 7.252 -24.759 1.00 46.88 355 ALA A O 1
ATOM 2774 N N . HIS A 1 356 ? -15.400 7.389 -25.201 1.00 44.81 356 HIS A N 1
ATOM 2775 C CA . HIS A 1 356 ? -15.392 6.737 -26.511 1.00 44.81 356 HIS A CA 1
ATOM 2776 C C . HIS A 1 356 ? -15.261 7.716 -27.694 1.00 44.81 356 HIS A C 1
ATOM 2778 O O . HIS A 1 356 ? -15.118 7.283 -28.837 1.00 44.81 356 HIS A O 1
ATOM 2784 N N . THR A 1 357 ? -15.286 9.032 -27.453 1.00 54.91 357 THR A N 1
ATOM 2785 C CA . THR A 1 357 ? -15.011 10.039 -28.494 1.00 54.91 357 THR A CA 1
ATOM 2786 C C . THR A 1 357 ? -13.529 10.050 -28.886 1.00 54.91 357 THR A C 1
ATOM 2788 O O . THR A 1 357 ? -12.659 9.766 -28.064 1.00 54.91 357 THR A O 1
ATOM 2791 N N . LEU A 1 358 ? -13.202 10.442 -30.126 1.00 50.66 358 LEU A N 1
ATOM 2792 C CA . LEU A 1 358 ? -11.802 10.571 -30.573 1.00 50.66 358 LEU A CA 1
ATOM 2793 C C . LEU A 1 358 ? -10.986 11.514 -29.670 1.00 50.66 358 LEU A C 1
ATOM 2795 O O . LEU A 1 358 ? -9.834 11.217 -29.357 1.00 50.66 358 LEU A O 1
ATOM 2799 N N . THR A 1 359 ? -11.603 12.600 -29.195 1.00 56.94 359 THR A N 1
ATOM 2800 C CA . THR A 1 359 ? -11.008 13.541 -28.236 1.00 56.94 359 THR A CA 1
ATOM 2801 C C . THR A 1 359 ? -10.772 12.890 -26.870 1.00 56.94 359 THR A C 1
ATOM 2803 O O . THR A 1 359 ? -9.685 13.034 -26.314 1.00 56.94 359 THR A O 1
ATOM 2806 N N . GLY A 1 360 ? -11.734 12.116 -26.354 1.00 51.00 360 GLY A N 1
ATOM 2807 C CA . GLY A 1 360 ? -11.572 11.338 -25.120 1.00 51.00 360 GLY A CA 1
ATOM 2808 C C . GLY A 1 360 ? -10.442 10.309 -25.220 1.00 51.00 360 GLY A C 1
ATOM 2809 O O . GLY A 1 360 ? -9.581 10.245 -24.346 1.00 51.00 360 GLY A O 1
ATOM 2810 N N . LEU A 1 361 ? -10.361 9.574 -26.333 1.00 66.38 361 LEU A N 1
ATOM 2811 C CA . LEU A 1 361 ? -9.290 8.605 -26.594 1.00 66.38 361 LEU A CA 1
ATOM 2812 C C . LEU A 1 361 ? -7.910 9.267 -26.764 1.00 66.38 361 LEU A C 1
ATOM 2814 O O . LEU A 1 361 ? -6.896 8.674 -26.392 1.00 66.38 361 LEU A O 1
ATOM 2818 N N . ALA A 1 362 ? -7.843 10.490 -27.297 1.00 63.47 362 ALA A N 1
ATOM 2819 C CA . ALA A 1 362 ? -6.614 11.283 -27.306 1.00 63.47 362 ALA A CA 1
ATOM 2820 C C . ALA A 1 362 ? -6.204 11.710 -25.883 1.00 63.47 362 ALA A C 1
ATOM 2822 O O . ALA A 1 362 ? -5.025 11.612 -25.542 1.00 63.47 362 ALA A O 1
ATOM 2823 N N . LEU A 1 363 ? -7.169 12.090 -25.036 1.00 60.44 363 LEU A N 1
ATOM 2824 C CA . LEU A 1 363 ? -6.948 12.421 -23.624 1.00 60.44 363 LEU A CA 1
ATOM 2825 C C . LEU A 1 363 ? -6.427 11.215 -22.821 1.00 60.44 363 LEU A C 1
ATOM 2827 O O . LEU A 1 363 ? -5.460 11.339 -22.072 1.00 60.44 363 LEU A O 1
ATOM 2831 N N . VAL A 1 364 ? -7.028 10.035 -23.014 1.00 61.16 364 VAL A N 1
ATOM 2832 C CA . VAL A 1 364 ? -6.603 8.776 -22.373 1.00 61.16 364 VAL A CA 1
ATOM 2833 C C . VAL A 1 364 ? -5.179 8.406 -22.789 1.00 61.16 364 VAL A C 1
ATOM 2835 O O . VAL A 1 364 ? -4.375 8.035 -21.934 1.00 61.16 364 VAL A O 1
ATOM 2838 N N . ARG A 1 365 ? -4.826 8.568 -24.073 1.00 68.69 365 ARG A N 1
ATOM 2839 C CA . ARG A 1 365 ? -3.440 8.391 -24.536 1.00 68.69 365 ARG A CA 1
ATOM 2840 C C . ARG A 1 365 ? -2.503 9.387 -23.859 1.00 68.69 365 ARG A C 1
ATOM 2842 O O . ARG A 1 365 ? -1.522 8.950 -23.267 1.00 68.69 365 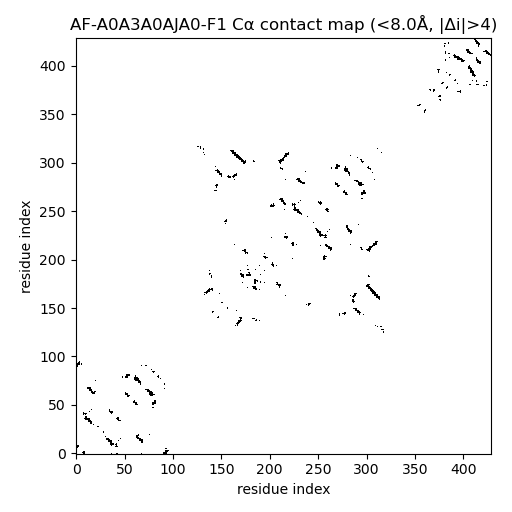ARG A O 1
ATOM 2849 N N . ALA A 1 366 ? -2.811 10.685 -23.866 1.00 64.75 366 ALA A N 1
ATOM 2850 C CA . ALA A 1 366 ? -1.998 11.705 -23.195 1.00 64.75 366 ALA A CA 1
ATOM 2851 C C . ALA A 1 366 ? -1.745 11.369 -21.710 1.00 64.75 366 ALA A C 1
ATOM 2853 O O . ALA A 1 366 ? -0.612 11.426 -21.236 1.00 64.75 366 ALA A O 1
ATOM 2854 N N . ALA A 1 367 ? -2.781 10.920 -20.996 1.00 57.06 367 ALA A N 1
ATOM 2855 C CA . ALA A 1 367 ? -2.689 10.493 -19.601 1.00 57.06 367 ALA A CA 1
ATOM 2856 C C . ALA A 1 367 ? -1.888 9.188 -19.383 1.00 57.06 367 ALA A C 1
ATOM 2858 O O . ALA A 1 367 ? -1.478 8.916 -18.252 1.00 57.06 367 ALA A O 1
ATOM 2859 N N . ALA A 1 368 ? -1.659 8.378 -20.420 1.00 63.91 368 ALA A N 1
ATOM 2860 C CA . ALA A 1 368 ? -0.762 7.222 -20.371 1.00 63.91 368 ALA A CA 1
ATOM 2861 C C . ALA A 1 368 ? 0.704 7.636 -20.595 1.00 63.91 368 ALA A C 1
ATOM 2863 O O . ALA A 1 368 ? 1.566 7.261 -19.805 1.00 63.91 368 ALA A O 1
ATOM 2864 N N . TRP A 1 369 ? 0.985 8.475 -21.598 1.00 62.28 369 TRP A N 1
ATOM 2865 C CA . TRP A 1 369 ? 2.337 8.994 -21.868 1.00 62.28 369 TRP A CA 1
ATOM 2866 C C . TRP A 1 369 ? 2.892 9.826 -20.711 1.00 62.28 369 TRP A C 1
ATOM 2868 O O . TRP A 1 369 ? 4.022 9.607 -20.273 1.00 62.28 369 TRP A O 1
ATOM 2878 N N . ASN A 1 370 ? 2.061 10.696 -20.130 1.00 63.53 370 ASN A N 1
ATOM 2879 C CA . ASN A 1 370 ? 2.462 11.527 -18.996 1.00 63.53 370 ASN A CA 1
ATOM 2880 C C . ASN A 1 370 ? 2.843 10.693 -17.754 1.00 63.53 370 ASN A C 1
ATOM 2882 O O . ASN A 1 370 ? 3.708 11.115 -16.993 1.00 63.53 370 ASN A O 1
ATOM 2886 N N . ARG A 1 371 ? 2.271 9.488 -17.562 1.00 60.84 371 ARG A N 1
ATOM 2887 C CA . ARG A 1 371 ? 2.682 8.558 -16.485 1.00 60.84 371 ARG A CA 1
ATOM 2888 C C . ARG A 1 371 ? 4.078 7.967 -16.692 1.00 60.84 371 ARG A C 1
ATOM 2890 O O . ARG A 1 371 ? 4.707 7.566 -15.722 1.00 60.84 371 ARG A O 1
ATOM 2897 N N . LEU A 1 372 ? 4.551 7.921 -17.935 1.00 57.25 372 LEU A N 1
ATOM 2898 C CA . LEU A 1 372 ? 5.901 7.488 -18.302 1.00 57.25 372 LEU A CA 1
ATOM 2899 C C . LEU A 1 372 ? 6.904 8.657 -18.301 1.00 57.25 372 LEU A C 1
ATOM 2901 O O . LEU A 1 372 ? 8.068 8.462 -18.637 1.00 57.25 372 LEU A O 1
ATOM 2905 N N . GLY A 1 373 ? 6.465 9.877 -17.960 1.00 62.19 373 GLY A N 1
ATOM 2906 C CA . GLY A 1 373 ? 7.293 11.084 -18.023 1.00 62.19 373 GLY A CA 1
ATOM 2907 C C . GLY A 1 373 ? 7.596 11.561 -19.448 1.00 62.19 373 GLY A C 1
ATOM 2908 O O . GLY A 1 373 ? 8.567 12.292 -19.642 1.00 62.19 373 GLY A O 1
ATOM 2909 N N . ILE A 1 374 ? 6.792 11.153 -20.440 1.00 76.38 374 ILE A N 1
ATOM 2910 C CA . ILE A 1 374 ? 6.983 11.450 -21.869 1.00 76.38 374 ILE A CA 1
ATOM 2911 C C . ILE A 1 374 ? 5.833 12.331 -22.365 1.00 76.38 374 ILE A C 1
ATOM 2913 O O . ILE A 1 374 ? 4.666 12.024 -22.133 1.00 76.38 374 ILE A O 1
ATOM 2917 N N . GLU A 1 375 ? 6.147 13.425 -23.057 1.00 75.88 375 GLU A N 1
ATOM 2918 C CA . GLU A 1 375 ? 5.142 14.354 -23.570 1.00 75.88 375 GLU A CA 1
ATOM 2919 C C . GLU A 1 375 ? 4.430 13.766 -24.798 1.00 75.88 375 GLU A C 1
ATOM 2921 O O . GLU A 1 375 ? 5.059 13.361 -25.781 1.00 75.88 375 GLU A O 1
ATOM 2926 N N . TYR A 1 376 ? 3.096 13.736 -24.769 1.00 74.94 376 TYR A N 1
ATOM 2927 C CA . TYR A 1 376 ? 2.303 13.254 -25.897 1.00 74.94 376 TYR A CA 1
ATOM 2928 C C . TYR A 1 376 ? 2.186 14.304 -27.007 1.00 74.94 376 TYR A C 1
ATOM 2930 O O . TYR A 1 376 ? 1.219 15.061 -27.063 1.00 74.94 376 TYR A O 1
ATOM 2938 N N . GLN A 1 377 ? 3.150 14.295 -27.927 1.00 76.75 377 GLN A N 1
ATOM 2939 C CA . GLN A 1 377 ? 3.112 15.061 -29.176 1.00 76.75 377 GLN A CA 1
ATOM 2940 C C . GLN A 1 377 ? 2.757 14.140 -30.361 1.00 76.75 377 GLN A C 1
ATOM 2942 O O . GLN A 1 377 ? 3.657 13.696 -31.082 1.00 76.75 377 GLN A O 1
ATOM 2947 N N . PRO A 1 378 ? 1.468 13.802 -30.587 1.00 71.75 378 PRO A N 1
ATOM 2948 C CA . PRO A 1 378 ? 1.075 12.893 -31.665 1.00 71.75 378 PRO A CA 1
ATOM 2949 C C . PRO A 1 378 ? 1.445 13.432 -33.053 1.00 71.75 378 PRO A C 1
ATOM 2951 O O . PRO A 1 378 ? 1.796 12.640 -33.927 1.00 71.75 378 PRO A O 1
ATOM 2954 N N . ASP A 1 379 ? 1.428 14.751 -33.234 1.00 79.06 379 ASP A N 1
ATOM 2955 C CA . ASP A 1 379 ? 1.627 15.429 -34.523 1.00 79.06 379 ASP A CA 1
ATOM 2956 C C . ASP A 1 379 ? 3.098 15.815 -34.789 1.00 79.06 379 ASP A C 1
ATOM 2958 O O . ASP A 1 379 ? 3.406 16.519 -35.747 1.00 79.06 379 ASP A O 1
ATOM 2962 N N . SER A 1 380 ? 4.033 15.344 -33.952 1.00 83.50 380 SER A N 1
ATOM 2963 C CA . SER A 1 380 ? 5.475 15.488 -34.195 1.00 83.50 380 SER A CA 1
ATOM 2964 C C . SER A 1 380 ? 5.916 14.643 -35.404 1.00 83.50 380 SER A C 1
ATOM 2966 O O . SER A 1 380 ? 5.600 13.448 -35.434 1.00 83.50 380 SER A O 1
ATOM 2968 N N . PRO A 1 381 ? 6.708 15.181 -36.359 1.00 85.88 381 PRO A N 1
ATOM 2969 C CA . PRO A 1 381 ? 7.242 14.410 -37.489 1.00 85.88 381 PRO A CA 1
ATOM 2970 C C . PRO A 1 381 ? 8.027 13.162 -37.063 1.00 85.88 381 PRO A C 1
ATOM 2972 O O . PRO A 1 381 ? 7.950 12.124 -37.719 1.00 85.88 381 PRO A O 1
ATOM 2975 N N . LEU A 1 382 ? 8.724 13.224 -35.921 1.00 89.56 382 LEU A N 1
ATOM 2976 C CA . LEU A 1 382 ? 9.443 12.082 -35.345 1.00 89.56 382 LEU A CA 1
ATOM 2977 C C . LEU A 1 382 ? 8.462 11.000 -34.869 1.00 89.56 382 LEU A C 1
ATOM 2979 O O . LEU A 1 382 ? 8.656 9.820 -35.154 1.00 89.56 382 LEU A O 1
ATOM 2983 N N . ALA A 1 383 ? 7.376 11.398 -34.199 1.00 86.81 383 ALA A N 1
ATOM 2984 C CA . ALA A 1 383 ? 6.332 10.481 -33.747 1.00 86.81 383 ALA A CA 1
ATOM 2985 C C . ALA A 1 383 ? 5.526 9.892 -34.917 1.00 86.81 383 ALA A C 1
ATOM 2987 O O . ALA A 1 383 ? 5.140 8.724 -34.866 1.00 86.81 383 ALA A O 1
ATOM 2988 N N . GLU A 1 384 ? 5.285 10.654 -35.989 1.00 88.88 384 GLU A N 1
ATOM 2989 C CA . GLU A 1 384 ? 4.639 10.120 -37.190 1.00 88.88 384 GLU A CA 1
ATOM 2990 C C . GLU A 1 384 ? 5.550 9.134 -37.9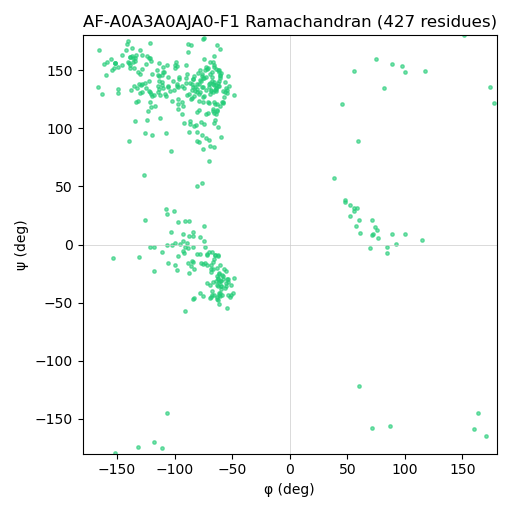33 1.00 88.88 384 GLU A C 1
ATOM 2992 O O . GLU A 1 384 ? 5.116 8.031 -38.270 1.00 88.88 384 GLU A O 1
ATOM 2997 N N . TYR A 1 385 ? 6.825 9.478 -38.126 1.00 90.50 385 TYR A N 1
ATOM 2998 C CA . TYR A 1 385 ? 7.814 8.581 -38.720 1.00 90.50 385 TYR A CA 1
ATOM 2999 C C . TYR A 1 385 ? 7.958 7.283 -37.910 1.00 90.50 385 TYR A C 1
ATOM 3001 O O . TYR A 1 385 ? 7.957 6.198 -38.494 1.00 90.50 385 TYR A O 1
ATOM 3009 N N . ALA A 1 386 ? 8.013 7.367 -36.577 1.00 88.25 386 ALA A N 1
ATOM 3010 C CA . ALA A 1 386 ? 8.079 6.198 -35.702 1.00 88.25 386 ALA A CA 1
ATOM 3011 C C . ALA A 1 386 ? 6.855 5.281 -35.850 1.00 88.25 386 ALA A C 1
ATOM 3013 O O . ALA A 1 386 ? 7.017 4.064 -35.942 1.00 88.25 386 ALA A O 1
ATOM 3014 N N . ARG A 1 387 ? 5.642 5.851 -35.959 1.00 86.75 387 ARG A N 1
ATOM 3015 C CA . ARG A 1 387 ? 4.416 5.087 -36.260 1.00 86.75 387 ARG A CA 1
ATOM 3016 C C . ARG A 1 387 ? 4.484 4.422 -37.636 1.00 86.75 387 ARG A C 1
ATOM 3018 O O . ARG A 1 387 ? 4.191 3.235 -37.740 1.00 86.75 387 ARG A O 1
ATOM 3025 N N . ARG A 1 388 ? 4.900 5.154 -38.677 1.00 87.56 388 ARG A N 1
ATOM 3026 C CA . ARG A 1 388 ? 5.028 4.634 -40.056 1.00 87.56 388 ARG A CA 1
ATOM 3027 C C . ARG A 1 388 ? 6.057 3.498 -40.176 1.00 87.56 388 ARG A C 1
ATOM 3029 O O . ARG A 1 388 ? 5.882 2.628 -41.020 1.00 87.56 388 ARG A O 1
ATOM 3036 N N . ASN A 1 389 ? 7.094 3.494 -39.335 1.00 85.88 389 ASN A N 1
ATOM 3037 C CA . ASN A 1 389 ? 8.155 2.477 -39.306 1.00 85.88 389 ASN A CA 1
ATOM 3038 C C . ASN A 1 389 ? 8.005 1.462 -38.149 1.00 85.88 389 ASN A C 1
ATOM 3040 O O . ASN A 1 389 ? 8.927 0.696 -37.891 1.00 85.88 389 ASN A O 1
ATOM 3044 N N . ALA A 1 390 ? 6.862 1.455 -37.450 1.00 85.81 390 ALA A N 1
ATOM 3045 C CA . ALA A 1 390 ? 6.541 0.540 -36.348 1.00 85.81 390 ALA A CA 1
ATOM 3046 C C . ALA A 1 390 ? 7.592 0.461 -35.213 1.00 85.81 390 ALA A C 1
ATOM 3048 O O . ALA A 1 390 ? 7.742 -0.577 -34.573 1.00 85.81 390 ALA A O 1
ATOM 3049 N N . LEU A 1 391 ? 8.282 1.566 -34.900 1.00 77.31 391 LEU A N 1
ATOM 3050 C CA . LEU A 1 391 ? 9.374 1.613 -33.907 1.00 77.31 391 LEU A CA 1
ATOM 3051 C C . LEU A 1 391 ? 8.903 1.549 -32.434 1.00 77.31 391 LEU A C 1
ATOM 3053 O O . LEU A 1 391 ? 9.671 1.846 -31.520 1.00 77.31 391 LEU A O 1
ATOM 3057 N N . GLY A 1 392 ? 7.655 1.145 -32.191 1.00 78.19 392 GLY A N 1
ATOM 3058 C CA . GLY A 1 392 ? 7.055 1.028 -30.863 1.00 78.19 392 GLY A CA 1
ATOM 3059 C C . GLY A 1 392 ? 6.761 2.372 -30.192 1.00 78.19 392 GLY A C 1
ATOM 3060 O O . GLY A 1 392 ? 6.599 3.406 -30.846 1.00 78.19 392 GLY A O 1
ATOM 3061 N N . MET A 1 393 ? 6.655 2.352 -28.864 1.00 78.69 393 MET A N 1
ATOM 3062 C CA . MET A 1 393 ? 6.448 3.565 -28.069 1.00 78.69 393 MET A CA 1
ATOM 3063 C C . MET A 1 393 ? 7.741 4.394 -27.934 1.00 78.69 393 MET A C 1
ATOM 3065 O O . MET A 1 393 ? 8.815 3.798 -27.802 1.00 78.69 393 MET A O 1
ATOM 3069 N N . PRO A 1 394 ? 7.679 5.745 -27.913 1.00 83.94 394 PRO A N 1
ATOM 3070 C CA . PRO A 1 394 ? 8.776 6.550 -27.394 1.00 83.94 394 PRO A CA 1
ATOM 3071 C C . PRO A 1 394 ? 9.096 6.135 -25.954 1.00 83.94 394 PRO A C 1
ATOM 3073 O O . PRO A 1 394 ? 8.196 5.874 -25.157 1.00 83.94 394 PRO A O 1
ATOM 3076 N N . VAL A 1 395 ? 10.388 6.079 -25.645 1.00 84.62 395 VAL A N 1
ATOM 3077 C CA . VAL A 1 395 ? 10.958 5.789 -24.316 1.00 84.62 395 VAL A CA 1
ATOM 3078 C C . VAL A 1 395 ? 11.774 6.969 -23.774 1.00 84.62 395 VAL A C 1
ATOM 3080 O O . VAL A 1 395 ? 12.260 6.923 -22.649 1.00 84.62 395 VAL A O 1
ATOM 3083 N N . THR A 1 396 ? 11.901 8.049 -24.551 1.00 84.12 396 THR A N 1
ATOM 3084 C CA . THR A 1 396 ? 12.443 9.337 -24.104 1.00 84.12 396 THR A CA 1
ATOM 3085 C C . THR A 1 396 ? 11.485 10.475 -24.455 1.00 84.12 396 THR A C 1
ATOM 3087 O O . THR A 1 396 ? 10.641 10.358 -25.347 1.00 84.12 396 THR A O 1
ATOM 3090 N N . GLN A 1 397 ? 11.684 11.627 -23.816 1.00 84.25 397 GLN A N 1
ATOM 3091 C CA . GLN A 1 397 ? 11.238 12.916 -24.352 1.00 84.25 397 GLN A CA 1
ATOM 3092 C C . GLN A 1 397 ? 11.904 13.219 -25.707 1.00 84.25 397 GLN A C 1
ATOM 3094 O O . GLN A 1 397 ? 12.878 12.558 -26.078 1.00 84.25 397 GLN A O 1
ATOM 3099 N N . GLN A 1 398 ? 11.426 14.233 -26.436 1.00 86.81 398 GLN A N 1
ATOM 3100 C CA . GLN A 1 398 ? 12.244 14.852 -27.487 1.00 86.81 398 GLN A CA 1
ATOM 3101 C C . GLN A 1 398 ? 13.398 15.639 -26.850 1.00 86.81 398 GLN A C 1
ATOM 3103 O O . GLN A 1 398 ? 13.210 16.340 -25.857 1.00 86.81 398 GLN A O 1
ATOM 3108 N N . PHE A 1 399 ? 14.592 15.531 -27.427 1.00 85.44 399 PHE A N 1
ATOM 3109 C CA . PHE A 1 399 ? 15.802 16.221 -26.982 1.00 85.44 399 PHE A CA 1
ATOM 3110 C C . PHE A 1 399 ? 16.609 16.740 -28.179 1.00 85.44 399 PHE A C 1
ATOM 3112 O O . PHE A 1 399 ? 16.413 16.310 -29.316 1.00 85.44 399 PHE A O 1
ATOM 3119 N N . LEU A 1 400 ? 17.505 17.698 -27.931 1.00 87.62 400 LEU A N 1
ATOM 3120 C CA . LEU A 1 400 ? 18.365 18.293 -28.958 1.00 87.62 400 LEU A CA 1
ATOM 3121 C C . LEU A 1 400 ? 19.800 17.775 -28.819 1.00 87.62 400 LEU A C 1
ATOM 3123 O O . LEU A 1 400 ? 20.342 17.745 -27.714 1.00 87.62 400 LEU A O 1
ATOM 3127 N N . VAL A 1 401 ? 20.428 17.409 -29.938 1.00 81.00 401 VAL A N 1
ATOM 3128 C CA . VAL A 1 401 ? 21.844 17.009 -30.005 1.00 81.00 401 VAL A CA 1
ATOM 3129 C C . VAL A 1 401 ? 22.503 17.703 -31.192 1.00 81.00 401 VAL A C 1
ATOM 3131 O O . VAL A 1 401 ? 22.274 17.350 -32.348 1.00 81.00 401 VAL A O 1
ATOM 3134 N N . GLY A 1 402 ? 23.330 18.713 -30.916 1.00 90.94 402 GLY A N 1
ATOM 3135 C CA . GLY A 1 402 ? 23.903 19.558 -31.966 1.00 90.94 402 GLY A CA 1
ATOM 3136 C C . GLY A 1 402 ? 22.799 20.256 -32.766 1.00 90.94 402 GLY A C 1
ATOM 3137 O O . GLY A 1 402 ? 21.987 20.967 -32.186 1.00 90.94 402 GLY A O 1
ATOM 3138 N N . GLN A 1 403 ? 22.762 20.023 -34.082 1.00 90.12 403 GLN A N 1
ATOM 3139 C CA . GLN A 1 403 ? 21.726 20.546 -34.988 1.00 90.12 403 GLN A CA 1
ATOM 3140 C C . GLN A 1 403 ? 20.600 19.537 -35.285 1.00 90.12 403 GLN A C 1
ATOM 3142 O O . GLN A 1 403 ? 19.892 19.673 -36.284 1.00 90.12 403 GLN A O 1
ATOM 3147 N N . LEU A 1 404 ? 20.435 18.509 -34.448 1.00 88.19 404 LEU A N 1
ATOM 3148 C CA . LEU A 1 404 ? 19.381 17.501 -34.573 1.00 88.19 404 LEU A CA 1
ATOM 3149 C C . LEU A 1 404 ? 18.363 17.632 -33.437 1.00 88.19 404 LEU A C 1
ATOM 3151 O O . LEU A 1 404 ? 18.743 17.798 -32.277 1.00 88.19 404 LEU A O 1
ATOM 3155 N N . VAL A 1 405 ? 17.082 17.465 -33.764 1.00 92.12 405 VAL A N 1
ATOM 3156 C CA . VAL A 1 405 ? 16.059 17.029 -32.805 1.00 92.12 405 VAL A CA 1
ATOM 3157 C C . VAL A 1 405 ? 15.958 15.507 -32.874 1.00 92.12 405 VAL A C 1
ATOM 3159 O O . VAL A 1 405 ? 15.957 14.937 -33.966 1.00 92.12 405 VAL A O 1
ATOM 3162 N N . ALA A 1 406 ? 15.907 14.845 -31.721 1.00 91.06 406 ALA A N 1
ATOM 3163 C CA . ALA A 1 406 ? 15.886 13.393 -31.598 1.00 91.06 406 ALA A CA 1
ATOM 3164 C C . ALA A 1 406 ? 14.901 12.923 -30.518 1.00 91.06 406 ALA A C 1
ATOM 3166 O O . ALA A 1 406 ? 14.603 13.647 -29.569 1.00 91.06 406 ALA A O 1
ATOM 3167 N N . GLN A 1 407 ? 14.410 11.694 -30.655 1.00 94.19 407 GLN A N 1
ATOM 3168 C CA . GLN A 1 407 ? 13.617 10.991 -29.649 1.00 94.19 407 GLN A CA 1
ATOM 3169 C C . GLN A 1 407 ? 13.872 9.484 -29.767 1.00 94.19 407 GLN A C 1
ATOM 3171 O O . GLN A 1 407 ? 13.875 8.924 -30.864 1.00 94.19 407 GLN A O 1
ATOM 3176 N N . GLY A 1 408 ? 14.104 8.824 -28.635 1.00 87.56 408 GLY A N 1
ATOM 3177 C CA . GLY A 1 408 ? 14.252 7.377 -28.553 1.00 87.56 408 GLY A CA 1
ATOM 3178 C C . GLY A 1 408 ? 12.896 6.683 -28.501 1.00 87.56 408 GLY A C 1
ATOM 3179 O O . GLY A 1 408 ? 12.040 7.053 -27.697 1.00 87.56 408 GLY A O 1
ATOM 3180 N N . PHE A 1 409 ? 12.723 5.655 -29.326 1.00 91.44 409 PHE A N 1
ATOM 3181 C CA . PHE A 1 409 ? 11.583 4.739 -29.352 1.00 91.44 409 PHE A CA 1
ATOM 3182 C C . PHE A 1 409 ? 12.089 3.308 -29.131 1.00 91.44 409 PHE A C 1
ATOM 3184 O O . PHE A 1 409 ? 13.273 3.040 -29.319 1.00 91.44 409 PHE A O 1
ATOM 3191 N N . GLN A 1 410 ? 11.227 2.372 -28.731 1.00 84.50 410 GLN A N 1
ATOM 3192 C CA . GLN A 1 410 ? 11.636 0.984 -28.447 1.00 84.50 410 GLN A CA 1
ATOM 3193 C C . GLN A 1 410 ? 12.498 0.361 -29.561 1.00 84.50 410 GLN A C 1
ATOM 3195 O O . GLN A 1 410 ? 13.506 -0.274 -29.266 1.00 84.50 410 GLN A O 1
ATOM 3200 N N . GLY A 1 411 ? 12.143 0.591 -30.829 1.00 77.06 411 GLY A N 1
ATOM 3201 C CA . GLY A 1 411 ? 12.866 0.080 -31.998 1.00 77.06 411 GLY A CA 1
ATOM 3202 C C . GLY A 1 411 ? 14.120 0.864 -32.414 1.00 77.06 411 GLY A C 1
ATOM 3203 O O . GLY A 1 411 ? 14.831 0.401 -33.302 1.00 77.06 411 GLY A O 1
ATOM 3204 N N . GLY A 1 412 ? 14.403 2.029 -31.822 1.00 87.38 412 GLY A N 1
ATOM 3205 C CA . GLY A 1 412 ? 15.578 2.841 -32.160 1.00 87.38 412 GLY A CA 1
ATOM 3206 C C . GLY A 1 412 ? 15.401 4.346 -31.944 1.00 87.38 412 GLY A C 1
ATOM 3207 O O . GLY A 1 412 ? 14.341 4.825 -31.536 1.00 87.38 412 GLY A O 1
ATOM 3208 N N . ILE A 1 413 ? 16.450 5.112 -32.241 1.00 94.69 413 ILE A N 1
ATOM 3209 C CA . ILE A 1 413 ? 16.475 6.571 -32.084 1.00 94.69 413 ILE A CA 1
ATOM 3210 C C . ILE A 1 413 ? 16.055 7.229 -33.401 1.00 94.69 413 ILE A C 1
ATOM 3212 O O . ILE A 1 413 ? 16.724 7.068 -34.422 1.00 94.69 413 ILE A O 1
ATOM 3216 N N . VAL A 1 414 ? 14.962 7.993 -33.375 1.00 96.00 414 VAL A N 1
ATOM 3217 C CA . VAL A 1 414 ? 14.437 8.759 -34.517 1.00 96.00 414 VAL A CA 1
ATOM 3218 C C . VAL A 1 414 ? 14.902 10.207 -34.403 1.00 96.00 414 VAL A C 1
ATOM 3220 O O . VAL A 1 414 ? 14.860 10.783 -33.317 1.00 96.00 414 VAL A O 1
ATOM 3223 N N . TYR A 1 415 ? 15.351 10.805 -35.504 1.00 95.38 415 TYR A N 1
ATOM 3224 C CA . TYR A 1 415 ? 15.938 12.144 -35.509 1.00 95.38 415 TYR A CA 1
ATOM 3225 C C . TYR A 1 415 ? 15.752 12.877 -36.844 1.00 95.38 415 TYR A C 1
ATOM 3227 O O . TYR A 1 415 ? 15.603 12.255 -37.896 1.00 95.38 415 TYR A O 1
ATOM 3235 N N . ALA A 1 416 ? 15.795 14.208 -36.801 1.00 95.12 416 ALA A N 1
ATOM 3236 C CA . ALA A 1 416 ? 15.774 15.092 -37.968 1.00 95.12 416 ALA A CA 1
ATOM 3237 C C . ALA A 1 416 ? 16.639 16.343 -37.714 1.00 95.12 416 ALA A C 1
ATOM 3239 O O . ALA A 1 416 ? 16.805 16.733 -36.553 1.00 95.12 416 ALA A O 1
ATOM 3240 N N . PRO A 1 417 ? 17.184 17.007 -38.750 1.00 93.62 417 PRO A N 1
ATOM 3241 C CA . PRO A 1 417 ? 17.791 18.327 -38.595 1.00 93.62 417 PRO A CA 1
ATOM 3242 C C . PRO A 1 417 ? 16.769 19.354 -38.090 1.00 93.62 417 PRO A C 1
ATOM 3244 O O . PRO A 1 417 ? 15.607 19.329 -38.495 1.00 93.62 417 PRO A O 1
ATOM 3247 N N . ILE A 1 418 ? 17.196 20.280 -37.228 1.00 87.25 418 ILE A N 1
ATOM 3248 C CA . ILE A 1 418 ? 16.310 21.302 -36.632 1.00 87.25 418 ILE A CA 1
ATOM 3249 C C . ILE A 1 418 ? 15.661 22.191 -37.710 1.00 87.25 418 ILE A C 1
ATOM 3251 O O . ILE A 1 418 ? 14.484 22.541 -37.571 1.00 87.25 418 ILE A O 1
ATOM 3255 N N . ASP A 1 419 ? 16.410 22.482 -38.780 1.00 86.81 419 ASP A N 1
ATOM 3256 C CA . ASP A 1 419 ? 16.004 23.310 -39.925 1.00 86.81 419 ASP A CA 1
ATOM 3257 C C . ASP A 1 419 ? 15.303 22.513 -41.051 1.00 86.81 419 ASP A C 1
ATOM 3259 O O . ASP A 1 419 ? 14.629 23.098 -41.894 1.00 86.81 419 ASP A O 1
ATOM 3263 N N . GLU A 1 420 ? 15.415 21.178 -41.057 1.00 85.38 420 GLU A N 1
ATOM 3264 C CA . GLU A 1 420 ? 14.809 20.275 -42.053 1.00 85.38 420 GLU A CA 1
ATOM 3265 C C . GLU A 1 420 ? 13.969 19.192 -41.355 1.00 85.38 420 GLU A C 1
ATOM 3267 O O . GLU A 1 420 ? 14.237 17.995 -41.468 1.00 85.38 420 GLU A O 1
ATOM 3272 N N . ARG A 1 421 ? 12.945 19.600 -40.595 1.00 74.88 421 ARG A N 1
ATOM 3273 C CA . ARG A 1 421 ? 12.182 18.685 -39.720 1.00 74.88 421 ARG A CA 1
ATOM 3274 C C . ARG A 1 421 ? 11.466 17.535 -40.438 1.00 74.88 421 ARG A C 1
ATOM 3276 O O . ARG A 1 421 ? 11.138 16.549 -39.786 1.00 74.88 421 ARG A O 1
ATOM 3283 N N . ASP A 1 422 ? 11.274 17.636 -41.752 1.00 80.88 422 ASP A N 1
ATOM 3284 C CA . ASP A 1 422 ? 10.693 16.582 -42.594 1.00 80.88 422 ASP A CA 1
ATOM 3285 C C . ASP A 1 422 ? 11.730 15.535 -43.063 1.00 80.88 422 ASP A C 1
ATOM 3287 O O . ASP A 1 422 ? 11.360 14.439 -43.487 1.00 80.88 422 ASP A O 1
ATOM 3291 N N . ASN A 1 423 ? 13.037 15.819 -42.953 1.00 90.50 423 ASN A N 1
ATOM 3292 C CA . ASN A 1 423 ? 14.147 14.909 -43.289 1.00 90.50 423 ASN A CA 1
ATOM 3293 C C . ASN A 1 423 ? 14.400 13.907 -42.142 1.00 90.50 423 ASN A C 1
ATOM 3295 O O . ASN A 1 423 ? 15.519 13.759 -41.641 1.00 90.50 423 ASN A O 1
ATOM 3299 N N . VAL A 1 424 ? 13.326 13.247 -41.693 1.00 95.31 424 VAL A N 1
ATOM 3300 C CA . VAL A 1 424 ? 13.324 12.331 -40.546 1.00 95.31 424 VAL A CA 1
ATOM 3301 C C . VAL A 1 424 ? 13.974 10.995 -40.905 1.00 95.31 424 VAL A C 1
ATOM 3303 O O . VAL A 1 424 ? 13.712 10.405 -41.957 1.00 95.31 424 VAL A O 1
ATOM 3306 N N . ARG A 1 425 ? 14.825 10.500 -40.008 1.00 91.69 425 ARG A N 1
ATOM 3307 C CA . ARG A 1 425 ? 15.565 9.236 -40.120 1.00 91.69 425 ARG A CA 1
ATOM 3308 C C . ARG A 1 425 ? 15.532 8.502 -38.786 1.00 91.69 425 ARG A C 1
ATOM 3310 O O . ARG A 1 425 ? 15.157 9.078 -37.768 1.00 91.69 425 ARG A O 1
ATOM 3317 N N . HIS A 1 426 ? 15.960 7.246 -38.778 1.00 97.06 426 HIS A N 1
ATOM 3318 C CA . HIS A 1 426 ? 16.234 6.527 -37.540 1.00 97.06 426 HIS A CA 1
ATOM 3319 C C . HIS A 1 426 ? 17.544 5.746 -37.616 1.00 97.06 426 HIS A C 1
ATOM 3321 O O . HIS A 1 426 ? 18.058 5.466 -38.700 1.00 97.06 426 HIS A O 1
ATOM 3327 N N . MET A 1 427 ? 18.065 5.407 -36.444 1.00 88.81 427 MET A N 1
ATOM 3328 C CA . MET A 1 427 ? 19.151 4.455 -36.226 1.00 88.81 427 MET A CA 1
ATOM 3329 C C . MET A 1 427 ? 18.729 3.457 -35.138 1.00 88.81 427 MET A C 1
ATOM 3331 O O . MET A 1 427 ? 17.735 3.688 -34.445 1.00 88.81 427 MET A O 1
ATOM 3335 N N . SER A 1 428 ? 19.466 2.356 -34.980 1.00 87.56 428 SER A N 1
ATOM 3336 C CA . SER A 1 428 ? 19.314 1.504 -33.797 1.00 87.56 428 SER A CA 1
ATOM 3337 C C . SER A 1 428 ? 19.700 2.265 -32.521 1.00 87.56 428 SER A C 1
ATOM 3339 O O . SER A 1 428 ? 20.236 3.374 -32.576 1.00 87.56 428 SER A O 1
ATOM 3341 N N . TRP A 1 429 ? 19.438 1.645 -31.374 1.00 72.25 429 TRP A N 1
ATOM 3342 C CA . TRP A 1 429 ? 20.185 1.934 -30.150 1.00 72.25 429 TRP A CA 1
ATOM 3343 C C . TRP A 1 429 ? 21.676 1.585 -30.302 1.00 72.25 429 TRP A C 1
ATOM 3345 O O . TRP A 1 429 ? 21.998 0.794 -31.226 1.00 72.25 429 TRP A O 1
#

Secondary structure (DSSP, 8-state):
-B-TTS-B--S-EEEEESS-GGGGG-TT----EEEE--TTTS---PPPPGGGEE-GGGT--EEEEEEESSS---EEEBSEETT---------B---HHHH-PPP-PPP-------------PPPPPPPPP-SS--EE-TTTTTTT-EEEPGGG-TT---SSEEEEEEEEEEEETTB-S--SSTTPPPHHHHHHH-PPTT-TT--TTTT--SEEEEEEE-TTSSB-SS-EEEEESS-GGGTT-TT----EEEE--TTTSEEEEEPPGGGEE-GGGT---SEEEEESSSB-EEEEESEETT--EEEEEEEEEEEHHHHS------S---------------------PPPP-----TTSHHHHHHHHHHHHGGGT----TT-HHHHHHHHTT--SB-S--EEETTEEEEEETTEEEEEESS-TT--EEE--

Foldseek 3Di:
DAEQVRHQDWFFKKWKAQADPCLVVPPPDPRTDIFTQHPVGSDTDDDADPVQEDAVVVVTFGRMKMDTPDPFDIDGRDGQHRVPDDDDDDDDYDDDPVVVPDDDDDDDDDDDDDDDDDDDDDDDDADAADPPAQAEEEPQCVLQVKDWAALVNFPQNFDDFKAWEWRYKAKPFQLDQDADPDRQHGDPVCCVVQCDDPPDQQHDPSSSAWQKEKEWEQEPVRDTDWQFKKWKDQQDPVCRNVPPDDPTDIWTQHSRNSMTMDHADPVQEDESVVVDFGRMKMDTPTHYTIMGRRGAYRNTRMYMYIYIYMDTPCSNGPHDPDPPDDPPDDDDDDDDDDDDDDDDDDDDDPDPDDCPDPVNVLVVVQVVCVVLVEGDPCPQLQNVVCVVVVLAAFNDYFDDDPQKTWTAGNQFIWIDGVVGSNRIDTDHD

Solvent-accessible surface area (backbone atoms only — not comparable to full-atom values): 25608 Å² total; per-residue (Å²): 61,23,40,82,88,66,48,62,42,54,72,44,53,34,38,36,38,59,84,55,76,73,47,80,78,39,94,83,64,76,75,60,47,77,38,48,11,32,87,91,71,16,52,59,79,87,86,82,58,84,89,29,45,25,44,61,93,77,71,44,61,18,48,31,32,39,33,59,79,70,98,63,79,76,50,67,48,43,52,18,58,76,65,42,96,68,84,89,85,86,77,54,71,48,75,61,70,73,80,74,66,70,74,85,85,75,86,87,84,82,89,86,89,88,85,91,82,88,88,86,81,84,86,75,86,79,74,88,62,77,77,87,61,84,63,46,75,30,92,44,40,69,76,49,47,44,44,78,41,52,64,87,74,42,80,54,66,59,68,69,64,56,31,30,42,72,30,38,38,42,33,25,28,76,17,32,70,65,62,54,96,52,88,33,33,17,46,64,71,54,34,75,73,56,66,51,59,92,88,45,85,51,28,51,84,70,60,67,51,50,26,25,45,38,40,34,37,26,36,86,84,72,43,64,37,54,65,46,49,32,40,32,40,58,86,54,76,81,49,51,65,41,90,83,66,75,79,61,50,76,39,46,9,34,82,60,36,13,44,23,73,47,78,57,57,90,86,27,52,25,46,60,96,77,73,42,43,19,48,28,32,40,32,52,72,69,29,35,34,33,42,33,20,46,39,17,62,75,72,39,43,25,15,41,39,39,31,29,34,43,44,49,51,71,68,67,45,80,65,79,84,73,70,100,70,82,91,77,80,85,78,86,82,84,84,82,87,82,88,87,86,85,84,90,80,87,75,80,80,86,72,88,68,58,68,85,39,74,66,34,46,48,50,54,48,38,61,52,32,52,74,72,72,23,78,71,55,74,86,37,59,58,49,44,51,31,60,78,68,67,23,64,57,69,79,44,49,79,48,76,58,92,67,28,39,34,33,37,23,74,62,20,35,29,34,20,38,69,92,42,55,85,63,60,47,72,46,66,122

pLDDT: mean 75.84, std 20.28, range [22.56, 97.38]

Radius of gyration: 29.37 Å; Cα contacts (8 Å, |Δi|>4): 764; chains: 1; bounding box: 75×81×76 Å

Sequence (429 aa):
MLDLEGNPIKNHEIIFWSDGFERLGDPSYTGFVRERTKESSGWANLFMGPSSSFVPERGESGPWCWAPVGAAEVVCGGGLPANHHVSTFVVWQAVRRTDLEQPPVEPEEPVEPEKPVEPEKPTEPEKPTTPVITRRLGDWVEYLNVRIRTLNERSDQPQGDIVYLVKDIFTTRDGSWEPTTNVGSVNQWARDTYLKPWGAPDYFDDAGADHHLFAAVIGLDGQLMRDKEIIFWSDGFEKLGDPAYRDYVVRQTKTHSGWANIITGPGSNFVLERGESGPWCWAPTGAAEVVCGGGMPARQHVSFFVVWQAVRRSDLQPGPTRPPGDYTIFLPVVGGGRGIAPNDAALPPANTADAHTLTGLALVRAAAWNRLGIEYQPDSPLAEYARRNALGMPVTQQFLVGQLVAQGFQGGIVYAPIDERDNVRHMSW

Mean predicted aligned error: 20.86 Å

Nearest PDB structures (foldseek):
  4oq1-assembly1_A  TM=5.519E-01  e=5.909E-02  Streptococcus pneumoniae TIGR4
  2bux-assembly1_A  TM=4.677E-01  e=5.244E-02  Acinetobacter baylyi ADP1
  2azq-assembly1_A-2  TM=4.146E-01  e=3.548E-01  Pseudomonas putida
  2bum-assembly1_A  TM=2.501E-01  e=5.909E-02  Acinetobacter baylyi ADP1
  1eo9-assembly1_A  TM=2.323E-01  e=3.766E-01  Acinetobacter baylyi ADP1